Protein 1EHI (pdb70)

Structure (mmCIF, N/CA/C/O backbone):
data_1EHI
#
_entry.id   1EHI
#
_cell.length_a   118.200
_cell.length_b   90.800
_cell.length_c   82.100
_cell.angle_alpha   90.00
_cell.angle_beta   92.10
_cell.angle_gamma   90.00
#
_symmetry.space_group_name_H-M   'C 1 2 1'
#
loop_
_entity.id
_entity.type
_entity.pdbx_description
1 polymer 'D-ALANINE:D-LACTATE LIGASE'
2 non-polymer 'MAGNESIUM ION'
3 non-polymer "ADENOSINE-5'-DIPHOSPHATE"
4 non-polymer '1(S)-AMINOETHYL-(2-CARBOXYPROPYL)PHOSPHORYL-PHOSPHINIC ACID'
5 water water
#
loop_
_atom_site.group_PDB
_atom_site.id
_atom_site.type_symbol
_atom_site.label_atom_id
_atom_site.label_alt_id
_atom_site.label_comp_id
_atom_site.label_asym_id
_atom_site.label_entity_id
_atom_site.label_seq_id
_atom_site.pdbx_PDB_ins_code
_atom_site.Cartn_x
_atom_site.Cartn_y
_atom_site.Cartn_z
_atom_site.occupancy
_atom_site.B_iso_or_equiv
_atom_site.auth_seq_id
_atom_site.auth_comp_id
_atom_site.auth_asym_id
_atom_site.auth_atom_id
_atom_site.pdbx_PDB_model_num
ATOM 1 N N . LYS A 1 3 ? 25.741 -11.429 33.440 1.00 71.76 3 LYS A N 1
ATOM 2 C CA . LYS A 1 3 ? 24.482 -12.032 33.964 1.00 71.56 3 LYS A CA 1
ATOM 3 C C . LYS A 1 3 ? 24.227 -11.668 35.433 1.00 70.31 3 LYS A C 1
ATOM 4 O O . LYS A 1 3 ? 23.106 -11.289 35.789 1.00 74.81 3 LYS A O 1
ATOM 10 N N . LYS A 1 4 ? 25.267 -11.758 36.267 1.00 62.75 4 LYS A N 1
ATOM 11 C CA . LYS A 1 4 ? 25.174 -11.440 37.698 1.00 53.75 4 LYS A CA 1
ATOM 12 C C . LYS A 1 4 ? 24.739 -10.005 37.986 1.00 50.94 4 LYS A C 1
ATOM 13 O O . LYS A 1 4 ? 25.242 -9.058 37.385 1.00 51.40 4 LYS A O 1
ATOM 19 N N . ARG A 1 5 ? 23.810 -9.859 38.927 1.00 47.76 5 ARG A N 1
ATOM 20 C CA . ARG A 1 5 ? 23.269 -8.555 39.310 1.00 47.18 5 ARG A CA 1
ATOM 21 C C . ARG A 1 5 ? 24.083 -7.902 40.441 1.00 43.88 5 ARG A C 1
ATOM 22 O O . ARG A 1 5 ? 24.438 -8.563 41.421 1.00 38.89 5 ARG A O 1
ATOM 30 N N . VAL A 1 6 ? 24.368 -6.606 40.299 1.00 36.37 6 VAL A N 1
ATOM 31 C CA . VAL A 1 6 ? 25.139 -5.859 41.297 1.00 29.80 6 VAL A CA 1
ATOM 32 C C . VAL A 1 6 ? 24.298 -4.714 41.865 1.00 23.84 6 VAL A C 1
ATOM 33 O O . VAL A 1 6 ? 23.847 -3.841 41.133 1.00 20.43 6 VAL A O 1
ATOM 37 N N . ALA A 1 7 ? 24.076 -4.738 43.176 1.00 28.91 7 ALA A N 1
ATOM 38 C CA . ALA A 1 7 ? 23.299 -3.698 43.849 1.00 32.07 7 ALA A CA 1
ATOM 39 C C . ALA A 1 7 ? 24.204 -2.548 44.295 1.00 34.22 7 ALA A C 1
ATOM 40 O O . ALA A 1 7 ? 24.826 -2.594 45.364 1.00 28.74 7 ALA A O 1
ATOM 42 N N . LEU A 1 8 ? 24.276 -1.530 43.443 1.00 33.29 8 LEU A N 1
ATOM 43 C CA . LEU A 1 8 ? 25.088 -0.346 43.676 1.00 31.96 8 LEU A CA 1
ATOM 44 C C . LEU A 1 8 ? 24.312 0.613 44.569 1.00 31.93 8 LEU A C 1
ATOM 45 O O . LEU A 1 8 ? 23.396 1.285 44.108 1.00 37.95 8 LEU A O 1
ATOM 50 N N . ILE A 1 9 ? 24.684 0.693 45.840 1.00 29.18 9 ILE A N 1
ATOM 51 C CA . ILE A 1 9 ? 23.987 1.581 46.765 1.00 30.80 9 ILE A CA 1
ATOM 52 C C . ILE A 1 9 ? 24.786 2.850 47.043 1.00 28.58 9 ILE A C 1
ATOM 53 O O . ILE A 1 9 ? 26.001 2.789 47.222 1.00 32.82 9 ILE A O 1
ATOM 58 N N . PHE A 1 10 ? 24.106 3.997 47.058 1.00 26.83 10 PHE A N 1
ATOM 59 C CA . PHE A 1 10 ? 24.758 5.284 47.319 1.00 28.39 10 PHE A CA 1
ATOM 60 C C . PHE A 1 10 ? 23.869 6.281 48.074 1.00 29.33 10 PHE A C 1
ATOM 61 O O . PHE A 1 10 ? 22.680 6.032 48.282 1.00 32.65 10 PHE A O 1
ATOM 69 N N . GLY A 1 11 ? 24.460 7.407 48.478 1.00 30.14 11 GLY A N 1
ATOM 70 C CA . GLY A 1 11 ? 23.727 8.434 49.201 1.00 29.77 11 GLY A CA 1
ATOM 71 C C . GLY A 1 11 ? 23.853 8.385 50.718 1.00 30.55 11 GLY A C 1
ATOM 72 O O . GLY A 1 11 ? 24.903 8.703 51.275 1.00 29.23 11 GLY A O 1
ATOM 73 N N . GLY A 1 12 ? 22.752 8.031 51.380 1.00 35.30 12 GLY A N 1
ATOM 74 C CA . GLY A 1 12 ? 22.706 7.931 52.833 1.00 34.84 12 GLY A CA 1
ATOM 75 C C . GLY A 1 12 ? 22.608 9.251 53.582 1.00 37.92 12 GLY A C 1
ATOM 76 O O . GLY A 1 12 ? 22.967 10.298 53.033 1.00 34.44 12 GLY A O 1
ATOM 77 N N . ASN A 1 13 ? 22.072 9.213 54.809 1.00 38.83 13 ASN A N 1
ATOM 78 C CA . ASN A 1 13 ? 21.968 10.416 55.643 1.00 38.08 13 ASN A CA 1
ATOM 79 C C . ASN A 1 13 ? 23.354 10.653 56.222 1.00 39.18 13 ASN A C 1
ATOM 80 O O . ASN A 1 13 ? 23.688 10.202 57.324 1.00 39.88 13 ASN A O 1
ATOM 85 N N . SER A 1 14 ? 24.171 11.353 55.444 1.00 39.69 14 SER A N 1
ATOM 86 C CA . SER A 1 14 ? 25.549 11.602 55.827 1.00 41.34 14 SER A CA 1
ATOM 87 C C . SER A 1 14 ? 26.070 12.947 55.338 1.00 43.87 14 SER A C 1
ATOM 88 O O . SER A 1 14 ? 25.545 13.533 54.383 1.00 39.43 14 SER A O 1
ATOM 91 N N . SER A 1 15 ? 27.117 13.422 56.007 1.00 44.90 15 SER A N 1
ATOM 92 C CA . SER A 1 15 ? 27.763 14.690 55.672 1.00 44.46 15 SER A CA 1
ATOM 93 C C . SER A 1 15 ? 28.490 14.606 54.318 1.00 44.26 15 SER A C 1
ATOM 94 O O . SER A 1 15 ? 28.806 15.626 53.706 1.00 42.48 15 SER A O 1
ATOM 97 N N . GLU A 1 16 ? 28.739 13.382 53.855 1.00 45.10 16 GLU A N 1
ATOM 98 C CA . GLU A 1 16 ? 29.434 13.151 52.589 1.00 45.80 16 GLU A CA 1
ATOM 99 C C . GLU A 1 16 ? 28.468 12.653 51.520 1.00 45.04 16 GLU A C 1
ATOM 100 O O . GLU A 1 16 ? 28.882 12.055 50.524 1.00 44.16 16 GLU A O 1
ATOM 106 N N . HIS A 1 17 ? 27.186 12.950 51.725 1.00 45.01 17 HIS A N 1
ATOM 107 C CA . HIS A 1 17 ? 26.107 12.541 50.830 1.00 43.92 17 HIS A CA 1
ATOM 108 C C . HIS A 1 17 ? 26.304 12.944 49.372 1.00 42.85 17 HIS A C 1
ATOM 109 O O . HIS A 1 17 ? 26.035 12.148 48.477 1.00 34.70 17 HIS A O 1
ATOM 116 N N . ASP A 1 18 ? 26.751 14.177 49.134 1.00 48.57 18 ASP A N 1
ATOM 117 C CA . ASP A 1 18 ? 26.961 14.665 47.767 1.00 49.70 18 ASP A CA 1
ATOM 118 C C . ASP A 1 18 ? 28.193 14.109 47.063 1.00 48.03 18 ASP A C 1
ATOM 119 O O . ASP A 1 18 ? 28.204 13.998 45.834 1.00 45.78 18 ASP A O 1
ATOM 124 N N . VAL A 1 19 ? 29.226 13.782 47.844 1.00 48.20 19 VAL A N 1
ATOM 125 C CA . VAL A 1 19 ? 30.469 13.199 47.325 1.00 40.83 19 VAL A CA 1
ATOM 126 C C . VAL A 1 19 ? 30.125 11.816 46.751 1.00 39.66 19 VAL A C 1
ATOM 127 O O . VAL A 1 19 ? 30.596 11.455 45.665 1.00 34.97 19 VAL A O 1
ATOM 131 N N . SER A 1 20 ? 29.278 11.076 47.481 1.00 34.78 20 SER A N 1
ATOM 132 C CA . SER A 1 20 ? 28.804 9.732 47.1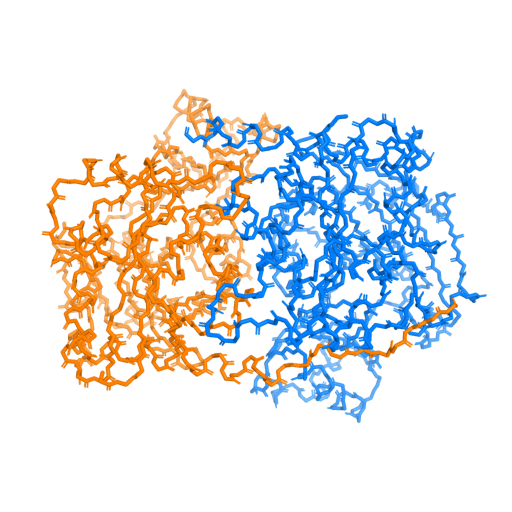05 1.00 34.30 20 SER A CA 1
ATOM 133 C C . SER A 1 20 ? 28.278 9.695 45.669 1.00 34.02 20 SER A C 1
ATOM 134 O O . SER A 1 20 ? 28.464 8.705 44.956 1.00 31.85 20 SER A O 1
ATOM 137 N N . LYS A 1 21 ? 27.577 10.761 45.279 1.00 33.60 21 LYS A N 1
ATOM 138 C CA . LYS A 1 21 ? 26.999 10.895 43.945 1.00 39.15 21 LYS A CA 1
ATOM 139 C C . LYS A 1 21 ? 28.089 10.783 42.887 1.00 44.55 21 LYS A C 1
ATOM 140 O O . LYS A 1 21 ? 27.966 10.013 41.925 1.00 47.07 21 LYS A O 1
ATOM 146 N N . ARG A 1 22 ? 29.149 11.571 43.073 1.00 44.98 22 ARG A N 1
ATOM 147 C CA . ARG A 1 22 ? 30.285 11.583 42.160 1.00 40.33 22 ARG A CA 1
ATOM 148 C C . ARG A 1 22 ? 30.946 10.204 42.083 1.00 37.31 22 ARG A C 1
ATOM 149 O O . ARG A 1 22 ? 31.041 9.624 40.996 1.00 33.85 22 ARG A O 1
ATOM 157 N N . SER A 1 23 ? 31.343 9.660 43.234 1.00 30.29 23 SER A N 1
ATOM 158 C CA . SER A 1 23 ? 31.961 8.336 43.287 1.00 27.87 23 SER A CA 1
ATOM 159 C C . SER A 1 23 ? 31.068 7.265 42.630 1.00 35.42 23 SER A C 1
ATOM 160 O O . SER A 1 23 ? 31.565 6.402 41.889 1.00 34.77 23 SER A O 1
ATOM 163 N N . ALA A 1 24 ? 29.759 7.341 42.900 1.00 30.47 24 ALA A N 1
ATOM 164 C CA . ALA A 1 24 ? 28.767 6.389 42.385 1.00 32.34 24 ALA A CA 1
ATOM 165 C C . ALA A 1 24 ? 28.680 6.276 40.867 1.00 29.40 24 ALA A C 1
ATOM 166 O O . ALA A 1 24 ? 28.660 5.168 40.326 1.00 28.12 24 ALA A O 1
ATOM 168 N N . GLN A 1 25 ? 28.586 7.412 40.185 1.00 30.34 25 GLN A N 1
ATOM 169 C CA . GLN A 1 25 ? 28.508 7.413 38.728 1.00 35.65 25 GLN A CA 1
ATOM 170 C C . GLN A 1 25 ? 29.739 6.733 38.125 1.00 33.90 25 GLN A C 1
ATOM 171 O O . GLN A 1 25 ? 29.612 5.938 37.191 1.00 33.96 25 GLN A O 1
ATOM 177 N N . ASN A 1 26 ? 30.915 7.026 38.690 1.00 35.81 26 ASN A N 1
ATOM 178 C CA . ASN A 1 26 ? 32.193 6.456 38.227 1.00 35.68 26 ASN A CA 1
ATOM 179 C C . ASN A 1 26 ? 32.270 4.947 38.396 1.00 32.73 26 ASN A C 1
ATOM 180 O O . ASN A 1 26 ? 32.720 4.238 37.497 1.00 33.09 26 ASN A O 1
ATOM 185 N N . PHE A 1 27 ? 31.871 4.468 39.570 1.00 29.87 27 PHE A N 1
ATOM 186 C CA . PHE A 1 27 ? 31.862 3.038 39.834 1.00 27.33 27 PHE A CA 1
ATOM 187 C C . PHE A 1 27 ? 30.872 2.387 38.866 1.00 28.30 27 PHE A C 1
ATOM 188 O O . PHE A 1 27 ? 31.136 1.302 38.349 1.00 29.05 27 PHE A O 1
ATOM 196 N N . TYR A 1 28 ? 29.760 3.077 38.589 1.00 32.15 28 TYR A N 1
ATOM 197 C CA . TYR A 1 28 ? 28.751 2.556 37.671 1.00 32.23 28 TYR A CA 1
ATOM 198 C C . TYR A 1 28 ? 29.359 2.319 36.302 1.00 34.78 28 TYR A C 1
ATOM 199 O O . TYR A 1 28 ? 29.224 1.229 35.743 1.00 37.24 28 TYR A O 1
ATOM 208 N N . ASN A 1 29 ? 30.001 3.353 35.758 1.00 33.12 29 ASN A N 1
ATOM 209 C CA . ASN A 1 29 ? 30.634 3.263 34.445 1.00 30.41 29 ASN A CA 1
ATOM 210 C C . ASN A 1 29 ? 31.706 2.179 34.388 1.00 27.90 29 ASN A C 1
ATOM 211 O O . ASN A 1 29 ? 31.803 1.449 33.398 1.00 30.58 29 ASN A O 1
ATOM 216 N N . ALA A 1 30 ? 32.468 2.042 35.472 1.00 30.49 30 ALA A N 1
ATOM 217 C CA . ALA A 1 30 ? 33.538 1.045 35.550 1.00 29.36 30 ALA A CA 1
ATOM 218 C C . ALA A 1 30 ? 32.987 -0.375 35.482 1.00 32.92 30 ALA A C 1
ATOM 219 O O . ALA A 1 30 ? 33.503 -1.202 34.730 1.00 37.62 30 ALA A O 1
ATOM 221 N N . ILE A 1 31 ? 31.937 -0.651 36.257 1.00 31.89 31 ILE A N 1
ATOM 222 C CA . ILE A 1 31 ? 31.310 -1.976 36.264 1.00 34.49 31 ILE A CA 1
ATOM 223 C C . ILE A 1 31 ? 30.656 -2.244 34.905 1.00 37.64 31 ILE A C 1
ATOM 224 O O . ILE A 1 31 ? 30.744 -3.356 34.371 1.00 36.41 31 ILE A O 1
ATOM 229 N N . GLU A 1 32 ? 30.028 -1.208 34.344 1.00 37.76 32 GLU A N 1
ATOM 230 C CA . GLU A 1 32 ? 29.362 -1.306 33.049 1.00 38.31 32 GLU A CA 1
ATOM 231 C C . GLU A 1 32 ? 30.368 -1.699 31.978 1.00 36.89 32 GLU A C 1
ATOM 232 O O . GLU A 1 32 ? 30.083 -2.542 31.127 1.00 34.98 32 GLU A O 1
ATOM 238 N N . ALA A 1 33 ? 31.563 -1.120 32.070 1.00 36.99 33 ALA A N 1
ATOM 239 C CA . ALA A 1 33 ? 32.645 -1.381 31.124 1.00 36.98 33 ALA A CA 1
ATOM 240 C C . ALA A 1 33 ? 33.137 -2.832 31.072 1.00 39.06 33 ALA A C 1
ATOM 241 O O . ALA A 1 33 ? 33.576 -3.292 30.020 1.00 40.52 33 ALA A O 1
ATOM 243 N N . THR A 1 34 ? 33.068 -3.550 32.194 1.00 43.07 34 THR A N 1
ATOM 244 C CA . THR A 1 34 ? 33.508 -4.954 32.241 1.00 42.11 34 THR A CA 1
ATOM 245 C C . THR A 1 34 ? 32.647 -5.834 31.329 1.00 43.45 34 THR A C 1
ATOM 246 O O . THR A 1 34 ? 33.117 -6.844 30.794 1.00 36.51 34 THR A O 1
ATOM 250 N N . GLY A 1 35 ? 31.377 -5.451 31.197 1.00 42.69 35 GLY A N 1
ATOM 251 C CA . GLY A 1 35 ? 30.438 -6.180 30.367 1.00 37.94 35 GLY A CA 1
ATOM 252 C C . GLY A 1 35 ? 30.016 -7.540 30.894 1.00 42.49 35 GLY A C 1
ATOM 253 O O . GLY A 1 35 ? 29.550 -8.378 30.117 1.00 44.81 35 GLY A O 1
ATOM 254 N N . LYS A 1 36 ? 30.164 -7.779 32.195 1.00 39.54 36 LYS A N 1
ATOM 255 C CA . LYS A 1 36 ? 29.767 -9.073 32.741 1.00 40.14 36 LYS A CA 1
ATOM 256 C C . LYS A 1 36 ? 28.772 -9.006 33.892 1.00 38.61 36 LYS A C 1
ATOM 257 O O . LYS A 1 36 ? 28.413 -10.032 34.465 1.00 38.93 36 LYS A O 1
ATOM 263 N N . TYR A 1 37 ? 28.264 -7.810 34.173 1.00 39.69 37 TYR A N 1
ATOM 264 C CA . TYR A 1 37 ? 27.310 -7.634 35.262 1.00 41.32 37 TYR A CA 1
ATOM 265 C C . TYR A 1 37 ? 26.138 -6.743 34.879 1.00 41.98 37 TYR A C 1
ATOM 266 O O . TYR A 1 37 ? 26.250 -5.901 33.990 1.00 47.78 37 TYR A O 1
ATOM 275 N N . GLU A 1 38 ? 25.009 -6.942 35.551 1.00 41.09 38 GLU A N 1
ATOM 276 C CA . GLU A 1 38 ? 23.834 -6.105 35.339 1.00 40.64 38 GLU A CA 1
ATOM 277 C C . GLU A 1 38 ? 23.810 -5.251 36.597 1.00 37.32 38 GLU A C 1
ATOM 278 O O . GLU A 1 38 ? 24.143 -5.738 37.680 1.00 34.15 38 GLU A O 1
ATOM 284 N N . ILE A 1 39 ? 23.411 -3.992 36.477 1.00 35.22 39 ILE A N 1
ATOM 285 C CA . ILE A 1 39 ? 23.417 -3.113 37.642 1.00 34.81 39 ILE A CA 1
ATOM 286 C C . ILE A 1 39 ? 22.077 -2.506 38.026 1.00 35.12 39 ILE A C 1
ATOM 287 O O . ILE A 1 39 ? 21.342 -1.997 37.180 1.00 39.61 39 ILE A O 1
ATOM 292 N N . ILE A 1 40 ? 21.766 -2.561 39.314 1.00 32.41 40 ILE A N 1
ATOM 293 C CA . ILE A 1 40 ? 20.544 -1.960 39.818 1.00 35.46 40 ILE A CA 1
ATOM 294 C C . ILE A 1 40 ? 20.998 -0.936 40.839 1.00 31.88 40 ILE A C 1
ATOM 295 O O . ILE A 1 40 ? 21.729 -1.255 41.770 1.00 37.24 40 ILE A O 1
ATOM 300 N N . VAL A 1 41 ? 20.638 0.315 40.595 1.00 30.40 41 VAL A N 1
ATOM 301 C CA . VAL A 1 41 ? 21.024 1.415 41.467 1.00 30.61 41 VAL A CA 1
ATOM 302 C C . VAL A 1 41 ? 20.023 1.645 42.598 1.00 34.19 41 VAL A C 1
ATOM 303 O O . VAL A 1 41 ? 18.816 1.503 42.405 1.00 37.31 41 VAL A O 1
ATOM 307 N N . PHE A 1 42 ? 20.542 1.965 43.784 1.00 31.32 42 PHE A N 1
ATOM 308 C CA . PHE A 1 42 ? 19.720 2.237 44.959 1.00 26.38 42 PHE A CA 1
ATOM 309 C C . PHE A 1 42 ? 20.241 3.460 45.698 1.00 24.48 42 PHE A C 1
ATOM 310 O O . PHE A 1 42 ? 21.381 3.483 46.149 1.00 25.61 42 PHE A O 1
ATOM 318 N N . ALA A 1 43 ? 19.397 4.476 45.821 1.00 24.66 43 ALA A N 1
ATOM 319 C CA . ALA A 1 43 ? 19.765 5.694 46.526 1.00 24.69 43 ALA A CA 1
ATOM 320 C C . ALA A 1 43 ? 19.151 5.689 47.921 1.00 26.07 43 ALA A C 1
ATOM 321 O O . ALA A 1 43 ? 18.100 5.097 48.133 1.00 27.43 43 ALA A O 1
ATOM 323 N N . ILE A 1 44 ? 19.840 6.293 48.884 1.00 26.64 44 ILE A N 1
ATOM 324 C CA . ILE A 1 44 ? 19.311 6.393 50.241 1.00 24.19 44 ILE A CA 1
ATOM 325 C C . ILE A 1 44 ? 19.227 7.892 50.511 1.00 25.36 44 ILE A C 1
ATOM 326 O O . ILE A 1 44 ? 20.249 8.563 50.545 1.00 27.24 44 ILE A O 1
ATOM 331 N N . ALA A 1 45 ? 18.020 8.426 50.656 1.00 23.25 45 ALA A N 1
ATOM 332 C CA . ALA A 1 45 ? 17.860 9.858 50.896 1.00 28.59 45 ALA A CA 1
ATOM 333 C C . ALA A 1 45 ? 18.400 10.311 52.252 1.00 29.88 45 ALA A C 1
ATOM 334 O O . ALA A 1 45 ? 18.824 9.495 53.070 1.00 34.08 45 ALA A O 1
ATOM 336 N N . GLN A 1 46 ? 18.376 11.619 52.486 1.00 33.53 46 GLN A N 1
ATOM 337 C CA . GLN A 1 46 ? 18.855 12.192 53.742 1.00 38.75 46 GLN A CA 1
ATOM 338 C C . GLN A 1 46 ? 18.020 11.816 54.960 1.00 39.03 46 GLN A C 1
ATOM 339 O O . GLN A 1 46 ? 18.421 12.063 56.103 1.00 37.71 46 GLN A O 1
ATOM 345 N N . ASN A 1 47 ? 16.848 11.245 54.715 1.00 36.59 47 ASN A N 1
ATOM 346 C CA . ASN A 1 47 ? 15.967 10.822 55.796 1.00 36.62 47 ASN A CA 1
ATOM 347 C C . ASN A 1 47 ? 16.232 9.361 56.162 1.00 35.27 47 ASN A C 1
ATOM 348 O O . ASN A 1 47 ? 15.592 8.812 57.058 1.00 34.46 47 ASN A O 1
ATOM 353 N N . GLY A 1 48 ? 17.171 8.742 55.447 1.00 34.69 48 GLY A N 1
ATOM 354 C CA . GLY A 1 48 ? 17.536 7.358 55.702 1.00 31.92 48 GLY A CA 1
ATOM 355 C C . GLY A 1 48 ? 16.694 6.327 54.977 1.00 32.58 48 GLY A C 1
ATOM 356 O O . GLY A 1 48 ? 16.787 5.132 55.265 1.00 31.14 48 GLY A O 1
ATOM 357 N N . PHE A 1 49 ? 15.884 6.787 54.028 1.00 32.74 49 PHE A N 1
ATOM 358 C CA . PHE A 1 49 ? 15.006 5.910 53.258 1.00 31.66 49 PHE A CA 1
ATOM 359 C C . PHE A 1 49 ? 15.618 5.497 51.934 1.00 27.55 49 PHE A C 1
ATOM 360 O O . PHE A 1 49 ? 16.112 6.342 51.194 1.00 33.34 49 PHE A O 1
ATOM 368 N N . PHE A 1 50 ? 15.597 4.200 51.645 1.00 23.48 50 PHE A N 1
ATOM 369 C CA . PHE A 1 50 ? 16.080 3.711 50.363 1.00 23.68 50 PHE A CA 1
ATOM 370 C C . PHE A 1 50 ? 14.988 4.128 49.385 1.00 30.06 50 PHE A C 1
ATOM 371 O O . PHE A 1 50 ? 13.820 4.197 49.759 1.00 31.93 50 PHE A O 1
ATOM 379 N N . LEU A 1 51 ? 15.366 4.442 48.151 1.00 31.93 51 LEU A N 1
ATOM 380 C CA . LEU A 1 51 ? 14.397 4.827 47.133 1.00 27.16 51 LEU A CA 1
ATOM 381 C C . LEU A 1 51 ? 14.381 3.741 46.067 1.00 27.15 51 LEU A C 1
ATOM 382 O O . LEU A 1 51 ? 15.372 3.025 45.881 1.00 22.01 51 LEU A O 1
ATOM 387 N N . ASP A 1 52 ? 13.253 3.620 45.373 1.00 27.87 52 ASP A N 1
ATOM 388 C CA . ASP A 1 52 ? 13.094 2.614 44.328 1.00 33.31 52 ASP A CA 1
ATOM 389 C C . ASP A 1 52 ? 14.121 2.813 43.221 1.00 32.53 52 ASP A C 1
ATOM 390 O O . ASP A 1 52 ? 14.636 3.916 43.030 1.00 23.87 52 ASP A O 1
ATOM 395 N N . THR A 1 53 ? 14.392 1.739 42.483 1.00 40.09 53 THR A N 1
ATOM 396 C CA . THR A 1 53 ? 15.374 1.758 41.405 1.00 49.12 53 THR A CA 1
ATOM 397 C C . THR A 1 53 ? 15.188 2.862 40.364 1.00 52.06 53 THR A C 1
ATOM 398 O O . THR A 1 53 ? 16.158 3.289 39.745 1.00 57.68 53 THR A O 1
ATOM 402 N N . GLU A 1 54 ? 13.957 3.336 40.185 1.00 56.49 54 GLU A N 1
ATOM 403 C CA . GLU A 1 54 ? 13.681 4.393 39.212 1.00 58.08 54 GLU A CA 1
ATOM 404 C C . GLU A 1 54 ? 14.005 5.797 39.721 1.00 55.26 54 GLU A C 1
ATOM 405 O O . GLU A 1 54 ? 14.698 6.566 39.047 1.00 52.30 54 GLU A O 1
ATOM 411 N N . SER A 1 55 ? 13.485 6.137 40.897 1.00 52.00 55 SER A N 1
ATOM 412 C CA . SER A 1 55 ? 13.736 7.445 41.491 1.00 50.06 55 SER A CA 1
ATOM 413 C C . SER A 1 55 ? 15.241 7.636 41.682 1.00 54.23 55 SER A C 1
ATOM 414 O O . SER A 1 55 ? 15.750 8.756 41.593 1.00 51.87 55 SER A O 1
ATOM 417 N N . SER A 1 56 ? 15.944 6.529 41.928 1.00 53.55 56 SER A N 1
ATOM 418 C CA . SER A 1 56 ? 17.386 6.548 42.145 1.00 48.37 56 SER A CA 1
ATOM 419 C C . SER A 1 56 ? 18.219 6.777 40.881 1.00 44.32 56 SER A C 1
ATOM 420 O O . SER A 1 56 ? 19.189 7.530 40.926 1.00 45.92 56 SER A O 1
ATOM 423 N N . LYS A 1 57 ? 17.847 6.154 39.761 1.00 43.62 57 LYS A N 1
ATOM 424 C CA . LYS A 1 57 ? 18.573 6.354 38.496 1.00 43.83 57 LYS A CA 1
ATOM 425 C C . LYS A 1 57 ? 18.569 7.839 38.131 1.00 42.93 57 LYS A C 1
ATOM 426 O O . LYS A 1 57 ? 19.512 8.344 37.519 1.00 41.42 57 LYS A O 1
ATOM 432 N N . LYS A 1 58 ? 17.479 8.516 38.486 1.00 45.47 58 LYS A N 1
ATOM 433 C CA . LYS A 1 58 ? 17.317 9.944 38.226 1.00 50.42 58 LYS A CA 1
ATOM 434 C C . LYS A 1 58 ? 18.242 10.762 39.111 1.00 49.10 58 LYS A C 1
ATOM 435 O O . LYS A 1 58 ? 18.846 11.731 38.648 1.00 51.07 58 LYS A O 1
ATOM 441 N N . ILE A 1 59 ? 18.329 10.377 40.385 1.00 50.18 59 ILE A N 1
ATOM 442 C CA . ILE A 1 59 ? 19.188 11.058 41.353 1.00 51.78 59 ILE A CA 1
ATOM 443 C C . ILE A 1 59 ? 20.649 10.931 40.909 1.00 54.49 59 ILE A C 1
ATOM 444 O O . ILE A 1 59 ? 21.422 11.887 41.031 1.00 56.75 59 ILE A O 1
ATOM 449 N N . LEU A 1 60 ? 21.014 9.761 40.376 1.00 53.73 60 LEU A N 1
ATOM 450 C CA . LEU A 1 60 ? 22.379 9.523 39.895 1.00 54.22 60 LEU A CA 1
ATOM 451 C C . LEU A 1 60 ? 22.664 10.454 38.711 1.00 54.64 60 LEU A C 1
ATOM 452 O O . LEU A 1 60 ? 23.728 11.080 38.647 1.00 51.98 60 LEU A O 1
ATOM 457 N N . ALA A 1 61 ? 21.690 10.567 37.804 1.00 52.22 61 ALA A N 1
ATOM 458 C CA . ALA A 1 61 ? 21.800 11.426 36.627 1.00 49.44 61 ALA A CA 1
ATOM 459 C C . ALA A 1 61 ? 21.883 12.915 36.997 1.00 52.86 61 ALA A C 1
ATOM 460 O O . ALA A 1 61 ? 21.766 13.779 36.136 1.00 53.26 61 ALA A O 1
ATOM 462 N N . LEU A 1 62 ? 22.092 13.191 38.284 1.00 60.51 62 LEU A N 1
ATOM 463 C CA . LEU A 1 62 ? 22.215 14.545 38.840 1.00 65.25 62 LEU A CA 1
ATOM 464 C C . LEU A 1 62 ? 20.963 15.425 38.942 1.00 66.39 62 LEU A C 1
ATOM 465 O O . LEU A 1 62 ? 21.078 16.620 39.228 1.00 65.44 62 LEU A O 1
ATOM 470 N N . GLU A 1 63 ? 19.776 14.848 38.743 1.00 66.60 63 GLU A N 1
ATOM 471 C CA . GLU A 1 63 ? 18.532 15.619 38.849 1.00 69.97 63 GLU A CA 1
ATOM 472 C C . GLU A 1 63 ? 18.287 16.055 40.292 1.00 71.74 63 GLU A C 1
ATOM 473 O O . GLU A 1 63 ? 18.824 15.451 41.226 1.00 75.08 63 GLU A O 1
ATOM 479 N N . ASP A 1 64 ? 17.469 17.091 40.474 1.00 71.03 64 ASP A N 1
ATOM 480 C CA . ASP A 1 64 ? 17.174 17.604 41.811 1.00 70.96 64 ASP A CA 1
ATOM 481 C C . ASP A 1 64 ? 16.690 16.477 42.717 1.00 68.79 64 ASP A C 1
ATOM 482 O O . ASP A 1 64 ? 15.870 15.651 42.316 1.00 69.19 64 ASP A O 1
ATOM 487 N N . GLU A 1 65 ? 17.212 16.451 43.938 1.00 67.13 65 GLU A N 1
ATOM 488 C CA . GLU A 1 65 ? 16.876 15.404 44.892 1.00 65.90 65 GLU A CA 1
ATOM 489 C C . GLU A 1 65 ? 15.514 15.539 45.563 1.00 59.53 65 GLU A C 1
ATOM 490 O O . GLU A 1 65 ? 14.630 14.721 45.322 1.00 58.25 65 GLU A O 1
ATOM 496 N N . GLN A 1 66 ? 15.344 16.581 46.375 1.00 55.46 66 GLN A N 1
ATOM 497 C CA . GLN A 1 66 ? 14.102 16.815 47.111 1.00 56.01 66 GLN A CA 1
ATOM 498 C C . GLN A 1 66 ? 12.785 16.529 46.387 1.00 58.86 66 GLN A C 1
ATOM 499 O O . GLN A 1 66 ? 11.938 15.812 46.916 1.00 61.29 66 GLN A O 1
ATOM 505 N N . PRO A 1 67 ? 12.582 17.092 45.182 1.00 58.96 67 PRO A N 1
ATOM 506 C CA . PRO A 1 67 ? 11.335 16.835 44.452 1.00 58.13 67 PRO A CA 1
ATOM 507 C C . PRO A 1 67 ? 11.081 15.343 44.231 1.00 53.84 67 PRO A C 1
ATOM 508 O O . PRO A 1 67 ? 9.964 14.861 44.438 1.00 54.67 67 PRO A O 1
ATOM 512 N N . ILE A 1 68 ? 12.130 14.622 43.833 1.00 45.94 68 ILE A N 1
ATOM 513 C CA . ILE A 1 68 ? 12.051 13.181 43.573 1.00 44.85 68 ILE A CA 1
ATOM 514 C C . ILE A 1 68 ? 11.844 12.365 44.857 1.00 43.52 68 ILE A C 1
ATOM 515 O O . ILE A 1 68 ? 11.273 11.265 44.825 1.00 40.64 68 ILE A O 1
ATOM 520 N N . VAL A 1 69 ? 12.330 12.908 45.975 1.00 40.50 69 VAL A N 1
ATOM 521 C CA . VAL A 1 69 ? 12.212 12.263 47.282 1.00 38.39 69 VAL A CA 1
ATOM 522 C C . VAL A 1 69 ? 10.795 12.452 47.810 1.00 41.27 69 VAL A C 1
ATOM 523 O O . VAL A 1 69 ? 10.118 11.468 48.113 1.00 44.41 69 VAL A O 1
ATOM 527 N N . ASP A 1 70 ? 10.344 13.708 47.877 1.00 44.22 70 ASP A N 1
ATOM 528 C CA . ASP A 1 70 ? 8.995 14.053 48.350 1.00 44.70 70 ASP A CA 1
ATOM 529 C C . ASP A 1 70 ? 7.943 13.205 47.657 1.00 45.93 70 ASP A C 1
ATOM 530 O O . ASP A 1 70 ? 7.010 12.715 48.295 1.00 47.07 70 ASP A O 1
ATOM 535 N N . ALA A 1 71 ? 8.108 13.050 46.344 1.00 44.57 71 ALA A N 1
ATOM 536 C CA . ALA A 1 71 ? 7.202 12.264 45.518 1.00 43.24 71 ALA A CA 1
ATOM 537 C C . ALA A 1 71 ? 7.147 10.849 46.062 1.00 42.57 71 ALA A C 1
ATOM 538 O O . ALA A 1 71 ? 6.069 10.305 46.303 1.00 44.17 71 ALA A O 1
ATOM 540 N N . PHE A 1 72 ? 8.328 10.282 46.287 1.00 41.82 72 PHE A N 1
ATOM 541 C CA . PHE A 1 72 ? 8.466 8.930 46.807 1.00 39.18 72 PHE A CA 1
ATOM 542 C C . PHE A 1 72 ? 7.873 8.775 48.210 1.00 37.68 72 PHE A C 1
ATOM 543 O O . PHE A 1 72 ? 7.241 7.759 48.505 1.00 31.78 72 PHE A O 1
ATOM 551 N N . MET A 1 73 ? 8.089 9.777 49.064 1.00 34.50 73 MET A N 1
ATOM 552 C CA . MET A 1 73 ? 7.604 9.753 50.442 1.00 35.10 73 MET A CA 1
ATOM 553 C C . MET A 1 73 ? 6.092 9.741 50.635 1.00 41.24 73 MET A C 1
ATOM 554 O O . MET A 1 73 ? 5.612 9.534 51.748 1.00 41.74 73 MET A O 1
ATOM 559 N N . LYS A 1 74 ? 5.346 9.992 49.563 1.00 48.47 74 LYS A N 1
ATOM 560 C CA . LYS A 1 74 ? 3.887 9.979 49.624 1.00 51.60 74 LYS A CA 1
ATOM 561 C C . LYS A 1 74 ? 3.364 8.565 49.351 1.00 52.57 74 LYS A C 1
ATOM 562 O O . LYS A 1 74 ? 2.167 8.304 49.489 1.00 55.08 74 LYS A O 1
ATOM 568 N N . THR A 1 75 ? 4.256 7.664 48.938 1.00 49.95 75 THR A N 1
ATOM 569 C CA . THR A 1 75 ? 3.877 6.276 48.667 1.00 48.33 75 THR A CA 1
ATOM 570 C C . THR A 1 75 ? 4.335 5.345 49.800 1.00 45.71 75 THR A C 1
ATOM 571 O O . THR A 1 75 ? 4.174 4.127 49.714 1.00 44.91 75 THR A O 1
ATOM 575 N N . VAL A 1 76 ? 4.876 5.923 50.872 1.00 43.77 76 VAL A N 1
ATOM 576 C CA . VAL A 1 76 ? 5.362 5.130 51.996 1.00 45.76 76 VAL A CA 1
ATOM 577 C C . VAL A 1 76 ? 4.300 4.803 53.030 1.00 48.63 76 VAL A C 1
ATOM 578 O O . VAL A 1 76 ? 3.514 5.665 53.431 1.00 47.76 76 VAL A O 1
ATOM 582 N N . ASP A 1 77 ? 4.309 3.543 53.458 1.00 50.00 77 ASP A N 1
ATOM 583 C CA . ASP A 1 77 ? 3.394 3.031 54.466 1.00 46.86 77 ASP A CA 1
ATOM 584 C C . ASP A 1 77 ? 4.027 3.318 55.828 1.00 46.17 77 ASP A C 1
ATOM 585 O O . ASP A 1 77 ? 4.862 2.551 56.307 1.00 48.14 77 ASP A O 1
ATOM 590 N N . ALA A 1 78 ? 3.621 4.419 56.450 1.00 43.37 78 ALA A N 1
ATOM 591 C CA . ALA A 1 78 ? 4.172 4.829 57.743 1.00 47.54 78 ALA A CA 1
ATOM 592 C C . ALA A 1 78 ? 3.899 3.912 58.939 1.00 48.80 78 ALA A C 1
ATOM 593 O O . ALA A 1 78 ? 4.337 4.198 60.055 1.00 51.75 78 ALA A O 1
ATOM 595 N N . SER A 1 79 ? 3.167 2.825 58.720 1.00 50.56 79 SER A N 1
ATOM 596 C CA . SER A 1 79 ? 2.867 1.885 59.801 1.00 46.02 79 SER A CA 1
ATOM 597 C C . SER A 1 79 ? 3.856 0.713 59.767 1.00 44.25 79 SER A C 1
ATOM 598 O O . SER A 1 79 ? 4.064 0.033 60.774 1.00 43.06 79 SER A O 1
ATOM 601 N N . ASP A 1 80 ? 4.460 0.500 58.599 1.00 39.68 80 ASP A N 1
ATOM 602 C CA . ASP A 1 80 ? 5.441 -0.563 58.363 1.00 43.63 80 ASP A CA 1
ATOM 603 C C . ASP A 1 80 ? 6.783 -0.229 59.039 1.00 44.79 80 ASP A C 1
ATOM 604 O O . ASP A 1 80 ? 7.384 0.813 58.753 1.00 48.20 80 ASP A O 1
ATOM 609 N N . PRO A 1 81 ? 7.255 -1.093 59.963 1.00 40.34 81 PRO A N 1
ATOM 610 C CA . PRO A 1 81 ? 8.533 -0.824 60.635 1.00 38.33 81 PRO A CA 1
ATOM 611 C C . PRO A 1 81 ? 9.753 -1.028 59.712 1.00 32.14 81 PRO A C 1
ATOM 612 O O . PRO A 1 81 ? 10.815 -0.445 59.943 1.00 35.11 81 PRO A O 1
ATOM 616 N N . LEU A 1 82 ? 9.571 -1.817 58.651 1.00 25.99 82 LEU A N 1
ATOM 617 C CA . LEU A 1 82 ? 10.621 -2.100 57.670 1.00 27.72 82 LEU A CA 1
ATOM 618 C C . LEU A 1 82 ? 10.461 -1.238 56.410 1.00 29.83 82 LEU A C 1
ATOM 619 O O . LEU A 1 82 ? 10.836 -1.650 55.307 1.00 27.17 82 LEU A O 1
ATOM 624 N N . ALA A 1 83 ? 9.911 -0.039 56.576 1.00 32.48 83 ALA A N 1
ATOM 625 C CA . ALA A 1 83 ? 9.689 0.863 55.448 1.00 35.26 83 ALA A CA 1
ATOM 626 C C . ALA A 1 83 ? 10.959 1.488 54.865 1.00 40.39 83 ALA A C 1
ATOM 627 O O . ALA A 1 83 ? 11.050 1.676 53.651 1.00 44.19 83 ALA A O 1
ATOM 629 N N . ARG A 1 84 ? 11.940 1.780 55.725 1.00 40.67 84 ARG A N 1
ATOM 630 C CA . ARG A 1 84 ? 13.208 2.408 55.314 1.00 36.48 84 ARG A CA 1
ATOM 631 C C . ARG A 1 84 ? 14.006 1.581 54.307 1.00 33.07 84 ARG A C 1
ATOM 632 O O . ARG A 1 84 ? 14.738 2.129 53.480 1.00 35.68 84 ARG A O 1
ATOM 640 N N . ILE A 1 85 ? 13.873 0.261 54.400 1.00 32.04 85 ILE A N 1
ATOM 641 C CA . ILE A 1 85 ? 14.603 -0.666 53.540 1.00 28.33 85 ILE A CA 1
ATOM 642 C C . ILE A 1 85 ? 13.719 -1.431 52.565 1.00 31.56 85 ILE A C 1
ATOM 643 O O . ILE A 1 85 ? 14.204 -2.300 51.843 1.00 29.24 85 ILE A O 1
ATOM 648 N N . HIS A 1 86 ? 12.431 -1.095 52.534 1.00 35.76 86 HIS A N 1
ATOM 649 C CA . HIS A 1 86 ? 11.477 -1.772 51.658 1.00 37.32 86 HIS A CA 1
ATOM 650 C C . HIS A 1 86 ? 11.829 -1.659 50.179 1.00 35.16 86 HIS A C 1
ATOM 651 O O . HIS A 1 86 ? 11.652 -2.616 49.423 1.00 28.92 86 HIS A O 1
ATOM 658 N N . ALA A 1 87 ? 12.333 -0.495 49.771 1.00 34.89 87 ALA A N 1
ATOM 659 C CA . ALA A 1 87 ? 12.692 -0.265 48.373 1.00 30.88 87 ALA A CA 1
ATOM 660 C C . ALA A 1 87 ? 13.709 -1.273 47.836 1.00 34.58 87 ALA A C 1
ATOM 661 O O . ALA A 1 87 ? 13.745 -1.533 46.632 1.00 31.44 87 ALA A O 1
ATOM 663 N N . LEU A 1 88 ? 14.509 -1.855 48.733 1.00 34.03 88 LEU A N 1
ATOM 664 C CA . LEU A 1 88 ? 15.525 -2.831 48.356 1.00 36.02 88 LEU A CA 1
ATOM 665 C C . LEU A 1 88 ? 14.980 -4.017 47.565 1.00 42.85 88 LEU A C 1
ATOM 666 O O . LEU A 1 88 ? 15.730 -4.692 46.856 1.00 44.93 88 LEU A O 1
ATOM 671 N N . LYS A 1 89 ? 13.678 -4.269 47.680 1.00 47.90 89 LYS A N 1
ATOM 672 C CA . LYS A 1 89 ? 13.048 -5.380 46.960 1.00 50.50 89 LYS A CA 1
ATOM 673 C C . LYS A 1 89 ? 12.306 -4.922 45.705 1.00 47.88 89 LYS A C 1
ATOM 674 O O . LYS A 1 89 ? 11.834 -5.752 44.927 1.00 46.43 89 LYS A O 1
ATOM 680 N N . SER A 1 90 ? 12.229 -3.606 45.509 1.00 49.26 90 SER A N 1
ATOM 681 C CA . SER A 1 90 ? 11.512 -2.996 44.384 1.00 45.81 90 SER A CA 1
ATOM 682 C C . SER A 1 90 ? 12.011 -3.272 42.968 1.00 38.78 90 SER A C 1
ATOM 683 O O . SER A 1 90 ? 11.613 -2.575 42.042 1.00 44.79 90 SER A O 1
ATOM 686 N N . ALA A 1 91 ? 12.841 -4.292 42.784 1.00 36.02 91 ALA A N 1
ATOM 687 C CA . ALA A 1 91 ? 13.372 -4.612 41.457 1.00 31.74 91 ALA A CA 1
ATOM 688 C C . ALA A 1 91 ? 13.741 -6.082 41.327 1.00 34.49 91 ALA A C 1
ATOM 689 O O . ALA A 1 91 ? 14.340 -6.495 40.328 1.00 38.03 91 ALA A O 1
ATOM 691 N N . GLY A 1 92 ? 13.387 -6.866 42.342 1.00 33.67 92 GLY A N 1
ATOM 692 C CA . GLY A 1 92 ? 13.699 -8.282 42.330 1.00 31.89 92 GLY A CA 1
ATOM 693 C C . GLY A 1 92 ? 14.894 -8.660 43.189 1.00 33.34 92 GLY A C 1
ATOM 694 O O . GLY A 1 92 ? 15.270 -7.949 44.125 1.00 29.29 92 GLY A O 1
ATOM 695 N N . ASP A 1 93 ? 15.491 -9.797 42.852 1.00 35.33 93 ASP A N 1
ATOM 696 C CA . ASP A 1 93 ? 16.634 -10.334 43.570 1.00 32.74 93 ASP A CA 1
ATOM 697 C C . ASP A 1 93 ? 17.929 -9.964 42.853 1.00 34.92 93 ASP A C 1
ATOM 698 O O . ASP A 1 93 ? 17.943 -9.804 41.634 1.00 35.96 93 ASP A O 1
ATOM 703 N N . PHE A 1 94 ? 19.002 -9.794 43.624 1.00 34.50 94 PHE A N 1
ATOM 704 C CA . PHE A 1 94 ? 20.321 -9.474 43.079 1.00 29.89 94 PHE A CA 1
ATOM 705 C C . PHE A 1 94 ? 21.366 -10.419 43.670 1.00 29.40 94 PHE A C 1
ATOM 706 O O . PHE A 1 94 ? 21.073 -11.156 44.616 1.00 25.37 94 PHE A O 1
ATOM 714 N N . ASP A 1 95 ? 22.575 -10.412 43.111 1.00 30.01 95 ASP A N 1
ATOM 715 C CA . ASP A 1 95 ? 23.630 -11.310 43.585 1.00 30.44 95 ASP A CA 1
ATOM 716 C C . ASP A 1 95 ? 24.654 -10.751 44.585 1.00 31.96 95 ASP A C 1
ATOM 717 O O . ASP A 1 95 ? 25.065 -11.456 45.510 1.00 35.03 95 ASP A O 1
ATOM 722 N N . ILE A 1 96 ? 25.059 -9.496 44.421 1.00 29.56 96 ILE A N 1
ATOM 723 C CA . ILE A 1 96 ? 26.041 -8.914 45.330 1.00 22.18 96 ILE A CA 1
ATOM 724 C C . ILE A 1 96 ? 25.831 -7.423 45.604 1.00 24.57 96 ILE A C 1
ATOM 725 O O . ILE A 1 96 ? 25.184 -6.715 44.836 1.00 20.77 96 ILE A O 1
ATOM 730 N N . PHE A 1 97 ? 26.336 -6.968 46.745 1.00 32.79 97 PHE A N 1
ATOM 731 C CA . PHE A 1 97 ? 26.240 -5.565 47.128 1.00 29.85 97 PHE A CA 1
ATOM 732 C C . PHE A 1 97 ? 27.533 -4.826 46.810 1.00 25.74 97 PHE A C 1
ATOM 733 O O . PHE A 1 97 ? 28.623 -5.371 46.971 1.00 30.81 97 PHE A O 1
ATOM 741 N N . PHE A 1 98 ? 27.396 -3.588 46.350 1.00 28.10 98 PHE A N 1
ATOM 742 C CA . PHE A 1 98 ? 28.534 -2.730 46.037 1.00 23.14 98 PHE A CA 1
ATOM 743 C C . PHE A 1 98 ? 28.200 -1.403 46.711 1.00 19.54 98 PHE A C 1
ATOM 744 O O . PHE A 1 98 ? 27.563 -0.530 46.123 1.00 21.77 98 PHE A O 1
ATOM 752 N N . PRO A 1 99 ? 28.589 -1.254 47.983 1.00 20.38 99 PRO A N 1
ATOM 753 C CA . PRO A 1 99 ? 28.320 -0.031 48.750 1.00 23.10 99 PRO A CA 1
ATOM 754 C C . PRO A 1 99 ? 29.205 1.155 48.398 1.00 27.27 99 PRO A C 1
ATOM 755 O O . PRO A 1 99 ? 30.435 1.080 48.464 1.00 30.60 99 PRO A O 1
ATOM 759 N N . VAL A 1 100 ? 28.560 2.246 48.007 1.00 26.75 100 VAL A N 1
ATOM 760 C CA . VAL A 1 100 ? 29.260 3.465 47.647 1.00 19.85 100 VAL A CA 1
ATOM 761 C C . VAL A 1 100 ? 28.674 4.646 48.410 1.00 24.13 100 VAL A C 1
ATOM 762 O O . VAL A 1 100 ? 28.625 5.761 47.892 1.00 30.59 100 VAL A O 1
ATOM 766 N N . VAL A 1 101 ? 28.174 4.394 49.622 1.00 25.07 101 VAL A N 1
ATOM 767 C CA . VAL A 1 101 ? 27.641 5.480 50.449 1.00 27.22 101 VAL A CA 1
ATOM 768 C C . VAL A 1 101 ? 28.722 5.817 51.477 1.00 32.67 101 VAL A C 1
ATOM 769 O O . VAL A 1 101 ? 29.090 4.972 52.298 1.00 33.70 101 VAL A O 1
ATOM 773 N N . HIS A 1 102 ? 29.275 7.029 51.369 1.00 41.43 102 HIS A N 1
ATOM 774 C CA . HIS A 1 102 ? 30.338 7.510 52.270 1.00 45.88 102 HIS A CA 1
ATOM 775 C C . HIS A 1 102 ? 29.786 8.052 53.593 1.00 48.28 102 HIS A C 1
ATOM 776 O O . HIS A 1 102 ? 28.710 8.676 53.633 1.00 46.43 102 HIS A O 1
ATOM 783 N N . GLY A 1 103 ? 30.536 7.804 54.667 1.00 46.50 103 GLY A N 1
ATOM 784 C CA . GLY A 1 103 ? 30.159 8.292 55.983 1.00 45.35 103 GLY A CA 1
ATOM 785 C C . GLY A 1 103 ? 29.338 7.448 56.945 1.00 43.45 103 GLY A C 1
ATOM 786 O O . GLY A 1 103 ? 29.653 6.289 57.214 1.00 36.76 103 GLY A O 1
ATOM 787 N N . ASN A 1 104 ? 28.269 8.068 57.445 1.00 43.27 104 ASN A N 1
ATOM 788 C CA . ASN A 1 104 ? 27.354 7.505 58.432 1.00 40.82 104 ASN A CA 1
ATOM 789 C C . ASN A 1 104 ? 26.723 6.119 58.266 1.00 44.76 104 ASN A C 1
ATOM 790 O O . ASN A 1 104 ? 26.379 5.497 59.275 1.00 52.00 104 ASN A O 1
ATOM 795 N N . LEU A 1 105 ? 26.544 5.611 57.051 1.00 35.86 105 LEU A N 1
ATOM 796 C CA . LEU A 1 105 ? 25.928 4.280 56.957 1.00 36.42 105 LEU A CA 1
ATOM 797 C C . LEU A 1 105 ? 26.807 3.171 56.398 1.00 34.76 105 LEU A C 1
ATOM 798 O O . LEU A 1 105 ? 26.753 2.030 56.865 1.00 28.41 105 LEU A O 1
ATOM 803 N N . GLY A 1 106 ? 27.626 3.517 55.410 1.00 39.71 106 GLY A N 1
ATOM 804 C CA . GLY A 1 106 ? 28.494 2.539 54.780 1.00 38.41 106 GLY A CA 1
ATOM 805 C C . GLY A 1 106 ? 29.833 2.272 55.435 1.00 37.72 106 GLY A C 1
ATOM 806 O O . GLY A 1 106 ? 30.314 1.139 55.401 1.00 36.56 106 GLY A O 1
ATOM 807 N N . GLU A 1 107 ? 30.437 3.300 56.026 1.00 38.37 107 GLU A N 1
ATOM 808 C CA . GLU A 1 107 ? 31.747 3.154 56.662 1.00 38.31 107 GLU A CA 1
ATOM 809 C C . GLU A 1 107 ? 31.753 2.906 58.165 1.00 37.85 107 GLU A C 1
ATOM 810 O O . GLU A 1 107 ? 32.823 2.732 58.758 1.00 38.69 107 GLU A O 1
ATOM 816 N N . ASP A 1 108 ? 30.575 2.879 58.781 1.00 32.20 108 ASP A N 1
ATOM 817 C CA . ASP A 1 108 ? 30.490 2.643 60.218 1.00 28.09 108 ASP A CA 1
ATOM 818 C C . ASP A 1 108 ? 30.054 1.215 60.588 1.00 19.51 108 ASP A C 1
ATOM 819 O O . ASP A 1 108 ? 30.006 0.853 61.766 1.00 17.16 108 ASP A O 1
ATOM 824 N N . GLY A 1 109 ? 29.778 0.405 59.568 1.00 15.03 109 GLY A N 1
ATOM 825 C CA . GLY A 1 109 ? 29.351 -0.966 59.785 1.00 20.64 109 GLY A CA 1
ATOM 826 C C . GLY A 1 109 ? 27.856 -1.238 59.628 1.00 24.99 109 GLY A C 1
ATOM 827 O O . GLY A 1 109 ? 27.465 -2.379 59.363 1.00 23.52 109 GLY A O 1
ATOM 828 N N . THR A 1 110 ? 27.030 -0.196 59.754 1.00 23.08 110 THR A N 1
ATOM 829 C CA . THR A 1 110 ? 25.570 -0.308 59.658 1.00 24.20 110 THR A CA 1
ATOM 830 C C . THR A 1 110 ? 25.036 -1.119 58.465 1.00 25.20 110 THR A C 1
ATOM 831 O O . THR A 1 110 ? 24.375 -2.143 58.665 1.00 25.15 110 THR A O 1
ATOM 835 N N . LEU A 1 111 ? 25.347 -0.692 57.240 1.00 24.78 111 LEU A N 1
ATOM 836 C CA . LEU A 1 111 ? 24.896 -1.398 56.035 1.00 17.16 111 LEU A CA 1
ATOM 837 C C . LEU A 1 111 ? 25.416 -2.827 55.969 1.00 18.58 111 LEU A C 1
ATOM 838 O O . LEU A 1 111 ? 24.714 -3.724 55.504 1.00 24.10 111 LEU A O 1
ATOM 843 N N . GLN A 1 112 ? 26.630 -3.041 56.472 1.00 18.35 112 GLN A N 1
ATOM 844 C CA . GLN A 1 112 ? 27.251 -4.367 56.489 1.00 18.78 112 GLN A CA 1
ATOM 845 C C . GLN A 1 112 ? 26.535 -5.308 57.461 1.00 15.32 112 GLN A C 1
ATOM 846 O O . GLN A 1 112 ? 26.676 -6.531 57.381 1.00 15.65 112 GLN A O 1
ATOM 852 N N . GLY A 1 113 ? 25.812 -4.723 58.410 1.00 15.57 113 GLY A N 1
ATOM 853 C CA . GLY A 1 113 ? 25.037 -5.510 59.349 1.00 23.34 113 GLY A CA 1
ATOM 854 C C . GLY A 1 113 ? 23.844 -6.075 58.586 1.00 25.24 113 GLY A C 1
ATOM 855 O O . GLY A 1 113 ? 23.556 -7.266 58.689 1.00 31.41 113 GLY A O 1
ATOM 856 N N . LEU A 1 114 ? 23.172 -5.230 57.799 1.00 22.98 114 LEU A N 1
ATOM 857 C CA . LEU A 1 11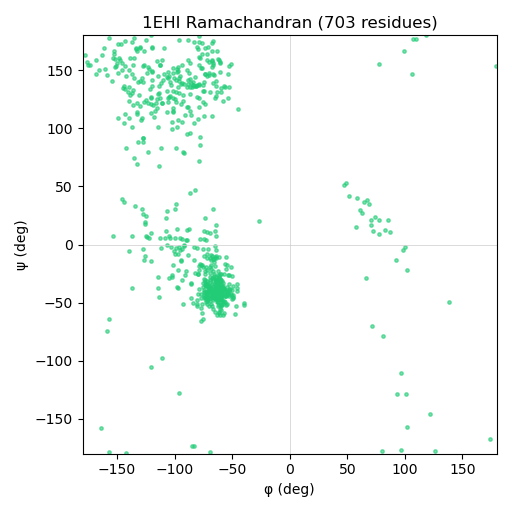4 ? 22.032 -5.658 56.987 1.00 18.69 114 LEU A CA 1
ATOM 858 C C . LEU A 1 114 ? 22.448 -6.685 55.932 1.00 22.22 114 LEU A C 1
ATOM 859 O O . LEU A 1 114 ? 21.720 -7.643 55.687 1.00 26.14 114 LEU A O 1
ATOM 864 N N . PHE A 1 115 ? 23.611 -6.486 55.309 1.00 26.53 115 PHE A N 1
ATOM 865 C CA . PHE A 1 115 ? 24.101 -7.412 54.271 1.00 29.53 115 PHE A CA 1
ATOM 866 C C . PHE A 1 115 ? 24.252 -8.823 54.840 1.00 30.54 115 PHE A C 1
ATOM 867 O O . PHE A 1 115 ? 23.995 -9.817 54.157 1.00 31.93 115 PHE A O 1
ATOM 875 N N . LYS A 1 116 ? 24.676 -8.904 56.095 1.00 29.86 116 LYS A N 1
ATOM 876 C CA . LYS A 1 116 ? 24.855 -10.189 56.736 1.00 32.47 116 LYS A CA 1
ATOM 877 C C . LYS A 1 116 ? 23.515 -10.877 57.006 1.00 30.37 116 LYS A C 1
ATOM 878 O O . LYS A 1 116 ? 23.403 -12.092 56.854 1.00 30.09 116 LYS A O 1
ATOM 884 N N . LEU A 1 117 ? 22.497 -10.093 57.360 1.00 31.84 117 LEU A N 1
ATOM 885 C CA . LEU A 1 117 ? 21.155 -10.616 57.638 1.00 29.36 117 LEU A CA 1
ATOM 886 C C . LEU A 1 117 ? 20.441 -11.185 56.411 1.00 25.79 117 LEU A C 1
ATOM 887 O O . LEU A 1 117 ? 19.749 -12.195 56.506 1.00 30.91 117 LEU A O 1
ATOM 892 N N . LEU A 1 118 ? 20.590 -10.518 55.272 1.00 21.99 118 LEU A N 1
ATOM 893 C CA . LEU A 1 118 ? 19.983 -10.963 54.017 1.00 24.05 118 LEU A CA 1
ATOM 894 C C . LEU A 1 118 ? 20.836 -12.075 53.399 1.00 23.74 118 LEU A C 1
ATOM 895 O O . LEU A 1 118 ? 20.479 -12.652 52.376 1.00 27.90 118 LEU A O 1
ATOM 900 N N . ASP A 1 119 ? 21.949 -12.377 54.058 1.00 26.49 119 ASP A N 1
ATOM 901 C CA . ASP A 1 119 ? 22.918 -13.385 53.634 1.00 26.60 119 ASP A CA 1
ATOM 902 C C . ASP A 1 119 ? 23.386 -13.319 52.182 1.00 28.58 119 ASP A C 1
ATOM 903 O O . ASP A 1 119 ? 23.387 -14.318 51.462 1.00 29.43 119 ASP A O 1
ATOM 908 N N . LYS A 1 120 ? 23.846 -12.141 51.779 1.00 30.86 120 LYS A N 1
ATOM 909 C CA . LYS A 1 120 ? 24.345 -11.938 50.428 1.00 32.88 120 LYS A CA 1
ATOM 910 C C . LYS A 1 120 ? 25.783 -11.441 50.488 1.00 30.55 120 LYS A C 1
ATOM 911 O O . LYS A 1 120 ? 26.199 -10.827 51.473 1.00 22.32 120 LYS A O 1
ATOM 917 N N . PRO A 1 121 ? 26.584 -11.761 49.457 1.00 32.04 121 PRO A N 1
ATOM 918 C CA . PRO A 1 121 ? 27.978 -11.314 49.422 1.00 28.26 121 PRO A CA 1
ATOM 919 C C . PRO A 1 121 ? 28.025 -9.802 49.268 1.00 27.12 121 PRO A C 1
ATOM 920 O O . PRO A 1 121 ? 27.015 -9.164 48.955 1.00 25.41 121 PRO A O 1
ATOM 924 N N . TYR A 1 122 ? 29.196 -9.229 49.504 1.00 25.40 122 TYR A N 1
ATOM 925 C CA . TYR A 1 122 ? 29.361 -7.792 49.384 1.00 25.92 122 TYR A CA 1
ATOM 926 C C . TYR A 1 122 ? 30.820 -7.390 49.220 1.00 24.84 122 TYR A C 1
ATOM 927 O O . TYR A 1 122 ? 31.728 -8.070 49.713 1.00 18.62 122 TYR A O 1
ATOM 936 N N . VAL A 1 123 ? 31.015 -6.273 48.526 1.00 23.15 123 VAL A N 1
ATOM 937 C CA . VAL A 1 123 ? 32.327 -5.697 48.271 1.00 19.34 123 VAL A CA 1
ATOM 938 C C . VAL A 1 123 ? 32.732 -4.803 49.439 1.00 23.72 123 VAL A C 1
ATOM 939 O O . VAL A 1 123 ? 31.898 -4.066 49.978 1.00 29.54 123 VAL A O 1
ATOM 943 N N . GLY A 1 124 ? 34.001 -4.879 49.839 1.00 24.08 124 GLY A N 1
ATOM 944 C CA . GLY A 1 124 ? 34.489 -4.044 50.928 1.00 13.94 124 GLY A CA 1
ATOM 945 C C . GLY A 1 124 ? 34.740 -4.775 52.228 1.00 17.67 124 GLY A C 1
ATOM 946 O O . GLY A 1 124 ? 34.445 -5.963 52.362 1.00 22.03 124 GLY A O 1
ATOM 947 N N . ALA A 1 125 ? 35.241 -4.041 53.213 1.00 20.18 125 ALA A N 1
ATOM 948 C CA . ALA A 1 125 ? 35.553 -4.616 54.514 1.00 22.14 125 ALA A CA 1
ATOM 949 C C . ALA A 1 125 ? 34.331 -5.089 55.297 1.00 25.07 125 ALA A C 1
ATOM 950 O O . ALA A 1 125 ? 33.207 -4.652 55.037 1.00 21.99 125 ALA A O 1
ATOM 952 N N . PRO A 1 126 ? 34.535 -6.036 56.237 1.00 23.24 126 PRO A N 1
ATOM 953 C CA . PRO A 1 126 ? 33.458 -6.576 57.076 1.00 19.44 126 PRO A CA 1
ATOM 954 C C . PRO A 1 126 ? 33.036 -5.548 58.124 1.00 20.54 126 PRO A C 1
ATOM 955 O O . PRO A 1 126 ? 33.722 -4.547 58.340 1.00 21.08 126 PRO A O 1
ATOM 959 N N . LEU A 1 127 ? 31.927 -5.822 58.798 1.00 20.21 127 LEU A N 1
ATOM 960 C CA . LEU A 1 127 ? 31.388 -4.927 59.817 1.00 17.28 127 LEU A CA 1
ATOM 961 C C . LEU A 1 127 ? 32.420 -4.390 60.823 1.00 15.89 127 LEU A C 1
ATOM 962 O O . LEU A 1 127 ? 32.504 -3.179 61.036 1.00 14.40 127 LEU A O 1
ATOM 967 N N . ARG A 1 128 ? 33.190 -5.282 61.450 1.00 14.85 128 A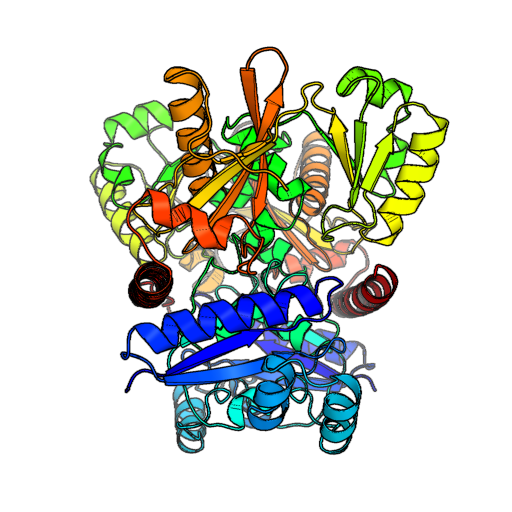RG A N 1
ATOM 968 C CA . ARG A 1 128 ? 34.159 -4.850 62.448 1.00 17.65 128 ARG A CA 1
ATOM 969 C C . ARG A 1 128 ? 35.239 -3.941 61.888 1.00 20.96 128 ARG A C 1
ATOM 970 O O . ARG A 1 128 ? 35.663 -3.009 62.568 1.00 19.13 128 ARG A O 1
ATOM 978 N N . GLY A 1 129 ? 35.649 -4.190 60.643 1.00 18.33 129 GLY A N 1
ATOM 979 C CA . GLY A 1 129 ? 36.646 -3.353 60.001 1.00 13.95 129 GLY A CA 1
ATOM 980 C C . GLY A 1 129 ? 36.184 -1.904 59.957 1.00 15.85 129 GLY A C 1
ATOM 981 O O . GLY A 1 129 ? 36.829 -1.023 60.530 1.00 19.75 129 GLY A O 1
ATOM 982 N N . HIS A 1 130 ? 35.063 -1.648 59.286 1.00 16.50 130 HIS A N 1
ATOM 983 C CA . HIS A 1 130 ? 34.504 -0.291 59.194 1.00 13.05 130 HIS A CA 1
ATOM 984 C C . HIS A 1 130 ? 34.278 0.338 60.574 1.00 13.73 130 HIS A C 1
ATOM 985 O O . HIS A 1 130 ? 34.589 1.505 60.810 1.00 18.73 130 HIS A O 1
ATOM 992 N N . ALA A 1 131 ? 33.729 -0.454 61.485 1.00 16.22 131 ALA A N 1
ATOM 993 C CA . ALA A 1 131 ? 33.430 0.005 62.833 1.00 16.71 131 ALA A CA 1
ATOM 994 C C . ALA A 1 131 ? 34.659 0.590 63.524 1.00 16.59 131 ALA A C 1
ATOM 995 O O . ALA A 1 131 ? 34.635 1.704 64.052 1.00 12.48 131 ALA A O 1
ATOM 997 N N . VAL A 1 132 ? 35.731 -0.191 63.488 1.00 17.18 132 VAL A N 1
ATOM 998 C CA . VAL A 1 132 ? 37.010 0.136 64.092 1.00 12.78 132 VAL A CA 1
ATOM 999 C C . VAL A 1 132 ? 37.755 1.228 63.323 1.00 11.36 132 VAL A C 1
ATOM 1000 O O . VAL A 1 132 ? 38.410 2.079 63.927 1.00 16.05 132 VAL A O 1
ATOM 1004 N N . SER A 1 133 ? 37.596 1.238 62.002 1.00 11.29 133 SER A N 1
ATOM 1005 C CA . SER A 1 133 ? 38.259 2.215 61.138 1.00 15.47 133 SER A CA 1
ATOM 1006 C C . SER A 1 133 ? 37.634 3.603 61.085 1.00 17.24 133 SER A C 1
ATOM 1007 O O . SER A 1 133 ? 38.303 4.572 60.712 1.00 18.05 133 SER A O 1
ATOM 1010 N N . PHE A 1 134 ? 36.352 3.693 61.428 1.00 18.48 134 PHE A N 1
ATOM 1011 C CA . PHE A 1 134 ? 35.618 4.960 61.405 1.00 12.38 134 PHE A CA 1
ATOM 1012 C C . PHE A 1 134 ? 35.792 5.753 62.709 1.00 13.21 134 PHE A C 1
ATOM 1013 O O . PHE A 1 134 ? 35.769 6.985 62.712 1.00 10.32 134 PHE A O 1
ATOM 1021 N N . ASP A 1 135 ? 35.930 5.044 63.821 1.00 8.84 135 ASP A N 1
ATOM 1022 C CA . ASP A 1 135 ? 36.129 5.700 65.097 1.00 13.06 135 ASP A CA 1
ATOM 1023 C C . ASP A 1 135 ? 37.609 6.078 65.122 1.00 16.13 135 ASP A C 1
ATOM 1024 O O . ASP A 1 135 ? 38.478 5.211 65.215 1.00 20.74 135 ASP A O 1
ATOM 1029 N N . LYS A 1 136 ? 37.876 7.373 64.988 1.00 17.04 136 LYS A N 1
ATOM 1030 C CA . LYS A 1 136 ? 39.229 7.931 64.976 1.00 19.02 136 LYS A CA 1
ATOM 1031 C C . LYS A 1 136 ? 40.052 7.491 66.180 1.00 22.79 136 LYS A C 1
ATOM 1032 O O . LYS A 1 136 ? 41.248 7.225 66.055 1.00 25.61 136 LYS A O 1
ATOM 1038 N N . ALA A 1 137 ? 39.401 7.411 67.340 1.00 21.75 137 ALA A N 1
ATOM 1039 C CA . ALA A 1 137 ? 40.050 7.032 68.594 1.00 20.37 137 ALA A CA 1
ATOM 1040 C C . ALA A 1 137 ? 40.371 5.556 68.703 1.00 20.62 137 ALA A C 1
ATOM 1041 O O . ALA A 1 137 ? 41.395 5.185 69.266 1.00 26.96 137 ALA A O 1
ATOM 1043 N N . LEU A 1 138 ? 39.467 4.716 68.217 1.00 21.06 138 LEU A N 1
ATOM 1044 C CA . LEU A 1 138 ? 39.674 3.274 68.245 1.00 18.14 138 LEU A CA 1
ATOM 1045 C C . LEU A 1 138 ? 40.808 2.915 67.282 1.00 15.52 138 LEU A C 1
ATOM 1046 O O . LEU A 1 138 ? 41.630 2.049 67.570 1.00 9.61 138 LEU A O 1
ATOM 1051 N N . THR A 1 139 ? 40.846 3.611 66.147 1.00 14.83 139 THR A N 1
ATOM 1052 C CA . THR A 1 139 ? 41.861 3.408 65.121 1.00 15.99 139 THR A CA 1
ATOM 1053 C C . THR A 1 139 ? 43.256 3.665 65.672 1.00 17.02 139 THR A C 1
ATOM 1054 O O . THR A 1 139 ? 44.129 2.790 65.631 1.00 20.67 139 THR A O 1
ATOM 1058 N N . LYS A 1 140 ? 43.447 4.864 66.208 1.00 12.58 140 LYS A N 1
ATOM 1059 C CA . LYS A 1 140 ? 44.731 5.265 66.763 1.00 12.42 140 LYS A CA 1
ATOM 1060 C C . LYS A 1 140 ? 45.151 4.410 67.942 1.00 15.59 140 LYS A C 1
ATOM 1061 O O . LYS A 1 140 ? 46.333 4.325 68.252 1.00 25.89 140 LYS A O 1
ATOM 1067 N N . GLU A 1 141 ? 44.189 3.774 68.604 1.00 23.02 141 GLU A N 1
ATOM 1068 C CA . GLU A 1 141 ? 44.502 2.899 69.732 1.00 19.89 141 GLU A CA 1
ATOM 1069 C C . GLU A 1 141 ? 45.103 1.588 69.223 1.00 18.03 141 GLU A C 1
ATOM 1070 O O . GLU A 1 141 ? 46.062 1.075 69.797 1.00 20.05 141 GLU A O 1
ATOM 1076 N N . LEU A 1 142 ? 44.517 1.037 68.159 1.00 17.62 142 LEU A N 1
ATOM 1077 C CA . LEU A 1 142 ? 45.002 -0.208 67.567 1.00 15.51 142 LEU A CA 1
ATOM 1078 C C . LEU A 1 142 ? 46.357 -0.014 66.880 1.00 18.91 142 LEU A C 1
ATOM 1079 O O . LEU A 1 142 ? 47.152 -0.952 66.793 1.00 15.76 142 LEU A O 1
ATOM 1084 N N . LEU A 1 143 ? 46.601 1.192 66.364 1.00 17.10 143 LEU A N 1
ATOM 1085 C CA . LEU A 1 143 ? 47.865 1.492 65.704 1.00 11.32 143 LEU A CA 1
ATOM 1086 C C . LEU A 1 143 ? 48.959 1.619 66.743 1.00 10.13 143 LEU A C 1
ATOM 1087 O O . LEU A 1 143 ? 50.014 0.997 66.615 1.00 19.07 143 LEU A O 1
ATOM 1092 N N . THR A 1 144 ? 48.690 2.363 67.808 1.00 7.82 144 THR A N 1
ATOM 1093 C CA . THR A 1 144 ? 49.695 2.544 68.851 1.00 13.22 144 THR A CA 1
ATOM 1094 C C . THR A 1 144 ? 50.165 1.240 69.507 1.00 17.05 144 THR A C 1
ATOM 1095 O O . THR A 1 144 ? 51.366 1.021 69.645 1.00 18.52 144 THR A O 1
ATOM 1099 N N . VAL A 1 145 ? 49.235 0.345 69.834 1.00 16.04 145 VAL A N 1
ATOM 1100 C CA . VAL A 1 145 ? 49.596 -0.919 70.471 1.00 6.80 145 VAL A CA 1
ATOM 1101 C C . VAL A 1 145 ? 50.359 -1.852 69.518 1.00 10.71 145 VAL A C 1
ATOM 1102 O O . VAL A 1 145 ? 50.924 -2.862 69.935 1.00 14.37 145 VAL A O 1
ATOM 1106 N N . ASN A 1 146 ? 50.375 -1.508 68.236 1.00 16.68 146 ASN A N 1
ATOM 1107 C CA . ASN A 1 146 ? 51.071 -2.308 67.229 1.00 16.81 146 ASN A CA 1
ATOM 1108 C C . ASN A 1 146 ? 52.336 -1.642 66.702 1.00 15.79 146 ASN A C 1
ATOM 1109 O O . ASN A 1 146 ? 52.955 -2.136 65.770 1.00 16.90 146 ASN A O 1
ATOM 1114 N N . GLY A 1 147 ? 52.693 -0.506 67.286 1.00 12.22 147 GLY A N 1
ATOM 1115 C CA . GLY A 1 147 ? 53.882 0.201 66.873 1.00 12.88 147 GLY A CA 1
ATOM 1116 C C . GLY A 1 147 ? 53.786 0.933 65.554 1.00 18.27 147 GLY A C 1
ATOM 1117 O O . GLY A 1 147 ? 54.806 1.132 64.904 1.00 28.32 147 GLY A O 1
ATOM 1118 N N . ILE A 1 148 ? 52.578 1.287 65.122 1.00 20.54 148 ILE A N 1
ATOM 1119 C CA . ILE A 1 148 ? 52.412 2.023 63.869 1.00 14.76 148 ILE A CA 1
ATOM 1120 C C . ILE A 1 148 ? 52.398 3.496 64.261 1.00 21.27 148 ILE A C 1
ATOM 1121 O O . ILE A 1 148 ? 51.623 3.897 65.133 1.00 19.34 148 ILE A O 1
ATOM 1126 N N . ARG A 1 149 ? 53.310 4.276 63.676 1.00 16.46 149 ARG A N 1
ATOM 1127 C CA . ARG A 1 149 ? 53.436 5.691 64.006 1.00 13.91 149 ARG A CA 1
ATOM 1128 C C . ARG A 1 149 ? 52.232 6.550 63.650 1.00 12.31 149 ARG A C 1
ATOM 1129 O O . ARG A 1 149 ? 51.742 6.535 62.516 1.00 16.27 149 ARG A O 1
ATOM 1137 N N . ASN A 1 150 ? 51.765 7.299 64.645 1.00 10.99 150 ASN A N 1
ATOM 1138 C CA . ASN A 1 150 ? 50.637 8.215 64.494 1.00 13.95 150 ASN A CA 1
ATOM 1139 C C . ASN A 1 150 ? 50.813 9.368 65.494 1.00 13.77 150 ASN A C 1
ATOM 1140 O O . ASN A 1 150 ? 51.462 9.207 66.524 1.00 16.37 150 ASN A O 1
ATOM 1145 N N . THR A 1 151 ? 50.252 10.531 65.174 1.00 15.88 151 THR A N 1
ATOM 1146 C CA . THR A 1 151 ? 50.364 11.718 66.020 1.00 15.93 151 THR A CA 1
ATOM 1147 C C . THR A 1 151 ? 50.001 11.536 67.487 1.00 24.00 151 THR A C 1
ATOM 1148 O O . THR A 1 151 ? 49.224 10.646 67.861 1.00 28.59 151 THR A O 1
ATOM 1152 N N . LYS A 1 152 ? 50.580 12.407 68.307 1.00 18.47 152 LYS A N 1
ATOM 1153 C CA . LYS A 1 152 ? 50.332 12.434 69.739 1.00 15.27 152 LYS A CA 1
ATOM 1154 C C . LYS A 1 152 ? 48.936 13.055 69.869 1.00 13.81 152 LYS A C 1
ATOM 1155 O O . LYS A 1 152 ? 48.599 14.000 69.128 1.00 6.85 152 LYS A O 1
ATOM 1161 N N . TYR A 1 153 ? 48.120 12.527 70.779 1.00 10.08 153 TYR A N 1
ATOM 1162 C CA . TYR A 1 153 ? 46.763 13.050 70.947 1.00 10.69 153 TYR A CA 1
ATOM 1163 C C . TYR A 1 153 ? 46.118 12.687 72.279 1.00 16.21 153 TYR A C 1
ATOM 1164 O O . TYR A 1 153 ? 46.628 11.865 73.045 1.00 10.52 153 TYR A O 1
ATOM 1173 N N . ILE A 1 154 ? 44.992 13.333 72.557 1.00 18.39 154 ILE A N 1
ATOM 1174 C CA . ILE A 1 154 ? 44.220 13.048 73.760 1.00 20.43 154 ILE A CA 1
ATOM 1175 C C . ILE A 1 154 ? 42.769 12.975 73.299 1.00 23.72 154 ILE A C 1
ATOM 1176 O O . ILE A 1 154 ? 42.357 13.697 72.374 1.00 22.76 154 ILE A O 1
ATOM 1181 N N . VAL A 1 155 ? 42.007 12.071 73.904 1.00 21.73 155 VAL A N 1
ATOM 1182 C CA . VAL A 1 155 ? 40.606 11.926 73.548 1.00 25.38 155 VAL A CA 1
ATOM 1183 C C . VAL A 1 155 ? 39.707 12.341 74.708 1.00 24.32 155 VAL A C 1
ATOM 1184 O O . VAL A 1 155 ? 39.911 11.930 75.854 1.00 16.35 155 VAL A O 1
ATOM 1188 N N . VAL A 1 156 ? 38.734 13.197 74.407 1.00 24.67 156 VAL A N 1
ATOM 1189 C CA . VAL A 1 156 ? 37.830 13.703 75.433 1.00 24.63 156 VAL A CA 1
ATOM 1190 C C . VAL A 1 156 ? 36.346 13.680 75.069 1.00 30.10 156 VAL A C 1
ATOM 1191 O O . VAL A 1 156 ? 35.962 13.442 73.918 1.00 29.31 156 VAL A O 1
ATOM 1195 N N . ASP A 1 157 ? 35.520 13.912 76.083 1.00 32.48 157 ASP A N 1
ATOM 1196 C CA . ASP A 1 157 ? 34.072 13.984 75.923 1.00 32.55 157 ASP A CA 1
ATOM 1197 C C . ASP A 1 157 ? 33.637 15.349 76.495 1.00 34.04 157 ASP A C 1
ATOM 1198 O O . ASP A 1 157 ? 34.478 16.079 77.031 1.00 36.07 157 ASP A O 1
ATOM 1203 N N . PRO A 1 158 ? 32.338 15.715 76.395 1.00 34.56 158 PRO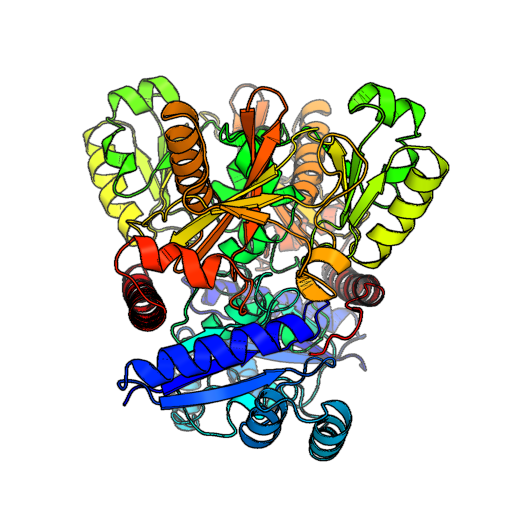 A N 1
ATOM 1204 C CA . PRO A 1 158 ? 31.911 17.023 76.926 1.00 32.04 158 PRO A CA 1
ATOM 1205 C C . PRO A 1 158 ? 32.273 17.362 78.376 1.00 33.66 158 PRO A C 1
ATOM 1206 O O . PRO A 1 158 ? 32.552 18.526 78.681 1.00 29.74 158 PRO A O 1
ATOM 1210 N N . GLU A 1 159 ? 32.298 16.356 79.253 1.00 30.76 159 GLU A N 1
ATOM 1211 C CA . GLU A 1 159 ? 32.650 16.568 80.659 1.00 33.63 159 GLU A CA 1
ATOM 1212 C C . GLU A 1 159 ? 34.178 16.637 80.809 1.00 33.27 159 GLU A C 1
ATOM 1213 O O . GLU A 1 159 ? 34.722 17.560 81.419 1.00 28.65 159 GLU A O 1
ATOM 1219 N N . SER A 1 160 ? 34.851 15.666 80.199 1.00 35.27 160 SER A N 1
ATOM 1220 C CA . SER A 1 160 ? 36.312 15.528 80.191 1.00 32.53 160 SER A CA 1
ATOM 1221 C C . SER A 1 160 ? 37.024 16.737 79.546 1.00 30.89 160 SER A C 1
ATOM 1222 O O . SER A 1 160 ? 38.153 17.090 79.910 1.00 25.33 160 SER A O 1
ATOM 1225 N N . ALA A 1 161 ? 36.339 17.376 78.603 1.00 22.22 161 ALA A N 1
ATOM 1226 C CA . ALA A 1 161 ? 36.868 18.528 77.891 1.00 24.46 161 ALA A CA 1
ATOM 1227 C C . ALA A 1 161 ? 37.202 19.737 78.769 1.00 23.05 161 ALA A C 1
ATOM 1228 O O . ALA A 1 161 ? 38.094 20.519 78.435 1.00 27.10 161 ALA A O 1
ATOM 1230 N N . ASN A 1 162 ? 36.483 19.897 79.877 1.00 25.21 162 ASN A N 1
ATOM 1231 C CA . ASN A 1 162 ? 36.701 21.029 80.781 1.00 23.59 162 ASN A CA 1
ATOM 1232 C C . ASN A 1 162 ? 37.932 20.935 81.662 1.00 25.50 162 ASN A C 1
ATOM 1233 O O . ASN A 1 162 ? 38.227 21.860 82.411 1.00 28.16 162 ASN A O 1
ATOM 1238 N N . ASN A 1 163 ? 38.646 19.820 81.586 1.00 27.62 163 ASN A N 1
ATOM 1239 C CA . ASN A 1 163 ? 39.854 19.659 82.383 1.00 27.61 163 ASN A CA 1
ATOM 1240 C C . ASN A 1 163 ? 41.072 20.160 81.616 1.00 26.55 163 ASN A C 1
ATOM 1241 O O . ASN A 1 163 ? 42.082 20.548 82.210 1.00 28.75 163 ASN A O 1
ATOM 1246 N N . TRP A 1 164 ? 40.945 20.200 80.293 1.00 23.44 164 TRP A N 1
ATOM 1247 C CA . TRP A 1 164 ? 42.033 20.628 79.436 1.00 15.56 164 TRP A CA 1
ATOM 1248 C C . TRP A 1 164 ? 41.949 22.060 78.981 1.00 16.38 164 TRP A C 1
ATOM 1249 O O . TRP A 1 164 ? 41.466 22.332 77.880 1.00 24.11 164 TRP A O 1
ATOM 1260 N N . SER A 1 165 ? 42.413 22.974 79.836 1.00 19.19 165 SER A N 1
ATOM 1261 C CA . SER A 1 165 ? 42.459 24.408 79.515 1.00 18.27 165 SER A CA 1
ATOM 1262 C C . SER A 1 165 ? 43.544 24.599 78.451 1.00 15.57 165 SER A C 1
ATOM 1263 O O . SER A 1 165 ? 44.435 23.763 78.329 1.00 15.82 165 SER A O 1
ATOM 1266 N N . TRP A 1 166 ? 43.464 25.678 77.678 1.00 22.19 166 TRP A N 1
ATOM 1267 C CA . TRP A 1 166 ? 44.424 25.936 76.598 1.00 24.21 166 TRP A CA 1
ATOM 1268 C C . TRP A 1 166 ? 45.882 25.798 77.025 1.00 24.77 166 TRP A C 1
ATOM 1269 O O . TRP A 1 166 ? 46.672 25.153 76.330 1.00 27.50 166 TRP A O 1
ATOM 1280 N N . ASP A 1 167 ? 46.230 26.372 78.172 1.00 20.82 167 ASP A N 1
ATOM 1281 C CA . ASP A 1 167 ? 47.599 26.281 78.669 1.00 28.65 167 ASP A CA 1
ATOM 1282 C C . ASP A 1 167 ? 48.052 24.820 78.827 1.00 25.96 167 ASP A C 1
ATOM 1283 O O . ASP A 1 167 ? 49.196 24.487 78.505 1.00 28.92 167 ASP A O 1
ATOM 1288 N N . LYS A 1 168 ? 47.139 23.958 79.281 1.00 20.73 168 LYS A N 1
ATOM 1289 C CA . LYS A 1 168 ? 47.413 22.533 79.482 1.00 20.57 168 LYS A CA 1
ATOM 1290 C C . LYS A 1 168 ? 47.598 21.801 78.172 1.00 19.41 168 LYS A C 1
ATOM 1291 O O . LYS A 1 168 ? 48.331 20.824 78.107 1.00 25.98 168 LYS A O 1
ATOM 1297 N N . ILE A 1 169 ? 46.887 22.253 77.145 1.00 23.45 169 ILE A N 1
ATOM 1298 C CA . ILE A 1 169 ? 46.958 21.663 75.811 1.00 22.67 169 ILE A CA 1
ATOM 1299 C C . ILE A 1 169 ? 48.287 22.035 75.162 1.00 26.12 169 ILE A C 1
ATOM 1300 O O . ILE A 1 169 ? 48.978 21.173 74.626 1.00 28.36 169 ILE A O 1
ATOM 1305 N N . VAL A 1 170 ? 48.623 23.323 75.194 1.00 24.48 170 VAL A N 1
ATOM 1306 C CA . VAL A 1 170 ? 49.869 23.822 74.612 1.00 25.63 170 VAL A CA 1
ATOM 1307 C C . VAL A 1 170 ? 51.099 23.131 75.211 1.00 24.76 170 VAL A C 1
ATOM 1308 O O . VAL A 1 170 ? 52.046 22.812 74.496 1.00 30.95 170 VAL A O 1
ATOM 1312 N N . ALA A 1 171 ? 51.057 22.870 76.514 1.00 21.89 171 ALA A N 1
ATOM 1313 C CA . ALA A 1 171 ? 52.145 22.198 77.221 1.00 20.04 171 ALA A CA 1
ATOM 1314 C C . ALA A 1 171 ? 52.220 20.712 76.884 1.00 22.46 171 ALA A C 1
ATOM 1315 O O . ALA A 1 171 ? 53.243 20.072 77.094 1.00 25.64 171 ALA A O 1
ATOM 1317 N N . GLU A 1 172 ? 51.125 20.172 76.365 1.00 25.63 172 GLU A N 1
ATOM 1318 C CA . GLU A 1 172 ? 51.026 18.762 76.027 1.00 22.58 172 GLU A CA 1
ATOM 1319 C C . GLU A 1 172 ? 51.157 18.400 74.556 1.00 19.35 172 GLU A C 1
ATOM 1320 O O . GLU A 1 172 ? 51.553 17.288 74.236 1.00 21.50 172 GLU A O 1
ATOM 1326 N N . LEU A 1 173 ? 50.816 19.322 73.663 1.00 18.45 173 LEU A N 1
ATOM 1327 C CA . LEU A 1 173 ? 50.872 19.043 72.232 1.00 15.96 173 LEU A CA 1
ATOM 1328 C C . LEU A 1 173 ? 51.415 20.193 71.358 1.00 20.66 173 LEU A C 1
ATOM 1329 O O . LEU A 1 173 ? 51.572 20.014 70.145 1.00 21.00 173 LEU A O 1
ATOM 1334 N N . GLY A 1 174 ? 51.679 21.363 71.949 1.00 17.94 174 GLY A N 1
ATOM 1335 C CA . GLY A 1 174 ? 52.187 22.492 71.172 1.00 22.32 174 GLY A CA 1
ATOM 1336 C C . GLY A 1 174 ? 51.108 23.495 70.792 1.00 30.33 174 GLY A C 1
ATOM 1337 O O . GLY A 1 174 ? 49.925 23.173 70.884 1.00 32.30 174 GLY A O 1
ATOM 1338 N N . ASN A 1 175 ? 51.497 24.690 70.335 1.00 29.64 175 ASN A N 1
ATOM 1339 C CA . ASN A 1 175 ? 50.515 25.723 69.984 1.00 30.85 175 ASN A CA 1
ATOM 1340 C C . ASN A 1 175 ? 49.709 25.592 68.694 1.00 28.61 175 ASN A C 1
ATOM 1341 O O . ASN A 1 175 ? 48.971 26.508 68.324 1.00 32.53 175 ASN A O 1
ATOM 1346 N N . ILE A 1 176 ? 49.868 24.477 67.996 1.00 24.20 176 ILE A N 1
ATOM 1347 C CA . ILE A 1 176 ? 49.098 24.234 66.786 1.00 24.83 176 ILE A CA 1
ATOM 1348 C C . ILE A 1 176 ? 48.573 22.813 66.918 1.00 26.74 176 ILE A C 1
ATOM 1349 O O . ILE A 1 176 ? 49.330 21.842 66.897 1.00 26.76 176 ILE A O 1
ATOM 1354 N N . VAL A 1 177 ? 47.258 22.700 67.027 1.00 29.33 177 VAL A N 1
ATOM 1355 C CA . VAL A 1 177 ? 46.633 21.407 67.215 1.00 25.21 177 VAL A CA 1
ATOM 1356 C C . VAL A 1 177 ? 45.409 21.219 66.317 1.00 19.58 177 VAL A C 1
ATOM 1357 O O . VAL A 1 177 ? 44.891 22.171 65.740 1.00 18.18 177 VAL A O 1
ATOM 1361 N N . PHE A 1 178 ? 45.016 19.969 66.121 1.00 24.42 178 PHE A N 1
ATOM 1362 C CA . PHE A 1 178 ? 43.823 19.663 65.331 1.00 23.56 178 PHE A CA 1
ATOM 1363 C C . PHE A 1 178 ? 42.765 19.044 66.240 1.00 20.46 178 PHE A C 1
ATOM 1364 O O . PHE A 1 178 ? 43.062 18.151 67.043 1.00 18.32 178 PHE A O 1
ATOM 1372 N N . VAL A 1 179 ? 41.557 19.592 66.177 1.00 16.93 179 VAL A N 1
ATOM 1373 C CA . VAL A 1 179 ? 40.451 19.098 66.990 1.00 22.98 179 VAL A CA 1
ATOM 1374 C C . VAL A 1 179 ? 39.420 18.483 66.057 1.00 19.28 179 VAL A C 1
ATOM 1375 O O . VAL A 1 179 ? 38.993 19.102 65.085 1.00 14.95 179 VAL A O 1
ATOM 1379 N N . LYS A 1 180 ? 39.059 17.236 66.329 1.00 20.38 180 LYS A N 1
ATOM 1380 C CA . LYS A 1 180 ? 38.120 16.542 65.470 1.00 23.28 180 LYS A CA 1
ATOM 1381 C C . LYS A 1 180 ? 37.175 15.559 66.160 1.00 23.01 180 LYS A C 1
ATOM 1382 O O . LYS A 1 180 ? 37.499 14.973 67.204 1.00 15.16 180 LYS A O 1
ATOM 1388 N N . ALA A 1 181 ? 35.993 15.414 65.557 1.00 23.59 181 ALA A N 1
ATOM 1389 C CA . ALA A 1 181 ? 34.948 14.503 66.025 1.00 21.87 181 ALA A CA 1
ATOM 1390 C C . ALA A 1 181 ? 35.407 13.095 65.650 1.00 20.84 181 ALA A C 1
ATOM 1391 O O . ALA A 1 181 ? 35.787 12.852 64.499 1.00 21.17 181 ALA A O 1
ATOM 1393 N N . ALA A 1 182 ? 35.339 12.167 66.601 1.00 14.49 182 ALA A N 1
ATOM 1394 C CA . ALA A 1 182 ? 35.810 10.802 66.364 1.00 18.22 182 ALA A CA 1
ATOM 1395 C C . ALA A 1 182 ? 35.207 10.041 65.193 1.00 15.81 182 ALA A C 1
ATOM 1396 O O . ALA A 1 182 ? 35.926 9.362 64.466 1.00 25.91 182 ALA A O 1
ATOM 1398 N N . ASN A 1 183 ? 33.899 10.154 64.998 1.00 23.29 183 ASN A N 1
ATOM 1399 C CA . ASN A 1 183 ? 33.235 9.439 63.911 1.00 27.20 183 ASN A CA 1
ATOM 1400 C C . ASN A 1 183 ? 32.695 10.354 62.805 1.00 28.73 183 ASN A C 1
ATOM 1401 O O . ASN A 1 183 ? 31.505 10.667 62.781 1.00 35.04 183 ASN A O 1
ATOM 1406 N N . GLN A 1 184 ? 33.573 10.734 61.871 1.00 31.02 184 GLN A N 1
ATOM 1407 C CA . GLN A 1 184 ? 33.234 11.619 60.743 1.00 34.11 184 GLN A CA 1
ATOM 1408 C C . GLN A 1 184 ? 34.177 11.484 59.522 1.00 39.65 184 GLN A C 1
ATOM 1409 O O . GLN A 1 184 ? 35.107 10.669 59.526 1.00 41.32 184 GLN A O 1
ATOM 1415 N N . GLY A 1 185 ? 33.932 12.289 58.484 1.00 37.65 185 GLY A N 1
ATOM 1416 C CA . GLY A 1 185 ? 34.763 12.249 57.287 1.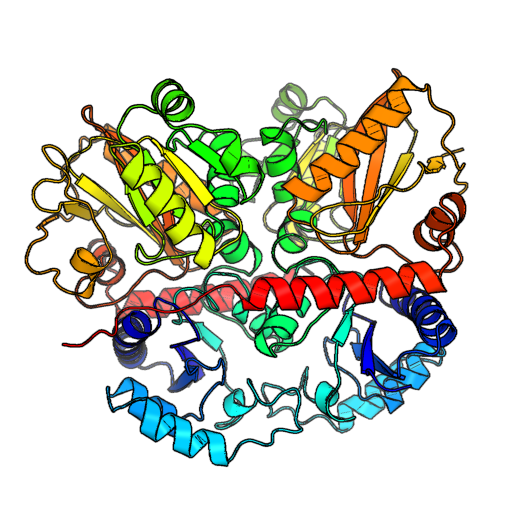00 31.72 185 GLY A CA 1
ATOM 1417 C C . GLY A 1 185 ? 34.726 13.528 56.459 1.00 33.24 185 GLY A C 1
ATOM 1418 O O . GLY A 1 185 ? 34.012 14.467 56.812 1.00 37.39 185 GLY A O 1
ATOM 1419 N N . SER A 1 186 ? 35.504 13.565 55.370 1.00 34.03 186 SER A N 1
ATOM 1420 C CA . SER A 1 186 ? 35.593 14.719 54.455 1.00 33.98 186 SER A CA 1
ATOM 1421 C C . SER A 1 186 ? 36.010 16.058 55.072 1.00 36.93 186 SER A C 1
ATOM 1422 O O . SER A 1 186 ? 35.851 17.115 54.447 1.00 37.10 186 SER A O 1
ATOM 1425 N N . SER A 1 187 ? 36.555 15.996 56.286 1.00 35.30 187 SER A N 1
ATOM 1426 C CA . SER A 1 187 ? 37.020 17.158 57.042 1.00 35.33 187 SER A CA 1
ATOM 1427 C C . SER A 1 187 ? 35.927 17.982 57.710 1.00 35.99 187 SER A C 1
ATOM 1428 O O . SER A 1 187 ? 36.132 19.148 58.048 1.00 37.84 187 SER A O 1
ATOM 1431 N N . VAL A 1 188 ? 34.767 17.372 57.912 1.00 34.12 188 VAL A N 1
ATOM 1432 C CA . VAL A 1 188 ? 33.679 18.068 58.577 1.00 31.78 188 VAL A CA 1
ATOM 1433 C C . VAL A 1 188 ? 33.829 17.750 60.061 1.00 29.30 188 VAL A C 1
ATOM 1434 O O . VAL A 1 188 ? 34.161 16.622 60.426 1.00 29.82 188 VAL A O 1
ATOM 1438 N N . GLY A 1 189 ? 33.638 18.756 60.909 1.00 27.19 189 GLY A N 1
ATOM 1439 C CA . GLY A 1 189 ? 33.783 18.563 62.340 1.00 18.84 189 GLY A CA 1
ATOM 1440 C C . GLY A 1 189 ? 35.237 18.657 62.775 1.00 23.15 189 GLY A C 1
ATOM 1441 O O . GLY A 1 189 ? 35.567 18.306 63.911 1.00 17.99 189 GLY A O 1
ATOM 1442 N N . ILE A 1 190 ? 36.092 19.154 61.873 1.00 23.04 190 ILE A N 1
ATOM 1443 C CA . ILE A 1 190 ? 37.536 19.309 62.109 1.00 25.74 190 ILE A CA 1
ATOM 1444 C C . ILE A 1 190 ? 38.006 20.771 61.994 1.00 27.31 190 ILE A C 1
ATOM 1445 O O . ILE A 1 190 ? 37.561 21.511 61.109 1.00 30.07 190 ILE A O 1
ATOM 1450 N N . SER A 1 191 ? 38.932 21.165 62.868 1.00 22.19 191 SER A N 1
ATOM 1451 C CA . SER A 1 191 ? 39.466 22.522 62.876 1.00 21.36 191 SER A CA 1
ATOM 1452 C C . SER A 1 191 ? 40.951 22.611 63.195 1.00 20.53 191 SER A C 1
ATOM 1453 O O . SER A 1 191 ? 41.465 21.864 64.025 1.00 20.43 191 SER A O 1
ATOM 1456 N N . ARG A 1 192 ? 41.615 23.566 62.549 1.00 24.76 192 ARG A N 1
ATOM 1457 C CA . ARG A 1 192 ? 43.042 23.851 62.740 1.00 25.03 192 ARG A CA 1
ATOM 1458 C C . ARG A 1 192 ? 43.057 24.923 63.855 1.00 25.51 192 ARG A C 1
ATOM 1459 O O . ARG A 1 192 ? 42.620 26.061 63.641 1.00 22.49 192 ARG A O 1
ATOM 1467 N N . VAL A 1 193 ? 43.551 24.563 65.037 1.00 22.53 193 VAL A N 1
ATOM 1468 C CA . VAL A 1 193 ? 43.564 25.480 66.185 1.00 23.83 193 VAL A CA 1
ATOM 1469 C C . VAL A 1 193 ? 44.918 26.098 66.598 1.00 28.66 193 VAL A C 1
ATOM 1470 O O . VAL A 1 193 ? 45.875 25.378 66.887 1.00 27.23 193 VAL A O 1
ATOM 1474 N N . THR A 1 194 ? 44.970 27.434 66.680 1.00 35.65 194 THR A N 1
ATOM 1475 C CA . THR A 1 194 ? 46.201 28.154 67.061 1.00 31.21 194 THR A CA 1
ATOM 1476 C C . THR A 1 194 ? 46.123 29.037 68.321 1.00 32.50 194 THR A C 1
ATOM 1477 O O . THR A 1 194 ? 47.158 29.452 68.840 1.00 33.65 194 THR A O 1
ATOM 1481 N N . ASN A 1 195 ? 44.914 29.325 68.808 1.00 30.21 195 ASN A N 1
ATOM 1482 C CA . ASN A 1 195 ? 44.747 30.125 70.029 1.00 26.62 195 ASN A CA 1
ATOM 1483 C C . ASN A 1 195 ? 43.571 29.661 70.913 1.00 25.12 195 ASN A C 1
ATOM 1484 O O . ASN A 1 195 ? 42.815 28.770 70.530 1.00 23.50 195 ASN A O 1
ATOM 1489 N N . ALA A 1 196 ? 43.428 30.274 72.090 1.00 28.81 196 ALA A N 1
ATOM 1490 C CA . ALA A 1 196 ? 42.376 29.937 73.067 1.00 25.91 196 ALA A CA 1
ATOM 1491 C C . ALA A 1 196 ? 40.938 30.085 72.586 1.00 26.87 196 ALA A C 1
ATOM 1492 O O . ALA A 1 196 ? 40.076 29.290 72.963 1.00 25.91 196 ALA A O 1
ATOM 1494 N N . GLU A 1 197 ? 40.666 31.127 71.805 1.00 24.71 197 GLU A N 1
ATOM 1495 C CA . GLU A 1 197 ? 39.322 31.341 71.292 1.00 29.79 197 GLU A CA 1
ATOM 1496 C C . GLU A 1 197 ? 38.958 30.349 70.192 1.00 28.23 197 GLU A C 1
ATOM 1497 O O . GLU A 1 197 ? 37.806 29.927 70.094 1.00 29.79 197 GLU A O 1
ATOM 1503 N N . GLU A 1 198 ? 39.940 29.978 69.373 1.00 25.89 198 GLU A N 1
ATOM 1504 C CA . GLU A 1 198 ? 39.724 29.000 68.299 1.00 28.40 198 GLU A CA 1
ATOM 1505 C C . GLU A 1 198 ? 39.592 27.598 68.900 1.00 21.14 198 GLU A C 1
ATOM 1506 O O . GLU A 1 198 ? 38.874 26.750 68.377 1.00 15.18 198 GLU A O 1
ATOM 1512 N N . TYR A 1 199 ? 40.302 27.363 69.997 1.00 12.86 199 TYR A N 1
ATOM 1513 C CA . TYR A 1 199 ? 40.257 26.083 70.675 1.00 15.38 199 TYR A CA 1
ATOM 1514 C C . TYR A 1 199 ? 38.834 25.812 71.150 1.00 16.86 199 TYR A C 1
ATOM 1515 O O . TYR A 1 199 ? 38.212 24.846 70.711 1.00 20.42 199 TYR A O 1
ATOM 1524 N N . THR A 1 200 ? 38.309 26.707 71.988 1.00 20.26 200 THR A N 1
ATOM 1525 C CA . THR A 1 200 ? 36.966 26.574 72.546 1.00 21.56 200 THR A CA 1
ATOM 1526 C C . THR A 1 200 ? 35.840 26.620 71.518 1.00 24.01 200 THR A C 1
ATOM 1527 O O . THR A 1 200 ? 34.802 25.970 71.694 1.00 28.42 200 THR A O 1
ATOM 1531 N N . GLU A 1 201 ? 36.058 27.352 70.432 1.00 23.26 201 GLU A N 1
ATOM 1532 C CA . GLU A 1 201 ? 35.069 27.443 69.366 1.00 25.86 201 GLU A CA 1
ATOM 1533 C C . GLU A 1 201 ? 35.018 26.098 68.633 1.00 25.35 201 GLU A C 1
ATOM 1534 O O . GLU A 1 201 ? 33.954 25.622 68.229 1.00 27.65 201 GLU A O 1
ATOM 1540 N N . ALA A 1 202 ? 36.183 25.479 68.492 1.00 25.25 202 ALA A N 1
ATOM 1541 C CA . ALA A 1 202 ? 36.310 24.200 67.808 1.00 22.39 202 ALA A CA 1
ATOM 1542 C C . ALA A 1 202 ? 35.777 23.018 68.622 1.00 21.67 202 ALA A C 1
ATOM 1543 O O . ALA A 1 202 ? 35.316 22.026 68.050 1.00 23.47 202 ALA A O 1
ATOM 1545 N N . LEU A 1 203 ? 35.861 23.104 69.950 1.00 19.99 203 LEU A N 1
ATOM 1546 C CA . LEU A 1 203 ? 35.351 22.034 70.806 1.00 19.67 203 LEU A CA 1
ATOM 1547 C C . LEU A 1 203 ? 33.842 21.942 70.625 1.00 19.25 203 LEU A C 1
ATOM 1548 O O . LEU A 1 203 ? 33.299 20.852 70.476 1.00 25.40 203 LEU A O 1
ATOM 1553 N N . SER A 1 204 ? 33.186 23.100 70.572 1.00 21.11 204 SER A N 1
ATOM 1554 C CA . SER A 1 204 ? 31.740 23.184 70.371 1.00 23.07 204 SER A CA 1
ATOM 1555 C C . SER A 1 204 ? 31.362 22.667 68.993 1.00 23.96 204 SER A C 1
ATOM 1556 O O . SER A 1 204 ? 30.404 21.911 68.846 1.00 34.60 204 SER A O 1
ATOM 1559 N N . ASP A 1 205 ? 32.107 23.103 67.983 1.00 20.72 205 ASP A N 1
ATOM 1560 C CA . ASP A 1 205 ? 31.864 22.690 66.605 1.00 16.62 205 ASP A CA 1
ATOM 1561 C C . ASP A 1 205 ? 31.983 21.183 66.413 1.00 19.59 205 ASP A C 1
ATOM 1562 O O . ASP A 1 205 ? 31.215 20.586 65.655 1.00 20.61 205 ASP A O 1
ATOM 1567 N N . SER A 1 206 ? 32.964 20.575 67.077 1.00 19.08 206 SER A N 1
ATOM 1568 C CA . SER A 1 206 ? 33.171 19.137 66.961 1.00 20.23 206 SER A CA 1
ATOM 1569 C C . SER A 1 206 ? 32.103 18.351 67.697 1.00 20.13 206 SER A C 1
ATOM 1570 O O . SER A 1 206 ? 31.562 17.390 67.156 1.00 18.02 206 SER A O 1
ATOM 1573 N N . PHE A 1 207 ? 31.786 18.785 68.915 1.00 15.60 207 PHE A N 1
ATOM 1574 C CA . PHE A 1 207 ? 30.797 18.116 69.748 1.00 19.95 207 PHE A CA 1
ATOM 1575 C C . PHE A 1 207 ? 29.365 18.112 69.234 1.00 28.48 207 PHE A C 1
ATOM 1576 O O . PHE A 1 207 ? 28.454 17.696 69.952 1.00 36.90 207 PHE A O 1
ATOM 1584 N N . GLN A 1 208 ? 29.151 18.586 68.011 1.00 27.44 208 GLN A N 1
ATOM 1585 C CA . GLN A 1 208 ? 27.813 18.571 67.448 1.00 32.91 208 GLN A CA 1
ATOM 1586 C C . GLN A 1 208 ? 27.701 17.461 66.401 1.00 32.69 208 GLN A C 1
ATOM 1587 O O . GLN A 1 208 ? 26.669 17.306 65.742 1.00 41.29 208 GLN A O 1
ATOM 1593 N N . TYR A 1 209 ? 28.752 16.652 66.307 1.00 26.94 209 TYR A N 1
ATOM 1594 C CA . TYR A 1 209 ? 28.805 15.532 65.377 1.00 24.47 209 TYR A CA 1
ATOM 1595 C C . TYR A 1 209 ? 29.128 14.213 66.090 1.00 23.87 209 TYR A C 1
ATOM 1596 O O . TYR A 1 209 ? 29.047 13.142 65.479 1.00 23.38 209 TYR A O 1
ATOM 1605 N N . ASP A 1 210 ? 29.503 14.296 67.369 1.00 19.73 210 ASP A N 1
ATOM 1606 C CA . ASP A 1 210 ? 29.870 13.115 68.152 1.00 18.94 210 ASP A CA 1
ATOM 1607 C C . ASP A 1 210 ? 30.125 13.525 69.596 1.00 17.22 210 ASP A C 1
ATOM 1608 O O . ASP A 1 210 ? 30.465 14.670 69.862 1.00 18.67 210 ASP A O 1
ATOM 1613 N N . TYR A 1 211 ? 29.956 12.585 70.524 1.00 15.63 211 TYR A N 1
ATOM 1614 C CA . TYR A 1 211 ? 30.197 12.838 71.942 1.00 16.87 211 TYR A CA 1
ATOM 1615 C C . TYR A 1 211 ? 31.646 12.529 72.304 1.00 18.33 211 TYR A C 1
ATOM 1616 O O . TYR A 1 211 ? 32.041 12.621 73.467 1.00 16.54 211 TYR A O 1
ATOM 1625 N N . LYS A 1 212 ? 32.431 12.169 71.292 1.00 21.21 212 LYS A N 1
ATOM 1626 C CA . LYS A 1 212 ? 33.845 11.849 71.463 1.00 18.53 212 LYS A CA 1
ATOM 1627 C C . LYS A 1 212 ? 34.678 12.626 70.454 1.00 18.11 212 LYS A C 1
ATOM 1628 O O . LYS A 1 212 ? 34.473 12.488 69.246 1.00 21.90 212 LYS A O 1
ATOM 1634 N N . VAL A 1 213 ? 35.586 13.468 70.942 1.00 25.49 213 VAL A N 1
ATOM 1635 C CA . VAL A 1 213 ? 36.463 14.237 70.054 1.00 25.77 213 VAL A CA 1
ATOM 1636 C C . VAL A 1 213 ? 37.951 13.990 70.355 1.00 26.11 213 VAL A C 1
ATOM 1637 O O . VAL A 1 213 ? 38.336 13.651 71.480 1.00 21.99 213 VAL A O 1
ATOM 1641 N N . LEU A 1 214 ? 38.780 14.146 69.330 1.00 26.18 214 LEU A N 1
ATOM 1642 C CA . LEU A 1 214 ? 40.216 13.968 69.480 1.00 21.72 214 LEU A CA 1
ATOM 1643 C C . LEU A 1 214 ? 40.918 15.303 69.376 1.00 22.63 214 LEU A C 1
ATOM 1644 O O . LEU A 1 214 ? 40.464 16.206 68.658 1.00 21.36 214 LEU A O 1
ATOM 1649 N N . ILE A 1 215 ? 42.009 15.430 70.124 1.00 18.74 215 ILE A N 1
ATOM 1650 C CA . ILE A 1 215 ? 42.831 16.631 70.090 1.00 19.32 215 ILE A CA 1
ATOM 1651 C C . ILE A 1 215 ? 44.249 16.106 69.870 1.00 21.58 215 ILE A C 1
ATOM 1652 O O . ILE A 1 215 ? 44.831 15.460 70.750 1.00 20.39 215 ILE A O 1
ATOM 1657 N N . GLU A 1 216 ? 44.758 16.317 68.656 1.00 20.71 216 GLU A N 1
ATOM 1658 C CA . GLU A 1 216 ? 46.081 15.837 68.263 1.00 23.49 216 GLU A CA 1
ATOM 1659 C C . GLU A 1 216 ? 47.032 16.919 67.759 1.00 21.31 216 GLU A C 1
ATOM 1660 O O . GLU A 1 216 ? 46.610 17.887 67.127 1.00 18.97 216 GLU A O 1
ATOM 1666 N N . GLU A 1 217 ? 48.323 16.738 68.019 1.00 20.74 217 GLU A N 1
ATOM 1667 C CA . GLU A 1 217 ? 49.318 17.713 67.582 1.00 25.58 217 GLU A CA 1
ATOM 1668 C C . GLU A 1 217 ? 49.435 17.788 66.063 1.00 26.99 217 GLU A C 1
ATOM 1669 O O . GLU A 1 217 ? 49.265 16.789 65.359 1.00 31.10 217 GLU A O 1
ATOM 1675 N N . ALA A 1 218 ? 49.708 18.985 65.561 1.00 21.18 218 ALA A N 1
ATOM 1676 C CA . ALA A 1 218 ? 49.833 19.174 64.134 1.00 22.24 218 ALA A CA 1
ATOM 1677 C C . ALA A 1 218 ? 51.226 18.829 63.630 1.00 27.61 218 ALA A C 1
ATOM 1678 O O . ALA A 1 218 ? 52.229 19.125 64.277 1.00 30.05 218 ALA A O 1
ATOM 1680 N N . VAL A 1 219 ? 51.278 18.134 62.505 1.00 31.62 219 VAL A N 1
ATOM 1681 C CA . VAL A 1 219 ? 52.546 17.799 61.886 1.00 32.97 219 VAL A CA 1
ATOM 1682 C C . VAL A 1 219 ? 52.768 18.918 60.871 1.00 36.58 219 VAL A C 1
ATOM 1683 O O . VAL A 1 219 ? 51.941 19.146 59.989 1.00 37.36 219 VAL A O 1
ATOM 1687 N N . ASN A 1 220 ? 53.879 19.627 61.027 1.00 40.55 220 ASN A N 1
ATOM 1688 C CA . ASN A 1 220 ? 54.223 20.767 60.180 1.00 45.56 220 ASN A CA 1
ATOM 1689 C C . ASN A 1 220 ? 54.649 20.454 58.740 1.00 43.92 220 ASN A C 1
ATOM 1690 O O . ASN A 1 220 ? 55.129 21.339 58.036 1.00 45.76 220 ASN A O 1
ATOM 1695 N N . GLY A 1 221 ? 54.462 19.215 58.298 1.00 44.06 221 GLY A N 1
ATOM 1696 C CA . GLY A 1 221 ? 54.846 18.840 56.946 1.00 41.85 221 GLY A CA 1
ATOM 1697 C C . GLY A 1 221 ? 54.052 19.487 55.824 1.00 46.52 221 GLY A C 1
ATOM 1698 O O . GLY A 1 221 ? 52.818 19.571 55.878 1.00 44.61 221 GLY A O 1
ATOM 1699 N N . ALA A 1 222 ? 54.772 19.878 54.774 1.00 48.03 222 ALA A N 1
ATOM 1700 C CA . ALA A 1 222 ? 54.202 20.554 53.606 1.00 52.45 222 ALA A CA 1
ATOM 1701 C C . ALA A 1 222 ? 53.282 19.731 52.709 1.00 54.44 222 ALA A C 1
ATOM 1702 O O . ALA A 1 222 ? 52.587 20.293 51.853 1.00 48.66 222 ALA A O 1
ATOM 1704 N N . ARG A 1 223 ? 53.271 18.412 52.886 1.00 56.94 223 ARG A N 1
ATOM 1705 C CA . ARG A 1 223 ? 52.411 17.579 52.053 1.00 50.53 223 ARG A CA 1
ATOM 1706 C C . ARG A 1 223 ? 51.929 16.284 52.681 1.00 40.52 223 ARG A C 1
ATOM 1707 O O . ARG A 1 223 ? 52.512 15.780 53.646 1.00 35.69 223 ARG A O 1
ATOM 1715 N N . GLU A 1 224 ? 50.843 15.770 52.108 1.00 32.01 224 GLU A N 1
ATOM 1716 C CA . GLU A 1 224 ? 50.204 14.541 52.560 1.00 27.80 224 GLU A CA 1
ATOM 1717 C C . GLU A 1 224 ? 50.332 13.429 51.532 1.00 19.63 224 GLU A C 1
ATOM 1718 O O . GLU A 1 224 ? 50.444 13.690 50.337 1.00 18.75 224 GLU A O 1
ATOM 1724 N N . LEU A 1 225 ? 50.284 12.190 52.013 1.00 15.69 225 LEU A N 1
ATOM 1725 C CA . LEU A 1 225 ? 50.414 11.008 51.169 1.00 17.97 225 LEU A CA 1
ATOM 1726 C C . LEU A 1 225 ? 49.192 10.100 51.228 1.00 18.50 225 LEU A C 1
ATOM 1727 O O . LEU A 1 225 ? 48.533 10.004 52.256 1.00 20.96 225 LEU A O 1
ATOM 1732 N N . GLU A 1 226 ? 48.922 9.411 50.125 1.00 19.61 226 GLU A N 1
ATOM 1733 C CA . GLU A 1 226 ? 47.804 8.480 50.037 1.00 17.96 226 GLU A CA 1
ATOM 1734 C C . GLU A 1 226 ? 48.221 7.226 49.265 1.00 18.15 226 GLU A C 1
ATOM 1735 O O . GLU A 1 226 ? 48.878 7.309 48.222 1.00 18.42 226 GLU A O 1
ATOM 1741 N N . VAL A 1 227 ? 47.836 6.069 49.799 1.00 11.97 227 VAL A N 1
ATOM 1742 C CA . VAL A 1 227 ? 48.169 4.773 49.227 1.00 13.09 227 VAL A CA 1
ATOM 1743 C C . VAL A 1 227 ? 46.955 3.867 49.233 1.00 17.46 227 VAL A C 1
ATOM 1744 O O . VAL A 1 227 ? 46.311 3.702 50.266 1.00 19.12 227 VAL A O 1
ATOM 1748 N N . GLY A 1 228 ? 46.696 3.217 48.105 1.00 19.32 228 GLY A N 1
ATOM 1749 C CA . GLY A 1 228 ? 45.563 2.313 48.029 1.00 20.67 228 GLY A CA 1
ATOM 1750 C C . GLY A 1 228 ? 45.963 0.877 48.305 1.00 24.24 228 GLY A C 1
ATOM 1751 O O . GLY A 1 228 ? 47.084 0.475 48.002 1.00 26.60 228 GLY A O 1
ATOM 1752 N N . VAL A 1 229 ? 45.082 0.125 48.955 1.00 18.15 229 VAL A N 1
ATOM 1753 C CA . VAL A 1 229 ? 45.336 -1.285 49.226 1.00 17.37 229 VAL A CA 1
ATOM 1754 C C . VAL A 1 229 ? 44.048 -2.091 49.050 1.00 15.76 229 VAL A C 1
ATOM 1755 O O . VAL A 1 229 ? 42.975 -1.676 49.465 1.00 21.45 229 VAL A O 1
ATOM 1759 N N . ILE A 1 230 ? 44.146 -3.179 48.301 1.00 14.07 230 ILE A N 1
ATOM 1760 C CA . ILE A 1 230 ? 42.992 -4.015 48.023 1.00 17.18 230 ILE A CA 1
ATOM 1761 C C . ILE A 1 230 ? 43.330 -5.479 48.239 1.00 23.16 230 ILE A C 1
ATOM 1762 O O . ILE A 1 230 ? 44.506 -5.839 48.353 1.00 27.52 230 ILE A O 1
ATOM 1767 N N . GLY A 1 231 ? 42.298 -6.320 48.287 1.00 16.60 231 GLY A N 1
ATOM 1768 C CA . GLY A 1 231 ? 42.514 -7.743 48.479 1.00 9.22 231 GLY A CA 1
ATOM 1769 C C . GLY A 1 231 ? 42.074 -8.253 49.833 1.00 12.11 231 GLY A C 1
ATOM 1770 O O . GLY A 1 231 ? 41.670 -7.477 50.694 1.00 13.53 231 GLY A O 1
ATOM 1771 N N . ASN A 1 232 ? 42.195 -9.561 50.036 1.00 14.01 232 ASN A N 1
ATOM 1772 C CA . ASN A 1 232 ? 41.780 -10.179 51.283 1.00 19.15 232 ASN A CA 1
ATOM 1773 C C . ASN A 1 232 ? 42.957 -10.701 52.122 1.00 24.47 232 ASN A C 1
ATOM 1774 O O . ASN A 1 232 ? 43.592 -9.929 52.837 1.00 24.64 232 ASN A O 1
ATOM 1779 N N . ASP A 1 233 ? 43.248 -12.001 52.035 1.00 30.23 233 ASP A N 1
ATOM 1780 C CA . ASP A 1 233 ? 44.344 -12.615 52.796 1.00 30.12 233 ASP A CA 1
ATOM 1781 C C . ASP A 1 233 ? 45.759 -12.343 52.264 1.00 30.29 233 ASP A C 1
ATOM 1782 O O . ASP A 1 233 ? 46.748 -12.533 52.974 1.00 29.81 233 ASP A O 1
ATOM 1787 N N . GLN A 1 234 ? 45.845 -11.910 51.011 1.00 30.88 234 GLN A N 1
ATOM 1788 C CA . GLN A 1 234 ? 47.118 -11.563 50.386 1.00 35.95 234 GLN A CA 1
ATOM 1789 C C . GLN A 1 234 ? 46.872 -10.241 49.650 1.00 31.32 234 GLN A C 1
ATOM 1790 O O . GLN A 1 234 ? 46.760 -10.216 48.420 1.00 31.36 234 GLN A O 1
ATOM 1796 N N . PRO A 1 235 ? 46.768 -9.125 50.403 1.00 27.41 235 PRO A N 1
ATOM 1797 C CA . PRO A 1 235 ? 46.523 -7.791 49.831 1.00 25.47 235 PRO A CA 1
ATOM 1798 C C . PRO A 1 235 ? 47.665 -7.141 49.036 1.00 23.98 235 PRO A C 1
ATOM 1799 O O . PRO A 1 235 ? 48.842 -7.360 49.325 1.00 22.16 235 PRO A O 1
ATOM 1803 N N . LEU A 1 236 ? 47.290 -6.359 48.023 1.00 18.97 236 LEU A N 1
ATOM 1804 C CA . LEU A 1 236 ? 48.230 -5.634 47.171 1.00 17.39 236 LEU A CA 1
ATOM 1805 C C . LEU A 1 236 ? 48.295 -4.167 47.594 1.00 19.10 236 LEU A C 1
ATOM 1806 O O . LEU A 1 236 ? 47.313 -3.628 48.114 1.00 17.44 236 LEU A O 1
ATOM 1811 N N . VAL A 1 237 ? 49.443 -3.525 47.367 1.00 12.85 237 VAL A N 1
ATOM 1812 C CA . VAL A 1 237 ? 49.610 -2.108 47.690 1.00 7.21 237 VAL A CA 1
ATOM 1813 C C . VAL A 1 237 ? 49.940 -1.353 46.412 1.00 13.28 237 VAL A C 1
ATOM 1814 O O . VAL A 1 237 ? 50.719 -1.823 45.587 1.00 21.53 237 VAL A O 1
ATOM 1818 N N . SER A 1 238 ? 49.302 -0.202 46.224 1.00 16.43 238 SER A N 1
ATOM 1819 C CA . SER A 1 238 ? 49.519 0.611 45.037 1.00 7.31 238 SER A CA 1
ATOM 1820 C C . SER A 1 238 ? 50.726 1.519 45.203 1.00 14.98 238 SER A C 1
ATOM 1821 O O . SER A 1 238 ? 51.477 1.407 46.169 1.00 15.86 238 SER A O 1
ATOM 1824 N N . GLU A 1 239 ? 50.922 2.400 44.230 1.00 22.45 239 GLU A N 1
ATOM 1825 C CA . GLU A 1 239 ? 52.002 3.368 44.293 1.00 22.50 239 GLU A CA 1
ATOM 1826 C C . GLU A 1 239 ? 51.509 4.465 45.228 1.00 22.95 239 GLU A C 1
ATOM 1827 O O . GLU A 1 239 ? 50.297 4.619 45.426 1.00 21.40 239 GLU A O 1
ATOM 1833 N N . ILE A 1 240 ? 52.443 5.172 45.855 1.00 16.73 240 ILE A N 1
ATOM 1834 C CA . ILE A 1 240 ? 52.092 6.260 46.753 1.00 14.82 240 ILE A CA 1
ATOM 1835 C C . ILE A 1 240 ? 51.794 7.489 45.914 1.00 19.85 240 ILE A C 1
ATOM 1836 O O . ILE A 1 240 ? 52.471 7.742 44.917 1.00 16.85 240 ILE A O 1
ATOM 1841 N N . GLY A 1 241 ? 50.735 8.202 46.291 1.00 20.66 241 GLY A N 1
ATOM 1842 C CA . GLY A 1 241 ? 50.353 9.419 45.601 1.00 16.27 241 GLY A CA 1
ATOM 1843 C C . GLY A 1 241 ? 50.527 10.553 46.594 1.00 22.14 241 GLY A C 1
ATOM 1844 O O . GLY A 1 241 ? 50.551 10.319 47.807 1.00 19.91 241 GLY A O 1
ATOM 1845 N N . ALA A 1 242 ? 50.682 11.776 46.103 1.00 22.45 242 ALA A N 1
ATOM 1846 C CA . ALA A 1 242 ? 50.850 12.912 47.001 1.00 21.13 242 ALA A CA 1
ATOM 1847 C C . ALA A 1 242 ? 50.062 14.119 46.534 1.00 20.65 242 ALA A C 1
ATOM 1848 O O . ALA A 1 242 ? 49.650 14.197 45.375 1.00 14.11 242 ALA A O 1
ATOM 1850 N N . HIS A 1 243 ? 49.825 15.033 47.470 1.00 32.26 243 HIS A N 1
ATOM 1851 C CA . HIS A 1 243 ? 49.081 16.270 47.222 1.00 40.47 243 HIS A CA 1
ATOM 1852 C C . HIS A 1 243 ? 49.412 17.330 48.280 1.00 42.86 243 HIS A C 1
ATOM 1853 O O . HIS A 1 243 ? 49.650 17.012 49.452 1.00 38.37 243 HIS A O 1
ATOM 1860 N N . THR A 1 244 ? 49.414 18.592 47.855 1.00 48.66 244 THR A N 1
ATOM 1861 C CA . THR A 1 244 ? 49.734 19.709 48.740 1.00 49.29 244 THR A CA 1
ATOM 1862 C C . THR A 1 244 ? 48.889 20.953 48.435 1.00 51.30 244 THR A C 1
ATOM 1863 O O . THR A 1 244 ? 48.700 21.322 47.267 1.00 51.49 244 THR A O 1
ATOM 1867 N N . VAL A 1 245 ? 48.352 21.569 49.489 1.00 53.98 245 VAL A N 1
ATOM 1868 C CA . VAL A 1 245 ? 47.543 22.785 49.352 1.00 57.87 245 VAL A CA 1
ATOM 1869 C C . VAL A 1 245 ? 48.399 24.029 49.630 1.00 56.95 245 VAL A C 1
ATOM 1870 O O . VAL A 1 245 ? 49.381 23.961 50.378 1.00 55.13 245 VAL A O 1
ATOM 1874 N N . PRO A 1 246 ? 48.050 25.173 49.007 1.00 54.72 246 PRO A N 1
ATOM 1875 C CA . PRO A 1 246 ? 48.776 26.438 49.178 1.00 54.09 246 PRO A CA 1
ATOM 1876 C C . PRO A 1 246 ? 48.922 26.850 50.643 1.00 57.72 246 PRO A C 1
ATOM 1877 O O . PRO A 1 246 ? 47.930 26.942 51.373 1.00 59.16 246 PRO A O 1
ATOM 1881 N N . ASN A 1 247 ? 50.167 27.100 51.052 1.00 58.96 247 ASN A N 1
ATOM 1882 C CA . ASN A 1 247 ? 50.510 27.499 52.423 1.00 62.30 247 ASN A CA 1
ATOM 1883 C C . ASN A 1 247 ? 50.262 26.389 53.451 1.00 62.00 247 ASN A C 1
ATOM 1884 O O . ASN A 1 247 ? 49.812 26.666 54.565 1.00 58.75 247 ASN A O 1
ATOM 1889 N N . GLN A 1 248 ? 50.558 25.142 53.078 1.00 61.54 248 GLN A N 1
ATOM 1890 C CA . GLN A 1 248 ? 50.363 24.007 53.980 1.00 61.99 248 GLN A CA 1
ATOM 1891 C C . GLN A 1 248 ? 51.444 23.924 55.068 1.00 66.14 248 GLN A C 1
ATOM 1892 O O . GLN A 1 248 ? 51.135 23.973 56.263 1.00 68.97 248 GLN A O 1
ATOM 1898 N N . GLY A 1 249 ? 52.705 23.809 54.659 1.00 68.80 249 GLY A N 1
ATOM 1899 C CA . GLY A 1 249 ? 53.787 23.743 55.628 1.00 73.67 249 GLY A CA 1
ATOM 1900 C C . GLY A 1 249 ? 54.164 25.127 56.126 1.00 77.44 249 GLY A C 1
ATOM 1901 O O . GLY A 1 249 ? 54.199 25.380 57.335 1.00 75.84 249 GLY A O 1
ATOM 1902 N N . SER A 1 250 ? 54.443 26.022 55.177 1.00 82.30 250 SER A N 1
ATOM 1903 C CA . SER A 1 250 ? 54.820 27.407 55.460 1.00 84.49 250 SER A CA 1
ATOM 1904 C C . SER A 1 250 ? 53.574 28.283 55.605 1.00 83.72 250 SER A C 1
ATOM 1905 O O . SER A 1 250 ? 53.513 29.393 55.067 1.00 85.96 250 SER A O 1
ATOM 1908 N N . GLY A 1 251 ? 52.580 27.771 56.327 1.00 79.37 251 GLY A N 1
ATOM 1909 C CA . GLY A 1 251 ? 51.352 28.515 56.522 1.00 74.16 251 GLY A CA 1
ATOM 1910 C C . GLY A 1 251 ? 50.270 27.737 57.245 1.00 72.49 251 GLY A C 1
ATOM 1911 O O . GLY A 1 251 ? 50.509 26.646 57.777 1.00 65.72 251 GLY A O 1
ATOM 1912 N N . ASP A 1 252 ? 49.060 28.292 57.204 1.00 72.08 252 ASP A N 1
ATOM 1913 C CA . ASP A 1 252 ? 47.881 27.724 57.859 1.00 70.09 252 ASP A CA 1
ATOM 1914 C C . ASP A 1 252 ? 47.007 26.810 56.994 1.00 67.61 252 ASP A C 1
ATOM 1915 O O . ASP A 1 252 ? 46.033 26.237 57.491 1.00 64.17 252 ASP A O 1
ATOM 1920 N N . GLY A 1 253 ? 47.353 26.690 55.711 1.00 67.40 253 GLY A N 1
ATOM 1921 C CA . GLY A 1 253 ? 46.592 25.864 54.780 1.00 62.49 253 GLY A CA 1
ATOM 1922 C C . GLY A 1 253 ? 46.569 24.372 55.066 1.00 60.44 253 GLY A C 1
ATOM 1923 O O . GLY A 1 253 ? 47.573 23.790 55.478 1.00 58.71 253 GLY A O 1
ATOM 1924 N N . TRP A 1 254 ? 45.405 23.760 54.863 1.00 57.51 254 TRP A N 1
ATOM 1925 C CA . TRP A 1 254 ? 45.216 22.325 55.087 1.00 56.64 254 TRP A CA 1
ATOM 1926 C C . TRP A 1 254 ? 44.097 21.781 54.186 1.00 55.11 254 TRP A C 1
ATOM 1927 O O . TRP A 1 254 ? 43.342 22.558 53.594 1.00 55.56 254 TRP A O 1
ATOM 1938 N N . TYR A 1 255 ? 44.007 20.455 54.075 1.00 50.77 255 TYR A N 1
ATOM 1939 C CA . TYR A 1 255 ? 43.007 19.801 53.225 1.00 48.42 255 TYR A CA 1
ATOM 1940 C C . TYR A 1 255 ? 41.609 19.735 53.855 1.00 47.10 255 TYR A C 1
ATOM 1941 O O . TYR A 1 255 ? 41.147 18.658 54.246 1.00 43.53 255 TYR A O 1
ATOM 1950 N N . ASP A 1 256 ? 40.941 20.886 53.940 1.00 45.35 256 ASP A N 1
ATOM 1951 C CA . ASP A 1 256 ? 39.600 20.959 54.516 1.00 45.95 256 ASP A CA 1
ATOM 1952 C C . ASP A 1 256 ? 38.522 20.598 53.492 1.00 49.34 256 ASP A C 1
ATOM 1953 O O . ASP A 1 256 ? 38.846 20.176 52.377 1.00 49.24 256 ASP A O 1
ATOM 1958 N N . TYR A 1 257 ? 37.251 20.757 53.872 1.00 51.36 257 TYR A N 1
ATOM 1959 C CA . TYR A 1 257 ? 36.121 20.434 52.992 1.00 52.09 257 TYR A CA 1
ATOM 1960 C C . TYR A 1 257 ? 36.093 21.296 51.731 1.00 50.83 257 TYR A C 1
ATOM 1961 O O . TYR A 1 257 ? 35.720 20.831 50.652 1.00 43.48 257 TYR A O 1
ATOM 1970 N N . ASN A 1 258 ? 36.503 22.549 51.882 1.00 54.38 258 ASN A N 1
ATOM 1971 C CA . ASN A 1 258 ? 36.527 23.498 50.781 1.00 58.04 258 ASN A CA 1
ATOM 1972 C C . ASN A 1 258 ? 37.588 23.193 49.709 1.00 55.19 258 ASN A C 1
ATOM 1973 O O . ASN A 1 258 ? 37.351 23.409 48.518 1.00 52.83 258 ASN A O 1
ATOM 1978 N N . ASN A 1 259 ? 38.747 22.690 50.131 1.00 52.18 259 ASN A N 1
ATOM 1979 C CA . ASN A 1 259 ? 39.832 22.367 49.200 1.00 53.77 259 ASN A CA 1
ATOM 1980 C C . ASN A 1 259 ? 39.669 21.031 48.461 1.00 53.27 259 ASN A C 1
ATOM 1981 O O . ASN A 1 259 ? 40.218 20.848 47.371 1.00 48.31 259 ASN A O 1
ATOM 1986 N N . LYS A 1 260 ? 38.929 20.102 49.064 1.00 53.80 260 LYS A N 1
ATOM 1987 C CA . LYS A 1 260 ? 38.696 18.780 48.476 1.00 53.32 260 LYS A CA 1
ATOM 1988 C C . LYS A 1 260 ? 37.545 18.751 47.473 1.00 54.04 260 LYS A C 1
ATOM 1989 O O . LYS A 1 260 ? 37.687 18.254 46.348 1.00 53.25 260 LYS A O 1
ATOM 1995 N N . PHE A 1 261 ? 36.400 19.283 47.895 1.00 53.94 261 PHE A N 1
ATOM 1996 C CA . PHE A 1 261 ? 35.199 19.242 47.074 1.00 53.22 261 PHE A CA 1
ATOM 1997 C C . PHE A 1 261 ? 34.613 20.544 46.538 1.00 51.24 261 PHE A C 1
ATOM 1998 O O . PHE A 1 261 ? 33.958 20.531 45.500 1.00 48.16 261 PHE A O 1
ATOM 2006 N N . VAL A 1 262 ? 34.821 21.655 47.239 1.00 54.93 262 VAL A N 1
ATOM 2007 C CA . VAL A 1 262 ? 34.300 22.945 46.777 1.00 57.56 262 VAL A CA 1
ATOM 2008 C C . VAL A 1 262 ? 35.171 23.479 45.636 1.00 58.50 262 VAL A C 1
ATOM 2009 O O . VAL A 1 262 ? 34.656 23.832 44.578 1.00 57.55 262 VAL A O 1
ATOM 2013 N N . ASP A 1 263 ? 36.486 23.523 45.852 1.00 60.97 263 ASP A N 1
ATOM 2014 C CA . ASP A 1 263 ? 37.427 23.982 44.829 1.00 57.16 263 ASP A CA 1
ATOM 2015 C C . ASP A 1 263 ? 38.760 23.265 44.997 1.00 56.00 263 ASP A C 1
ATOM 2016 O O . ASP A 1 263 ? 39.505 23.527 45.937 1.00 55.91 263 ASP A O 1
ATOM 2021 N N . ASN A 1 264 ? 39.045 22.368 44.058 1.00 59.53 264 ASN A N 1
ATOM 2022 C CA . ASN A 1 264 ? 40.260 21.559 44.057 1.00 60.25 264 ASN A CA 1
ATOM 2023 C C . ASN A 1 264 ? 41.266 22.010 42.987 1.00 64.65 264 ASN A C 1
ATOM 2024 O O . ASN A 1 264 ? 42.354 21.444 42.874 1.00 65.85 264 ASN A O 1
ATOM 2029 N N . SER A 1 265 ? 40.906 23.036 42.218 1.00 67.16 265 SER A N 1
ATOM 2030 C CA . SER A 1 265 ? 41.762 23.543 41.144 1.00 69.07 265 SER A CA 1
ATOM 2031 C C . SER A 1 265 ? 43.038 24.258 41.602 1.00 71.35 265 SER A C 1
ATOM 2032 O O . SER A 1 265 ? 43.745 24.855 40.786 1.00 70.40 265 SER A O 1
ATOM 2035 N N . ALA A 1 266 ? 43.352 24.166 42.892 1.00 74.86 266 ALA A N 1
ATOM 2036 C CA . ALA A 1 266 ? 44.540 24.822 43.432 1.00 77.07 266 ALA A CA 1
ATOM 2037 C C . ALA A 1 266 ? 45.522 23.897 44.165 1.00 78.41 266 ALA A C 1
ATOM 2038 O O . ALA A 1 266 ? 46.511 24.363 44.739 1.00 80.02 266 ALA A O 1
ATOM 2040 N N . VAL A 1 267 ? 45.266 22.592 44.127 1.00 74.97 267 VAL A N 1
ATOM 2041 C CA . VAL A 1 267 ? 46.136 21.623 44.792 1.00 72.70 267 VAL A CA 1
ATOM 2042 C C . VAL A 1 267 ? 47.009 20.832 43.790 1.00 68.72 267 VAL A C 1
ATOM 2043 O O . VAL A 1 267 ? 46.579 20.536 42.670 1.00 67.07 267 VAL A O 1
ATOM 2047 N N . HIS A 1 268 ? 48.248 20.538 44.183 1.00 62.31 268 HIS A N 1
ATOM 2048 C CA . HIS A 1 268 ? 49.180 19.807 43.328 1.00 60.03 268 HIS A CA 1
ATOM 2049 C C . HIS A 1 268 ? 49.309 18.328 43.700 1.00 56.46 268 HIS A C 1
ATOM 2050 O O . HIS A 1 268 ? 49.516 17.996 44.867 1.00 49.42 268 HIS A O 1
ATOM 2057 N N . PHE A 1 269 ? 49.221 17.452 42.697 1.00 56.35 269 PHE A N 1
ATOM 2058 C CA . PHE A 1 269 ? 49.331 15.999 42.905 1.00 58.81 269 PHE A CA 1
ATOM 2059 C C . PHE A 1 269 ? 50.575 15.373 42.247 1.00 59.66 269 PHE A C 1
ATOM 2060 O O . PHE A 1 269 ? 50.975 15.773 41.154 1.00 64.31 269 PHE A O 1
ATOM 2068 N N . GLN A 1 270 ? 51.147 14.359 42.901 1.00 55.05 270 GLN A N 1
ATOM 2069 C CA . GLN A 1 270 ? 52.332 13.651 42.403 1.00 40.31 270 GLN A CA 1
ATOM 2070 C C . GLN A 1 270 ? 52.131 12.133 42.447 1.00 35.57 270 GLN A C 1
ATOM 2071 O O . GLN A 1 270 ? 51.771 11.581 43.492 1.00 28.40 270 GLN A O 1
ATOM 2077 N N . ILE A 1 271 ? 52.391 11.458 41.328 1.00 28.85 271 ILE A N 1
ATOM 2078 C CA . ILE A 1 271 ? 52.290 10.000 41.265 1.00 23.88 271 ILE A CA 1
ATOM 2079 C C . ILE A 1 271 ? 53.400 9.424 40.370 1.00 27.55 271 ILE A C 1
ATOM 2080 O O . ILE A 1 271 ? 53.449 9.704 39.169 1.00 37.03 271 ILE A O 1
ATOM 2085 N N . PRO A 1 272 ? 54.354 8.684 40.960 1.00 21.40 272 PRO A N 1
ATOM 2086 C CA . PRO A 1 272 ? 54.471 8.352 42.383 1.00 22.59 272 PRO A CA 1
ATOM 2087 C C . PRO A 1 272 ? 55.003 9.567 43.144 1.00 22.47 272 PRO A C 1
ATOM 2088 O O . PRO A 1 272 ? 55.504 10.511 42.530 1.00 29.30 272 PRO A O 1
ATOM 2092 N N . ALA A 1 273 ? 54.873 9.568 44.466 1.00 18.15 273 ALA A N 1
ATOM 2093 C CA . ALA A 1 273 ? 55.371 10.690 45.254 1.00 20.83 273 ALA A CA 1
ATOM 2094 C C . ALA A 1 273 ? 56.899 10.703 45.261 1.00 25.94 273 ALA A C 1
ATOM 2095 O O . ALA A 1 273 ? 57.546 9.645 45.244 1.00 23.86 273 ALA A O 1
ATOM 2097 N N . GLN A 1 274 ? 57.464 11.908 45.291 1.00 27.17 274 GLN A N 1
ATOM 2098 C CA . GLN A 1 274 ? 58.913 12.102 45.318 1.00 27.29 274 GLN A CA 1
ATOM 2099 C C . GLN A 1 274 ? 59.429 11.840 46.725 1.00 23.26 274 GLN A C 1
ATOM 2100 O O . GLN A 1 274 ? 59.448 12.730 47.564 1.00 30.39 274 GLN A O 1
ATOM 2106 N N . LEU A 1 275 ? 59.839 10.610 46.987 1.00 25.45 275 LEU A N 1
ATOM 2107 C CA . LEU A 1 275 ? 60.346 10.256 48.303 1.00 24.58 275 LEU A CA 1
ATOM 2108 C C . LEU A 1 275 ? 61.628 9.459 48.149 1.00 24.46 275 LEU A C 1
ATOM 2109 O O . LEU A 1 275 ? 61.992 9.047 47.047 1.00 31.00 275 LEU A O 1
ATOM 2114 N N . SER A 1 276 ? 62.316 9.255 49.264 1.00 23.37 276 SER A N 1
ATOM 2115 C CA . SER A 1 276 ? 63.544 8.487 49.264 1.00 22.72 276 SER A CA 1
ATOM 2116 C C . SER A 1 276 ? 63.131 7.024 49.224 1.00 23.74 276 SER A C 1
ATOM 2117 O O . SER A 1 276 ? 61.975 6.693 49.475 1.00 26.94 276 SER A O 1
ATOM 2120 N N . PRO A 1 277 ? 64.048 6.135 48.832 1.00 22.98 277 PRO A N 1
ATOM 2121 C CA . PRO A 1 277 ? 63.707 4.713 48.781 1.00 20.18 277 PRO A CA 1
ATOM 2122 C C . PRO A 1 277 ? 63.284 4.191 50.141 1.00 22.65 277 PRO A C 1
ATOM 2123 O O . PRO A 1 277 ? 62.448 3.292 50.237 1.00 24.07 277 PRO A O 1
ATOM 2127 N N . GLU A 1 278 ? 63.841 4.784 51.192 1.00 22.41 278 GLU A N 1
ATOM 2128 C CA . GLU A 1 278 ? 63.547 4.367 52.562 1.00 27.49 278 GLU A CA 1
ATOM 2129 C C . GLU A 1 278 ? 62.100 4.631 52.983 1.00 26.08 278 GLU A C 1
ATOM 2130 O O . GLU A 1 278 ? 61.399 3.714 53.411 1.00 26.07 278 GLU A O 1
ATOM 2136 N N . VAL A 1 279 ? 61.671 5.888 52.862 1.00 22.50 279 VAL A N 1
ATOM 2137 C CA . VAL A 1 279 ? 60.322 6.300 53.229 1.00 18.36 279 VAL A CA 1
ATOM 2138 C C . VAL A 1 279 ? 59.288 5.532 52.410 1.00 22.18 279 VAL A C 1
ATOM 2139 O O . VAL A 1 279 ? 58.338 4.993 52.972 1.00 16.69 279 VAL A O 1
ATOM 2143 N N . THR A 1 280 ? 59.509 5.433 51.097 1.00 17.20 280 THR A N 1
ATOM 2144 C CA . THR A 1 280 ? 58.589 4.717 50.220 1.00 18.39 280 THR A CA 1
ATOM 2145 C C . THR A 1 280 ? 58.349 3.305 50.750 1.00 20.25 280 THR A C 1
ATOM 2146 O O . THR A 1 280 ? 57.209 2.836 50.797 1.00 25.19 280 THR A O 1
ATOM 2150 N N . LYS A 1 281 ? 59.417 2.651 51.194 1.00 20.03 281 LYS A N 1
ATOM 2151 C CA . LYS A 1 281 ? 59.307 1.300 51.733 1.00 20.09 281 LYS A CA 1
ATOM 2152 C C . LYS A 1 281 ? 58.583 1.331 53.084 1.00 19.78 281 LYS A C 1
ATOM 2153 O O . LYS A 1 281 ? 57.768 0.454 53.378 1.00 18.74 281 LYS A O 1
ATOM 2159 N N . GLU A 1 282 ? 58.857 2.359 53.886 1.00 18.47 282 GLU A N 1
ATOM 2160 C CA . GLU A 1 282 ? 58.240 2.464 55.201 1.00 17.39 282 GLU A CA 1
ATOM 2161 C C . GLU A 1 282 ? 56.739 2.685 55.130 1.00 17.89 282 GLU A C 1
ATOM 2162 O O . GLU A 1 282 ? 55.996 2.038 55.867 1.00 21.21 282 GLU A O 1
ATOM 2168 N N . VAL A 1 283 ? 56.281 3.577 54.252 1.00 16.49 283 VAL A N 1
ATOM 2169 C CA . VAL A 1 283 ? 54.848 3.818 54.172 1.00 14.59 283 VAL A CA 1
ATOM 2170 C C . VAL A 1 283 ? 54.096 2.632 53.595 1.00 16.29 283 VAL A C 1
ATOM 2171 O O . VAL A 1 283 ? 53.011 2.296 54.087 1.00 19.91 283 VAL A O 1
ATOM 2175 N N . LYS A 1 284 ? 54.684 1.957 52.607 1.00 12.00 284 LYS A N 1
ATOM 2176 C CA . LYS A 1 284 ? 54.007 0.803 52.014 1.00 11.09 284 LYS A CA 1
ATOM 2177 C C . LYS A 1 284 ? 53.834 -0.323 53.027 1.00 9.79 284 LYS A C 1
ATOM 2178 O O . LYS A 1 284 ? 52.839 -1.045 52.989 1.00 13.80 284 LYS A O 1
ATOM 2184 N N . GLN A 1 285 ? 54.774 -0.456 53.954 1.00 8.97 285 GLN A N 1
ATOM 2185 C CA . GLN A 1 285 ? 54.668 -1.503 54.971 1.00 14.49 285 GLN A CA 1
ATOM 2186 C C . GLN A 1 285 ? 53.680 -1.114 56.090 1.00 15.12 285 GLN A C 1
ATOM 2187 O O . GLN A 1 285 ? 52.960 -1.965 56.617 1.00 14.56 285 GLN A O 1
ATOM 2193 N N . MET A 1 286 ? 53.678 0.164 56.468 1.00 16.51 286 MET A N 1
ATOM 2194 C CA . MET A 1 286 ? 52.760 0.678 57.484 1.00 10.81 286 MET A CA 1
ATOM 2195 C C . MET A 1 286 ? 51.329 0.492 56.987 1.00 15.24 286 MET A C 1
ATOM 2196 O O . MET A 1 286 ? 50.464 0.031 57.726 1.00 14.29 286 MET A O 1
ATOM 2201 N N . ALA A 1 287 ? 51.100 0.810 55.713 1.00 15.06 287 ALA A N 1
ATOM 2202 C CA . ALA A 1 287 ? 49.773 0.680 55.113 1.00 17.14 287 ALA A CA 1
ATOM 2203 C C . ALA A 1 287 ? 49.310 -0.768 55.162 1.00 18.70 287 ALA A C 1
ATOM 2204 O O . ALA A 1 287 ? 48.183 -1.063 55.563 1.00 22.20 287 ALA A O 1
ATOM 2206 N N . LEU A 1 288 ? 50.211 -1.666 54.784 1.00 24.00 288 LEU A N 1
ATOM 2207 C CA . LEU A 1 288 ? 49.944 -3.095 54.777 1.00 25.30 288 LEU A CA 1
ATOM 2208 C C . LEU A 1 288 ? 49.640 -3.596 56.188 1.00 24.60 288 LEU A C 1
ATOM 2209 O O . LEU A 1 288 ? 48.645 -4.288 56.408 1.00 25.02 288 LEU A O 1
ATOM 2214 N N . ASP A 1 289 ? 50.499 -3.243 57.140 1.00 21.46 289 ASP A N 1
ATOM 2215 C CA . ASP A 1 289 ? 50.309 -3.645 58.532 1.00 23.83 289 ASP A CA 1
ATOM 2216 C C . ASP A 1 289 ? 48.972 -3.142 59.077 1.00 19.42 289 ASP A C 1
ATOM 2217 O O . ASP A 1 289 ? 48.220 -3.912 59.665 1.00 21.42 289 ASP A O 1
ATOM 2222 N N . ALA A 1 290 ? 48.671 -1.861 58.857 1.00 22.10 290 ALA A N 1
ATOM 2223 C CA . ALA A 1 290 ? 47.429 -1.258 59.354 1.00 23.14 290 ALA A CA 1
ATOM 2224 C C . ALA A 1 290 ? 46.165 -1.937 58.817 1.00 24.68 290 ALA A C 1
ATOM 2225 O O . ALA A 1 290 ? 45.166 -2.060 59.527 1.00 25.66 290 ALA A O 1
ATOM 2227 N N . TYR A 1 291 ? 46.236 -2.407 57.578 1.00 18.83 291 TYR A N 1
ATOM 2228 C CA . TYR A 1 291 ? 45.119 -3.090 56.941 1.00 23.62 291 TYR A CA 1
ATOM 2229 C C . TYR A 1 291 ? 44.731 -4.331 57.755 1.00 24.16 291 TYR A C 1
ATOM 2230 O O . TYR A 1 291 ? 43.576 -4.474 58.149 1.00 29.64 291 TYR A O 1
ATOM 2239 N N . LYS A 1 292 ? 45.711 -5.181 58.056 1.00 18.59 292 LYS A N 1
ATOM 2240 C CA . LYS A 1 292 ? 45.486 -6.410 58.821 1.00 21.76 292 LYS A CA 1
ATOM 2241 C C . LYS A 1 292 ? 44.967 -6.149 60.231 1.00 21.57 292 LYS A C 1
ATOM 2242 O O . LYS A 1 292 ? 44.021 -6.788 60.677 1.00 25.46 292 LYS A O 1
ATOM 2248 N N . VAL A 1 293 ? 45.640 -5.246 60.938 1.00 24.25 293 VAL A N 1
ATOM 2249 C CA . VAL A 1 293 ? 45.288 -4.858 62.308 1.00 20.48 293 VAL A CA 1
ATOM 2250 C C . VAL A 1 293 ? 43.842 -4.374 62.362 1.00 20.55 293 VAL A C 1
ATOM 2251 O O . VAL A 1 293 ? 43.058 -4.801 63.205 1.00 22.70 293 VAL A O 1
ATOM 2255 N N . LEU A 1 294 ? 43.511 -3.479 61.443 1.00 16.91 294 LEU A N 1
ATOM 2256 C CA . LEU A 1 294 ? 42.189 -2.900 61.352 1.00 14.92 294 LEU A CA 1
ATOM 2257 C C . LEU A 1 294 ? 41.104 -3.866 60.845 1.00 18.25 294 LEU A C 1
ATOM 2258 O O . LEU A 1 294 ? 39.928 -3.497 60.776 1.00 16.35 294 LEU A O 1
ATOM 2263 N N . ASN A 1 295 ? 41.498 -5.085 60.474 1.00 17.70 295 ASN A N 1
ATOM 2264 C CA . ASN A 1 295 ? 40.551 -6.109 60.002 1.00 22.22 295 ASN A CA 1
ATOM 2265 C C . ASN A 1 295 ? 39.825 -5.770 58.693 1.00 23.01 295 ASN A C 1
ATOM 2266 O O . ASN A 1 295 ? 38.654 -6.127 58.518 1.00 24.34 295 ASN A O 1
ATOM 2271 N N . LEU A 1 296 ? 40.517 -5.114 57.765 1.00 19.93 296 LEU A N 1
ATOM 2272 C CA . LEU A 1 296 ? 39.899 -4.726 56.495 1.00 13.44 296 LEU A CA 1
ATOM 2273 C C . LEU A 1 296 ? 40.002 -5.780 55.398 1.00 16.01 296 LEU A C 1
ATOM 2274 O O . LEU A 1 296 ? 40.856 -6.663 55.454 1.00 18.91 296 LEU A O 1
ATOM 2279 N N . ARG A 1 297 ? 39.112 -5.689 54.408 1.00 17.01 297 ARG A N 1
ATOM 2280 C CA . ARG A 1 297 ? 39.086 -6.619 53.275 1.00 19.22 297 ARG A CA 1
ATOM 2281 C C . ARG A 1 297 ? 38.593 -5.891 52.016 1.00 19.31 297 ARG A C 1
ATOM 2282 O O . ARG A 1 297 ? 37.989 -4.822 52.105 1.00 22.41 297 ARG A O 1
ATOM 2290 N N . GLY A 1 298 ? 38.881 -6.459 50.849 1.00 16.93 298 GLY A N 1
ATOM 2291 C CA . GLY A 1 298 ? 38.446 -5.871 49.593 1.00 17.31 298 GLY A CA 1
ATOM 2292 C C . GLY A 1 298 ? 39.119 -4.595 49.112 1.00 24.67 298 GLY A C 1
ATOM 2293 O O . GLY A 1 298 ? 39.852 -4.627 48.124 1.00 22.42 298 GLY A O 1
ATOM 2294 N N . GLU A 1 299 ? 38.863 -3.471 49.786 1.00 23.01 299 GLU A N 1
ATOM 2295 C CA . GLU A 1 299 ? 39.435 -2.183 49.382 1.00 23.19 299 GLU A CA 1
ATOM 2296 C C . GLU A 1 299 ? 39.669 -1.229 50.553 1.00 24.89 299 GLU A C 1
ATOM 2297 O O . GLU A 1 299 ? 38.993 -1.311 51.584 1.00 24.95 299 GLU A O 1
ATOM 2303 N N . ALA A 1 300 ? 40.597 -0.296 50.355 1.00 20.75 300 ALA A N 1
ATOM 2304 C CA . ALA A 1 300 ? 40.923 0.721 51.349 1.00 20.39 300 ALA A CA 1
ATOM 2305 C C . ALA A 1 300 ? 41.973 1.684 50.820 1.00 22.37 300 ALA A C 1
ATOM 2306 O O . ALA A 1 300 ? 42.641 1.411 49.818 1.00 24.27 300 ALA A O 1
ATOM 2308 N N . ARG A 1 301 ? 42.086 2.825 51.491 1.00 20.06 301 ARG A N 1
ATOM 2309 C CA . ARG A 1 301 ? 43.078 3.832 51.157 1.00 17.69 301 ARG A CA 1
ATOM 2310 C C . ARG A 1 301 ? 43.636 4.382 52.473 1.00 17.60 301 ARG A C 1
ATOM 2311 O O . ARG A 1 301 ? 42.881 4.824 53.336 1.00 22.19 301 ARG A O 1
ATOM 2319 N N . MET A 1 302 ? 44.953 4.293 52.634 1.00 16.44 302 MET A N 1
ATOM 2320 C CA . MET A 1 302 ? 45.650 4.776 53.825 1.00 15.31 302 MET A CA 1
ATOM 2321 C C . MET A 1 302 ? 46.296 6.150 53.584 1.00 15.14 302 MET A C 1
ATOM 2322 O O . MET A 1 302 ? 47.050 6.336 52.629 1.00 12.60 302 MET A O 1
ATOM 2327 N N . ASP A 1 303 ? 45.972 7.113 54.441 1.00 18.60 303 ASP A N 1
ATOM 2328 C CA . ASP A 1 303 ? 46.504 8.471 54.334 1.00 16.18 303 ASP A CA 1
ATOM 2329 C C . ASP A 1 303 ? 47.605 8.730 55.370 1.00 20.82 303 ASP A C 1
ATOM 2330 O O . ASP A 1 303 ? 47.494 8.316 56.535 1.00 16.26 303 ASP A O 1
ATOM 2335 N N . PHE A 1 304 ? 48.652 9.438 54.948 1.00 16.70 304 PHE A N 1
ATOM 2336 C CA . PHE A 1 304 ? 49.780 9.731 55.828 1.00 19.56 304 PHE A CA 1
ATOM 2337 C C . PHE A 1 304 ? 50.113 11.203 55.918 1.00 19.16 304 PHE A C 1
ATOM 2338 O O . PHE A 1 304 ? 49.878 11.974 54.993 1.00 17.76 304 PHE A O 1
ATOM 2346 N N . LEU A 1 305 ? 50.717 11.560 57.040 1.00 23.51 305 LEU A N 1
ATOM 2347 C CA . LEU A 1 305 ? 51.173 12.914 57.295 1.00 25.44 305 LEU A CA 1
ATOM 2348 C C . LEU A 1 305 ? 52.694 12.802 57.307 1.00 23.54 305 LEU A C 1
ATOM 2349 O O . LEU A 1 305 ? 53.247 11.825 57.824 1.00 22.98 305 LEU A O 1
ATOM 2354 N N . LEU A 1 306 ? 53.360 13.783 56.708 1.00 25.52 306 LEU A N 1
ATOM 2355 C CA . LEU A 1 306 ? 54.827 13.809 56.614 1.00 24.86 306 LEU A CA 1
ATOM 2356 C C . LEU A 1 306 ? 55.405 15.002 57.381 1.00 23.61 306 LEU A C 1
ATOM 2357 O O . LEU A 1 306 ? 55.053 16.131 57.076 1.00 30.98 306 LEU A O 1
ATOM 2362 N N . ASP A 1 307 ? 56.277 14.782 58.365 1.00 22.12 307 ASP A N 1
ATOM 2363 C CA . ASP A 1 307 ? 56.838 15.925 59.094 1.00 24.37 307 ASP A CA 1
ATOM 2364 C C . ASP A 1 307 ? 57.967 16.618 58.317 1.00 26.82 307 ASP A C 1
ATOM 2365 O O . ASP A 1 307 ? 58.323 16.187 57.223 1.00 32.23 307 ASP A O 1
ATOM 2370 N N . GLU A 1 308 ? 58.537 17.670 58.895 1.00 32.41 308 GLU A N 1
ATOM 2371 C CA . GLU A 1 308 ? 59.620 18.435 58.260 1.00 38.38 308 GLU A CA 1
ATOM 2372 C C . GLU A 1 308 ? 60.819 17.575 57.799 1.00 40.80 308 GLU A C 1
ATOM 2373 O O . GLU A 1 308 ? 61.359 17.793 56.713 1.00 33.49 308 GLU A O 1
ATOM 2379 N N . ASN A 1 309 ? 61.225 16.609 58.627 1.00 35.97 309 ASN A N 1
ATOM 2380 C CA . ASN A 1 309 ? 62.352 15.727 58.312 1.00 35.23 309 ASN A CA 1
ATOM 2381 C C . ASN A 1 309 ? 61.914 14.497 57.503 1.00 37.08 309 ASN A C 1
ATOM 2382 O O . ASN A 1 309 ? 62.653 13.514 57.405 1.00 35.17 309 ASN A O 1
ATOM 2387 N N . ASN A 1 310 ? 60.696 14.530 56.971 1.00 32.77 310 ASN A N 1
ATOM 2388 C CA . ASN A 1 310 ? 60.156 13.425 56.179 1.00 30.32 310 ASN A CA 1
ATOM 2389 C C . ASN A 1 310 ? 59.843 12.109 56.911 1.00 25.97 310 ASN A C 1
ATOM 2390 O O . ASN A 1 310 ? 60.036 11.020 56.363 1.00 24.87 310 ASN A O 1
ATOM 2395 N N . VAL A 1 311 ? 59.399 12.207 58.158 1.00 15.54 311 VAL A N 1
ATOM 2396 C CA . VAL A 1 311 ? 59.017 11.018 58.911 1.00 17.57 311 VAL A CA 1
ATOM 2397 C C . VAL A 1 311 ? 57.520 10.836 58.680 1.00 20.45 311 VAL A C 1
ATOM 2398 O O . VAL A 1 311 ? 56.735 11.772 58.851 1.00 23.01 311 VAL A O 1
ATOM 2402 N N . PRO A 1 312 ? 57.108 9.630 58.277 1.00 18.30 312 PRO A N 1
ATOM 2403 C CA . PRO A 1 312 ? 55.694 9.368 58.020 1.00 19.88 312 PRO A CA 1
ATOM 2404 C C . PRO A 1 312 ? 54.837 8.989 59.230 1.00 19.36 312 PRO A C 1
ATOM 2405 O O . PRO A 1 312 ? 55.228 8.164 60.067 1.00 11.51 312 PRO A O 1
ATOM 2409 N N . TYR A 1 313 ? 53.656 9.599 59.301 1.00 17.44 313 TYR A N 1
ATOM 2410 C CA . TYR A 1 313 ? 52.696 9.319 60.370 1.00 20.73 313 TYR A CA 1
ATOM 2411 C C . TYR A 1 313 ? 51.412 8.801 59.721 1.00 21.86 313 TYR A C 1
ATOM 2412 O O . TYR A 1 313 ? 50.900 9.437 58.801 1.00 28.35 313 TYR A O 1
ATOM 2421 N N . LEU A 1 314 ? 50.925 7.632 60.151 1.00 17.76 314 LEU A N 1
ATOM 2422 C CA . LEU A 1 314 ? 49.679 7.080 59.601 1.00 16.39 314 LEU A CA 1
ATOM 2423 C C . LEU A 1 314 ? 48.581 8.032 60.081 1.00 18.97 314 LEU A C 1
ATOM 2424 O O . LEU A 1 314 ? 48.298 8.120 61.279 1.00 24.43 314 LEU A O 1
ATOM 2429 N N . GLY A 1 315 ? 48.011 8.788 59.149 1.00 20.29 315 GLY A N 1
ATOM 2430 C CA . GLY A 1 315 ? 46.981 9.737 59.507 1.00 13.85 315 GLY A CA 1
ATOM 2431 C C . GLY A 1 315 ? 45.669 9.047 59.786 1.00 20.27 315 GLY A C 1
ATOM 2432 O O . GLY A 1 315 ? 45.218 8.988 60.926 1.00 14.37 315 GLY A O 1
ATOM 2433 N N . GLU A 1 316 ? 45.111 8.422 58.760 1.00 24.73 316 GLU A N 1
ATOM 2434 C CA . GLU A 1 316 ? 43.825 7.775 58.911 1.00 24.27 316 GLU A CA 1
ATOM 2435 C C . GLU A 1 316 ? 43.496 6.824 57.763 1.00 26.84 316 GLU A C 1
ATOM 2436 O O . GLU A 1 316 ? 44.004 6.984 56.653 1.00 30.20 316 GLU A O 1
ATOM 2442 N N . PRO A 1 317 ? 42.712 5.765 58.051 1.00 23.08 317 PRO A N 1
ATOM 2443 C CA . PRO A 1 317 ? 42.296 4.786 57.041 1.00 18.58 317 PRO A CA 1
ATOM 2444 C C . PRO A 1 317 ? 40.925 5.192 56.480 1.00 21.09 317 PRO A C 1
ATOM 2445 O O . PRO A 1 317 ? 40.162 5.895 57.148 1.00 19.81 317 PRO A O 1
ATOM 2449 N N . ASN A 1 318 ? 40.630 4.774 55.251 1.00 23.97 318 ASN A N 1
ATOM 2450 C CA . ASN A 1 318 ? 39.344 5.055 54.606 1.00 21.82 318 ASN A CA 1
ATOM 2451 C C . ASN A 1 318 ? 38.856 3.785 53.907 1.00 23.22 318 ASN A C 1
ATOM 2452 O O . ASN A 1 318 ? 39.302 3.451 52.814 1.00 21.01 318 ASN A O 1
ATOM 2457 N N . THR A 1 319 ? 37.922 3.101 54.567 1.00 28.35 319 THR A N 1
ATOM 2458 C CA . THR A 1 319 ? 37.339 1.835 54.117 1.00 25.97 319 THR A CA 1
ATOM 2459 C C . THR A 1 319 ? 36.520 1.817 52.826 1.00 25.56 319 THR A C 1
ATOM 2460 O O . THR A 1 319 ? 36.425 0.778 52.164 1.00 31.74 319 THR A O 1
ATOM 2464 N N . LEU A 1 320 ? 35.906 2.945 52.489 1.00 22.44 320 LEU A N 1
ATOM 2465 C CA . LEU A 1 320 ? 35.150 3.080 51.244 1.00 21.66 320 LEU A CA 1
ATOM 2466 C C . LEU A 1 320 ? 35.639 4.402 50.659 1.00 27.97 320 LEU A C 1
ATOM 2467 O O . LEU A 1 320 ? 34.906 5.398 50.618 1.00 23.06 320 LEU A O 1
ATOM 2472 N N . PRO A 1 321 ? 36.910 4.426 50.207 1.00 29.39 321 PRO A N 1
ATOM 2473 C CA . PRO A 1 321 ? 37.547 5.608 49.622 1.00 23.60 321 PRO A CA 1
ATOM 2474 C C . PRO A 1 321 ? 36.766 6.235 48.480 1.00 22.22 321 PRO A C 1
ATOM 2475 O O . PRO A 1 321 ? 35.984 5.562 47.807 1.00 23.21 321 PRO A O 1
ATOM 2479 N N . GLY A 1 322 ? 36.970 7.537 48.298 1.00 19.96 322 GLY A N 1
ATOM 2480 C CA . GLY A 1 322 ? 36.302 8.276 47.243 1.00 14.69 322 GLY A CA 1
ATOM 2481 C C . GLY A 1 322 ? 36.696 7.756 45.881 1.00 19.40 322 GLY A C 1
ATOM 2482 O O . GLY A 1 322 ? 37.728 7.095 45.735 1.00 23.81 322 GLY A O 1
ATOM 2483 N N . PHE A 1 323 ? 35.874 8.039 44.879 1.00 17.66 323 PHE A N 1
ATOM 2484 C CA . PHE A 1 323 ? 36.157 7.575 43.528 1.00 23.16 323 PHE A CA 1
ATOM 2485 C C . PHE A 1 323 ? 35.718 8.616 42.502 1.00 25.23 323 PHE A C 1
ATOM 2486 O O . PHE A 1 323 ? 35.213 8.276 41.432 1.00 24.06 323 PHE A O 1
ATOM 2494 N N . THR A 1 324 ? 35.898 9.887 42.850 1.00 29.62 324 THR A N 1
ATOM 2495 C CA . THR A 1 324 ? 35.553 10.983 41.953 1.00 41.03 324 THR A CA 1
ATOM 2496 C C . THR A 1 324 ? 36.731 11.342 41.029 1.00 44.94 324 THR A C 1
ATOM 2497 O O . THR A 1 324 ? 37.825 10.785 41.153 1.00 49.99 324 THR A O 1
ATOM 2501 N N . ASN A 1 325 ? 36.506 12.271 40.104 1.00 42.94 325 ASN A N 1
ATOM 2502 C CA . ASN A 1 325 ? 37.537 12.676 39.155 1.00 39.10 325 ASN A CA 1
ATOM 2503 C C . ASN A 1 325 ? 38.783 13.358 39.720 1.00 35.30 325 ASN A C 1
ATOM 2504 O O . ASN A 1 325 ? 39.725 13.628 38.987 1.00 37.48 325 ASN A O 1
ATOM 2509 N N . MET A 1 326 ? 38.798 13.627 41.018 1.00 36.01 326 MET A N 1
ATOM 2510 C CA . MET A 1 326 ? 39.971 14.225 41.653 1.00 37.94 326 MET A CA 1
ATOM 2511 C C . MET A 1 326 ? 40.442 13.298 42.777 1.00 37.84 326 MET A C 1
ATOM 2512 O O . MET A 1 326 ? 41.364 13.616 43.534 1.00 37.43 326 MET A O 1
ATOM 2517 N N . SER A 1 327 ? 39.799 12.136 42.862 1.00 38.48 327 SER A N 1
ATOM 2518 C CA . SER A 1 327 ? 40.127 11.142 43.873 1.00 39.15 327 SER A CA 1
ATOM 2519 C C . SER A 1 327 ? 41.329 10.328 43.440 1.00 34.02 327 SER A C 1
ATOM 2520 O O . SER A 1 327 ? 41.422 9.896 42.290 1.00 35.04 327 SER A O 1
ATOM 2523 N N . LEU A 1 328 ? 42.231 10.105 44.385 1.00 27.29 328 LEU A N 1
ATOM 2524 C CA . LEU A 1 328 ? 43.438 9.349 44.125 1.00 24.77 328 LEU A CA 1
ATOM 2525 C C . LEU A 1 328 ? 43.175 7.848 43.936 1.00 23.81 328 LEU A C 1
ATOM 2526 O O . LEU A 1 328 ? 43.858 7.198 43.142 1.00 22.39 328 LEU A O 1
ATOM 2531 N N . PHE A 1 329 ? 42.157 7.313 44.615 1.00 23.09 329 PHE A N 1
ATOM 2532 C CA . PHE A 1 329 ? 41.815 5.890 44.505 1.00 15.15 329 PHE A CA 1
ATOM 2533 C C . PHE A 1 329 ? 41.269 5.568 43.120 1.00 18.22 329 PHE A C 1
ATOM 2534 O O . PHE A 1 329 ? 41.083 4.406 42.778 1.00 23.43 329 PHE A O 1
ATOM 2542 N N . LYS A 1 330 ? 41.012 6.598 42.318 1.00 23.71 330 LYS A N 1
ATOM 2543 C CA . LYS A 1 330 ? 40.521 6.390 40.956 1.00 25.47 330 LYS A CA 1
ATOM 2544 C C . LYS A 1 330 ? 41.680 6.390 39.944 1.00 26.87 330 LYS A C 1
ATOM 2545 O O . LYS A 1 330 ? 41.526 5.956 38.803 1.00 30.77 330 LYS A O 1
ATOM 2551 N N . ARG A 1 331 ? 42.853 6.829 40.384 1.00 29.24 331 ARG A N 1
ATOM 2552 C CA . ARG A 1 331 ? 44.009 6.915 39.505 1.00 27.77 331 ARG A CA 1
ATOM 2553 C C . ARG A 1 331 ? 45.151 5.961 39.854 1.00 23.40 331 ARG A C 1
ATOM 2554 O O . ARG A 1 331 ? 45.695 5.295 38.978 1.00 24.58 331 ARG A O 1
ATOM 2562 N N . LEU A 1 332 ? 45.489 5.891 41.137 1.00 17.58 332 LEU A N 1
ATOM 2563 C CA . LEU A 1 332 ? 46.591 5.066 41.625 1.00 17.31 332 LEU A CA 1
ATOM 2564 C C . LEU A 1 332 ? 46.796 3.680 41.013 1.00 20.82 332 LEU A C 1
ATOM 2565 O O . LEU A 1 332 ? 47.903 3.339 40.592 1.00 26.72 332 LEU A O 1
ATOM 2570 N N . TRP A 1 333 ? 45.737 2.884 40.954 1.00 23.50 333 TRP A N 1
ATOM 2571 C CA . TRP A 1 333 ? 45.857 1.522 40.443 1.00 23.26 333 TRP A CA 1
ATOM 2572 C C . TRP A 1 333 ? 46.173 1.391 38.958 1.00 23.74 333 TRP A C 1
ATOM 2573 O O . TRP A 1 333 ? 46.484 0.296 38.482 1.00 18.26 333 TRP A O 1
ATOM 2584 N N . ASP A 1 334 ? 46.114 2.509 38.234 1.00 27.71 334 ASP A N 1
ATOM 2585 C CA . ASP A 1 334 ? 46.447 2.520 36.811 1.00 28.12 334 ASP A CA 1
ATOM 2586 C C . ASP A 1 334 ? 47.944 2.237 36.688 1.00 25.09 334 ASP A C 1
ATOM 2587 O O . ASP A 1 334 ? 48.397 1.683 35.687 1.00 29.12 334 ASP A O 1
ATOM 2592 N N . TYR A 1 335 ? 48.700 2.623 37.714 1.00 23.54 335 TYR A N 1
ATOM 2593 C CA . TYR A 1 335 ? 50.151 2.424 37.743 1.00 29.56 335 TYR A CA 1
ATOM 2594 C C . TYR A 1 335 ? 50.571 0.989 38.088 1.00 30.11 335 TYR A C 1
ATOM 2595 O O . TYR A 1 335 ? 51.756 0.706 38.263 1.00 34.20 335 TYR A O 1
ATOM 2604 N N . SER A 1 336 ? 49.592 0.098 38.210 1.00 29.16 336 SER A N 1
ATOM 2605 C CA . SER A 1 336 ? 49.858 -1.304 38.498 1.00 26.63 336 SER A CA 1
ATOM 2606 C C . SER A 1 336 ? 49.140 -2.161 37.463 1.00 25.62 336 SER A C 1
ATOM 2607 O O . SER A 1 336 ? 48.809 -3.322 37.728 1.00 27.62 336 SER A O 1
ATOM 2610 N N . ASP A 1 337 ? 48.909 -1.576 36.286 1.00 20.70 337 ASP A N 1
ATOM 2611 C CA . ASP A 1 337 ? 48.231 -2.256 35.186 1.00 23.83 337 ASP A CA 1
ATOM 2612 C C . ASP A 1 337 ? 46.809 -2.677 35.540 1.00 24.87 337 ASP A C 1
ATOM 2613 O O . ASP A 1 337 ? 46.298 -3.676 35.024 1.00 26.05 337 ASP A O 1
ATOM 2618 N N . ILE A 1 338 ? 46.177 -1.911 36.423 1.00 18.81 338 ILE A N 1
ATOM 2619 C CA . ILE A 1 338 ? 44.819 -2.192 36.853 1.00 20.12 338 ILE A CA 1
ATOM 2620 C C . ILE A 1 338 ? 43.980 -0.939 36.674 1.00 25.18 338 ILE A C 1
ATOM 2621 O O . ILE A 1 338 ? 43.943 -0.088 37.561 1.00 28.90 338 ILE A O 1
ATOM 2626 N N . ASN A 1 339 ? 43.336 -0.803 35.517 1.00 27.77 339 ASN A N 1
ATOM 2627 C CA . ASN A 1 339 ? 42.481 0.361 35.274 1.00 33.88 339 ASN A CA 1
ATOM 2628 C C . ASN A 1 339 ? 41.160 0.224 36.026 1.00 32.30 339 ASN A C 1
ATOM 2629 O O . ASN A 1 339 ? 40.877 -0.830 36.609 1.00 30.20 339 ASN A O 1
ATOM 2634 N N . ASN A 1 340 ? 40.353 1.281 35.993 1.00 31.68 340 ASN A N 1
ATOM 2635 C CA . ASN A 1 340 ? 39.062 1.292 36.684 1.00 33.10 340 ASN A CA 1
ATOM 2636 C C . ASN A 1 340 ? 38.240 0.017 36.466 1.00 33.27 340 ASN A C 1
ATOM 2637 O O . ASN A 1 340 ? 37.629 -0.497 37.406 1.00 34.63 340 ASN A O 1
ATOM 2642 N N . ALA A 1 341 ? 38.296 -0.530 35.253 1.00 32.25 341 ALA A N 1
ATOM 2643 C CA . ALA A 1 341 ? 37.559 -1.751 34.922 1.00 31.26 341 ALA A CA 1
ATOM 2644 C C . ALA A 1 341 ? 38.048 -2.977 35.702 1.00 29.66 341 ALA A C 1
ATOM 2645 O O . ALA A 1 341 ? 37.269 -3.620 36.410 1.00 31.35 341 ALA A O 1
ATOM 2647 N N . LYS A 1 342 ? 39.332 -3.300 35.562 1.00 26.12 342 LYS A N 1
ATOM 2648 C CA . LYS A 1 342 ? 39.933 -4.440 36.247 1.00 20.10 342 LYS A CA 1
ATOM 2649 C C . LYS A 1 342 ? 39.833 -4.248 37.765 1.00 27.82 342 LYS A C 1
ATOM 2650 O O . LYS A 1 342 ? 39.754 -5.224 38.520 1.00 28.41 342 LYS A O 1
ATOM 2656 N N . LEU A 1 343 ? 39.792 -2.988 38.201 1.00 27.84 343 LEU A N 1
ATOM 2657 C CA . LEU A 1 343 ? 39.697 -2.664 39.624 1.00 26.87 343 LEU A CA 1
ATOM 2658 C C . LEU A 1 343 ? 38.433 -3.235 40.248 1.00 26.77 343 LEU A C 1
ATOM 2659 O O . LEU A 1 343 ? 38.505 -4.056 41.165 1.00 30.28 343 LEU A O 1
ATOM 2664 N N . VAL A 1 344 ? 37.282 -2.801 39.739 1.00 23.85 344 VAL A N 1
ATOM 2665 C CA . VAL A 1 344 ? 35.993 -3.260 40.243 1.00 23.48 344 VAL A CA 1
ATOM 2666 C C . VAL A 1 344 ? 35.706 -4.739 39.976 1.00 23.62 344 VAL A C 1
ATOM 2667 O O . VAL A 1 344 ? 34.904 -5.344 40.683 1.00 29.94 344 VAL A O 1
ATOM 2671 N N . ASP A 1 345 ? 36.350 -5.328 38.970 1.00 23.54 345 ASP A N 1
ATOM 2672 C CA . ASP A 1 345 ? 36.139 -6.748 38.690 1.00 23.50 345 ASP A CA 1
ATOM 2673 C C . ASP A 1 345 ? 36.830 -7.529 39.798 1.00 24.48 345 ASP A C 1
ATOM 2674 O O . ASP A 1 345 ? 36.282 -8.510 40.304 1.00 30.17 345 ASP A O 1
ATOM 2679 N N . MET A 1 346 ? 38.032 -7.083 40.170 1.00 26.59 346 MET A N 1
ATOM 2680 C CA . MET A 1 346 ? 38.802 -7.708 41.247 1.00 22.33 346 MET A CA 1
ATOM 2681 C C . MET A 1 346 ? 38.075 -7.497 42.573 1.00 16.84 346 MET A C 1
ATOM 2682 O O . MET A 1 346 ? 37.981 -8.415 43.383 1.00 22.06 346 MET A O 1
ATOM 2687 N N . LEU A 1 347 ? 37.558 -6.290 42.788 1.00 11.67 347 LEU A N 1
ATOM 2688 C CA . LEU A 1 347 ? 36.853 -5.984 44.028 1.00 14.53 347 LEU A CA 1
ATOM 2689 C C . LEU A 1 347 ? 35.641 -6.877 44.221 1.00 18.42 347 LEU A C 1
ATOM 2690 O O . LEU A 1 347 ? 35.344 -7.292 45.342 1.00 22.51 347 LEU A O 1
ATOM 2695 N N . ILE A 1 348 ? 34.943 -7.162 43.122 1.00 26.64 348 ILE A N 1
ATOM 2696 C CA . ILE A 1 348 ? 33.752 -8.016 43.141 1.00 25.19 348 ILE A CA 1
ATOM 2697 C C . ILE A 1 348 ? 34.129 -9.484 43.365 1.00 25.90 348 ILE A C 1
ATOM 2698 O O . ILE A 1 348 ? 33.447 -10.190 44.114 1.00 27.61 348 ILE A O 1
ATOM 2703 N N . ASP A 1 349 ? 35.221 -9.934 42.740 1.00 22.18 349 ASP A N 1
ATOM 2704 C CA . ASP A 1 349 ? 35.692 -11.307 42.920 1.00 17.07 349 ASP A CA 1
ATOM 2705 C C . ASP A 1 349 ? 36.078 -11.495 44.380 1.00 21.72 349 ASP A C 1
ATOM 2706 O O . ASP A 1 349 ? 35.757 -12.523 44.983 1.00 23.01 349 ASP A O 1
ATOM 2711 N N . TYR A 1 350 ? 36.752 -10.489 44.947 1.00 22.15 350 TYR A N 1
ATOM 2712 C CA . TYR A 1 350 ? 37.169 -10.531 46.347 1.00 22.13 350 TYR A CA 1
ATOM 2713 C C . TYR A 1 350 ? 35.956 -10.684 47.258 1.00 23.86 350 TYR A C 1
ATOM 2714 O O . TYR A 1 350 ? 35.992 -11.460 48.212 1.00 27.23 350 TYR A O 1
ATOM 2723 N N . GLY A 1 351 ? 34.892 -9.939 46.950 1.00 23.35 351 GLY A N 1
ATOM 2724 C CA . GLY A 1 351 ? 33.669 -9.995 47.730 1.00 18.20 351 GLY A CA 1
ATOM 2725 C C . GLY A 1 351 ? 33.032 -11.376 47.720 1.00 25.35 351 GLY A C 1
ATOM 2726 O O . GLY A 1 351 ? 32.564 -11.854 48.760 1.00 25.77 351 GLY A O 1
ATOM 2727 N N . PHE A 1 352 ? 33.007 -12.013 46.548 1.00 24.15 352 PHE A N 1
ATOM 2728 C CA . PHE A 1 352 ? 32.439 -13.357 46.388 1.00 23.79 352 PHE A CA 1
ATOM 2729 C C . PHE A 1 352 ? 33.325 -14.400 47.046 1.00 26.21 352 PHE A C 1
ATOM 2730 O O . PHE A 1 352 ? 32.835 -15.335 47.681 1.00 30.48 352 PHE A O 1
ATOM 2738 N N . GLU A 1 353 ? 34.633 -14.237 46.877 1.00 32.72 353 GLU A N 1
ATOM 2739 C CA . GLU A 1 353 ? 35.617 -15.154 47.443 1.00 36.65 353 GLU A CA 1
ATOM 2740 C C . GLU A 1 353 ? 35.562 -15.154 48.975 1.00 33.52 353 GLU A C 1
ATOM 2741 O O . GLU A 1 353 ? 35.714 -16.198 49.610 1.00 35.02 353 GLU A O 1
ATOM 2747 N N . ASP A 1 354 ? 35.322 -13.988 49.566 1.00 28.22 354 ASP A N 1
ATOM 2748 C CA . ASP A 1 354 ? 35.243 -13.899 51.014 1.00 28.06 354 ASP A CA 1
ATOM 2749 C C . ASP A 1 354 ? 33.930 -14.458 51.545 1.00 29.37 354 ASP A C 1
ATOM 2750 O O . ASP A 1 354 ? 33.891 -15.017 52.643 1.00 37.13 354 ASP A O 1
ATOM 2755 N N . PHE A 1 355 ? 32.857 -14.299 50.775 1.00 28.02 355 PHE A N 1
ATOM 2756 C CA . PHE A 1 355 ? 31.550 -14.816 51.174 1.00 26.78 355 PHE A CA 1
ATOM 2757 C C . PHE A 1 355 ? 31.608 -16.341 51.199 1.00 25.61 355 PHE A C 1
ATOM 2758 O O . PHE A 1 355 ? 31.143 -16.974 52.157 1.00 23.30 355 PHE A O 1
ATOM 2766 N N . ALA A 1 356 ? 32.180 -16.914 50.139 1.00 18.79 356 ALA A N 1
ATOM 2767 C CA . ALA A 1 356 ? 32.344 -18.360 50.015 1.00 22.45 356 ALA A CA 1
ATOM 2768 C C . ALA A 1 356 ? 33.189 -18.881 51.168 1.00 30.59 356 ALA A C 1
ATOM 2769 O O . ALA A 1 356 ? 32.793 -19.814 51.871 1.00 38.84 356 ALA A O 1
ATOM 2771 N N . GLN A 1 357 ? 34.354 -18.265 51.354 1.00 34.18 357 GLN A N 1
ATOM 2772 C CA . GLN A 1 357 ? 35.279 -18.646 52.412 1.00 37.82 357 GLN A CA 1
ATOM 2773 C C . GLN A 1 357 ? 34.610 -18.610 53.778 1.00 36.01 357 GLN A C 1
ATOM 2774 O O . GLN A 1 357 ? 34.836 -19.492 54.595 1.00 38.59 357 GLN A O 1
ATOM 2780 N N . ASN A 1 358 ? 33.769 -17.603 54.002 1.00 41.36 358 ASN A N 1
ATOM 2781 C CA . ASN A 1 358 ? 33.043 -17.431 55.263 1.00 47.16 358 ASN A CA 1
ATOM 2782 C C . ASN A 1 358 ? 32.088 -18.591 55.574 1.00 46.69 358 ASN A C 1
ATOM 2783 O O . ASN A 1 358 ? 31.908 -18.952 56.736 1.00 47.86 358 ASN A O 1
ATOM 2788 N N . LYS A 1 359 ? 31.465 -19.150 54.539 1.00 47.09 359 LYS A N 1
ATOM 2789 C CA . LYS A 1 359 ? 30.543 -20.266 54.710 1.00 48.34 359 LYS A CA 1
ATOM 2790 C C . LYS A 1 359 ? 31.274 -21.483 55.293 1.00 49.10 359 LYS A C 1
ATOM 2791 O O . LYS A 1 359 ? 30.785 -22.113 56.225 1.00 51.88 359 LYS A O 1
ATOM 2797 N N . LYS A 1 360 ? 32.457 -21.762 54.747 1.00 50.22 360 LYS A N 1
ATOM 2798 C CA . LYS A 1 360 ? 33.257 -22.900 55.170 1.00 51.48 360 LYS A CA 1
ATOM 2799 C C . LYS A 1 360 ? 33.728 -22.770 56.626 1.00 56.18 360 LYS A C 1
ATOM 2800 O O . LYS A 1 360 ? 33.744 -23.752 57.380 1.00 61.53 360 LYS A O 1
ATOM 2806 N N . LEU A 1 361 ? 34.164 -21.551 56.974 1.00 58.32 361 LEU A N 1
ATOM 2807 C CA . LEU A 1 361 ? 34.636 -21.304 58.351 1.00 59.09 361 LEU A CA 1
ATOM 2808 C C . LEU A 1 361 ? 33.543 -21.401 59.453 1.00 63.73 361 LEU A C 1
ATOM 2809 O O . LEU A 1 361 ? 33.572 -20.670 60.437 1.00 58.09 361 LEU A O 1
ATOM 2814 N N . SER A 1 362 ? 32.538 -22.223 59.256 1.00 72.23 362 SER A N 1
ATOM 2815 C CA . SER A 1 362 ? 31.506 -22.314 60.253 1.00 77.73 362 SER A CA 1
ATOM 2816 C C . SER A 1 362 ? 31.300 -23.807 60.459 1.00 79.82 362 SER A C 1
ATOM 2817 O O . SER A 1 362 ? 31.227 -24.554 59.467 1.00 79.88 362 SER A O 1
ATOM 2820 N N . THR B 1 2 ? 1.490 -2.197 78.218 1.00 89.96 402 THR B N 1
ATOM 2821 C CA . THR B 1 2 ? 0.238 -1.424 78.448 1.00 85.61 402 THR B CA 1
ATOM 2822 C C . THR B 1 2 ? 0.083 -0.291 77.413 1.00 82.24 402 THR B C 1
ATOM 2823 O O . THR B 1 2 ? -1.035 0.162 77.137 1.00 83.13 402 THR B O 1
ATOM 2827 N N . LYS B 1 3 ? 1.199 0.107 76.800 1.00 73.92 403 LYS B N 1
ATOM 2828 C CA . LYS B 1 3 ? 1.204 1.147 75.769 1.00 63.98 403 LYS B CA 1
ATOM 2829 C C . LYS B 1 3 ? 2.438 1.012 74.876 1.00 57.55 403 LYS B C 1
ATOM 2830 O O . LYS B 1 3 ? 2.318 0.740 73.676 1.00 55.60 403 LYS B O 1
ATOM 2836 N N . LYS B 1 4 ? 3.618 1.200 75.463 1.00 49.82 404 LYS B N 1
ATOM 2837 C CA . LYS B 1 4 ? 4.877 1.085 74.726 1.00 44.93 404 LYS B CA 1
ATOM 2838 C C . LYS B 1 4 ? 5.125 -0.383 74.339 1.00 41.78 404 LYS B C 1
ATOM 2839 O O . LYS B 1 4 ? 5.016 -1.279 75.179 1.00 42.18 404 LYS B O 1
ATOM 2845 N N . ARG B 1 5 ? 5.452 -0.632 73.073 1.00 29.77 405 ARG B N 1
ATOM 2846 C CA . ARG B 1 5 ? 5.680 -1.993 72.611 1.00 27.78 405 ARG B CA 1
ATOM 2847 C C . ARG B 1 5 ? 7.146 -2.387 72.470 1.00 31.98 405 ARG B C 1
ATOM 2848 O O . ARG B 1 5 ? 7.918 -1.720 71.777 1.00 28.38 405 ARG B O 1
ATOM 2856 N N . VAL B 1 6 ? 7.501 -3.496 73.120 1.00 29.37 406 VAL B N 1
ATOM 2857 C CA . VAL B 1 6 ? 8.850 -4.047 73.099 1.00 20.51 406 VAL B CA 1
ATOM 2858 C C . VAL B 1 6 ? 8.928 -5.258 72.182 1.00 22.92 406 VAL B C 1
ATOM 28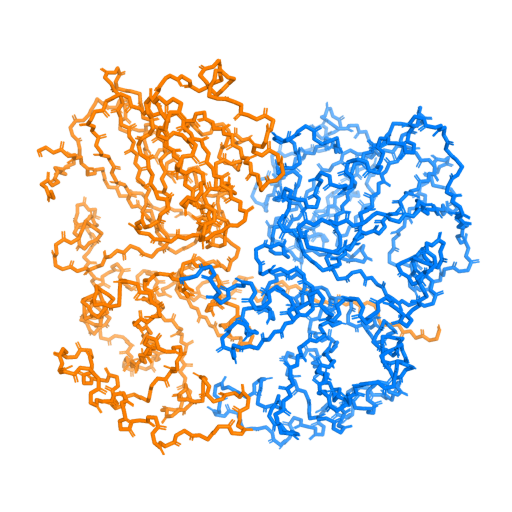59 O O . VAL B 1 6 ? 8.135 -6.184 72.305 1.00 25.17 406 VAL B O 1
ATOM 2863 N N . ALA B 1 7 ? 9.882 -5.246 71.259 1.00 23.97 407 ALA B N 1
ATOM 2864 C CA . ALA B 1 7 ? 10.082 -6.373 70.359 1.00 21.94 407 ALA B CA 1
ATOM 2865 C C . ALA B 1 7 ? 11.219 -7.218 70.953 1.00 27.29 407 ALA B C 1
ATOM 2866 O O . ALA B 1 7 ? 12.395 -6.864 70.852 1.00 24.40 407 ALA B O 1
ATOM 2868 N N . LEU B 1 8 ? 10.841 -8.310 71.610 1.00 27.35 408 LEU B N 1
ATOM 2869 C CA . LEU B 1 8 ? 11.772 -9.235 72.247 1.00 22.18 408 LEU B CA 1
ATOM 2870 C C . LEU B 1 8 ? 12.243 -10.245 71.199 1.00 26.04 408 LEU B C 1
ATOM 2871 O O . LEU B 1 8 ? 11.448 -11.050 70.712 1.00 29.50 408 LEU B O 1
ATOM 2876 N N . ILE B 1 9 ? 13.523 -10.176 70.822 1.00 28.05 409 ILE B N 1
ATOM 2877 C CA . ILE B 1 9 ? 14.100 -11.091 69.818 1.00 24.30 409 ILE B CA 1
ATOM 2878 C C . ILE B 1 9 ? 15.013 -12.135 70.456 1.00 20.40 409 ILE B C 1
ATOM 2879 O O . ILE B 1 9 ? 15.902 -11.794 71.228 1.00 19.88 409 ILE B O 1
ATOM 2884 N N . PHE B 1 10 ? 14.825 -13.397 70.090 1.00 19.69 410 PHE B N 1
ATOM 2885 C CA . PHE B 1 10 ? 15.641 -14.482 70.633 1.00 22.51 410 PHE B CA 1
ATOM 2886 C C . PHE B 1 10 ? 15.929 -15.497 69.535 1.00 17.85 410 PHE B C 1
ATOM 2887 O O . PHE B 1 10 ? 15.481 -15.325 68.403 1.00 16.62 410 PHE B O 1
ATOM 2895 N N . GLY B 1 11 ? 16.649 -16.562 69.881 1.00 16.46 411 GLY B N 1
ATOM 2896 C CA . GLY B 1 11 ? 17.001 -17.575 68.902 1.00 20.45 411 GLY B CA 1
ATOM 2897 C C . GLY B 1 11 ? 18.435 -17.410 68.418 1.00 24.44 411 GLY B C 1
ATOM 2898 O O . GLY B 1 11 ? 19.357 -17.319 69.234 1.00 27.79 411 GLY B O 1
ATOM 2899 N N . GLY B 1 12 ? 18.626 -17.380 67.100 1.00 23.36 412 GLY B N 1
ATOM 2900 C CA . GLY B 1 12 ? 19.960 -17.223 66.535 1.00 34.36 412 GLY B CA 1
ATOM 2901 C C . GLY B 1 12 ? 20.573 -18.469 65.908 1.00 39.12 412 GLY B C 1
ATOM 2902 O O . GLY B 1 12 ? 20.353 -19.581 66.383 1.00 39.35 412 GLY B O 1
ATOM 2903 N N . ASN B 1 13 ? 21.372 -18.277 64.856 1.00 44.98 413 ASN B N 1
ATOM 2904 C CA . ASN B 1 13 ? 22.032 -19.381 64.150 1.00 49.74 413 ASN B CA 1
ATOM 2905 C C . ASN B 1 13 ? 23.323 -19.835 64.832 1.00 49.57 413 ASN B C 1
ATOM 2906 O O . ASN B 1 13 ? 24.339 -20.051 64.175 1.00 51.89 413 ASN B O 1
ATOM 2911 N N . SER B 1 14 ? 23.265 -20.019 66.144 1.00 51.40 414 SER B N 1
ATOM 2912 C CA . SER B 1 14 ? 24.432 -20.424 66.902 1.00 54.17 414 SER B CA 1
ATOM 2913 C C . SER B 1 14 ? 24.225 -21.745 67.635 1.00 54.02 414 SER B C 1
ATOM 2914 O O . SER B 1 14 ? 23.166 -22.365 67.543 1.00 50.16 414 SER B O 1
ATOM 2917 N N . SER B 1 15 ? 25.266 -22.166 68.348 1.00 57.39 415 SER B N 1
ATOM 2918 C CA . SER B 1 15 ? 25.260 -23.394 69.132 1.00 61.40 415 SER B CA 1
ATOM 2919 C C . SER B 1 15 ? 24.475 -23.183 70.438 1.00 62.37 415 SER B C 1
ATOM 2920 O O . SER B 1 15 ? 24.071 -24.144 71.102 1.00 59.89 415 SER B O 1
ATOM 2923 N N . GLU B 1 16 ? 24.273 -21.914 70.794 1.00 65.64 416 GLU B N 1
ATOM 2924 C CA . GLU B 1 16 ? 23.538 -21.528 72.000 1.00 69.24 416 GLU B CA 1
ATOM 2925 C C . GLU B 1 16 ? 22.089 -21.154 71.691 1.00 68.28 416 GLU B C 1
ATOM 2926 O O . GLU B 1 16 ? 21.514 -20.262 72.329 1.00 65.57 416 GLU B O 1
ATOM 2932 N N . HIS B 1 17 ? 21.504 -21.844 70.717 1.00 66.43 417 HIS B N 1
ATOM 2933 C CA . HIS B 1 17 ? 20.129 -21.590 70.308 1.00 56.48 417 HIS B CA 1
ATOM 2934 C C . HIS B 1 17 ? 19.136 -21.868 71.444 1.00 52.60 417 HIS B C 1
ATOM 2935 O O . HIS B 1 17 ? 18.261 -21.042 71.731 1.00 42.81 417 HIS B O 1
ATOM 2942 N N . ASP B 1 18 ? 19.301 -23.015 72.103 1.00 46.39 418 ASP B N 1
ATOM 2943 C CA . ASP B 1 18 ? 18.433 -23.408 73.208 1.00 45.16 418 ASP B CA 1
ATOM 2944 C C . ASP B 1 18 ? 18.534 -22.522 74.449 1.00 41.23 418 ASP B C 1
ATOM 2945 O O . ASP B 1 18 ? 17.517 -22.177 75.056 1.00 41.13 418 ASP B O 1
ATOM 2950 N N . VAL B 1 19 ? 19.753 -22.156 74.827 1.00 33.35 419 VAL B N 1
ATOM 2951 C CA . VAL B 1 19 ? 19.960 -21.289 75.979 1.00 27.49 419 VAL B CA 1
ATOM 2952 C C . VAL B 1 19 ? 19.209 -19.964 75.779 1.00 29.47 419 VAL B C 1
ATOM 2953 O O . VAL B 1 19 ? 18.659 -19.404 76.727 1.00 32.62 419 VAL B O 1
ATOM 2957 N N . SER B 1 20 ? 19.167 -19.496 74.534 1.00 24.79 420 SER B N 1
ATOM 2958 C CA . SER B 1 20 ? 18.488 -18.254 74.168 1.00 25.15 420 SER B CA 1
ATOM 2959 C C . SER B 1 20 ? 17.001 -18.268 74.575 1.00 27.95 420 SER B C 1
ATOM 2960 O O . SER B 1 20 ? 16.517 -17.326 75.208 1.00 22.51 420 SER B O 1
ATOM 2963 N N . LYS B 1 21 ? 16.299 -19.351 74.231 1.00 26.09 421 LYS B N 1
ATOM 2964 C CA . LYS B 1 21 ? 14.883 -19.514 74.552 1.00 22.04 421 LYS B CA 1
ATOM 2965 C C . LYS B 1 21 ? 14.618 -19.352 76.042 1.00 23.98 421 LYS B C 1
ATOM 2966 O O . LYS B 1 21 ? 13.660 -18.691 76.439 1.00 26.71 421 LYS B O 1
ATOM 2972 N N . ARG B 1 22 ? 15.494 -19.934 76.855 1.00 23.32 422 ARG B N 1
ATOM 2973 C CA . ARG B 1 22 ? 15.395 -19.864 78.309 1.00 26.80 422 ARG B CA 1
ATOM 2974 C C . ARG B 1 22 ? 15.595 -18.442 78.858 1.00 27.70 422 ARG B C 1
ATOM 2975 O O . ARG B 1 22 ? 14.919 -18.031 79.809 1.00 28.39 422 ARG B O 1
ATOM 2983 N N . SER B 1 23 ? 16.539 -17.705 78.276 1.00 24.19 423 SER B N 1
ATOM 2984 C CA . SER B 1 23 ? 16.813 -16.332 78.697 1.00 22.06 423 SER B CA 1
ATOM 2985 C C . SER B 1 23 ? 15.623 -15.457 78.335 1.00 17.43 423 SER B C 1
ATOM 2986 O O . SER B 1 23 ? 15.182 -14.635 79.131 1.00 18.98 423 SER B O 1
ATOM 2989 N N . ALA B 1 24 ? 15.130 -15.635 77.113 1.00 14.55 424 ALA B N 1
ATOM 2990 C CA . ALA B 1 24 ? 13.985 -14.887 76.602 1.00 17.71 424 ALA B CA 1
ATOM 2991 C C . ALA B 1 24 ? 12.760 -14.992 77.521 1.00 21.60 424 ALA B C 1
ATOM 2992 O O . ALA B 1 24 ? 12.056 -14.005 77.755 1.00 20.55 424 ALA B O 1
ATOM 2994 N N . GLN B 1 25 ? 12.528 -16.181 78.063 1.00 18.72 425 GLN B N 1
ATOM 2995 C CA . GLN B 1 25 ? 11.396 -16.400 78.943 1.00 21.45 425 GLN B CA 1
ATOM 2996 C C . GLN B 1 25 ? 11.494 -15.582 80.221 1.00 23.22 425 GLN B C 1
ATOM 2997 O O . GLN B 1 25 ? 10.525 -14.942 80.618 1.00 28.17 425 GLN B O 1
ATOM 3003 N N . ASN B 1 26 ? 12.661 -15.590 80.859 1.00 23.37 426 ASN B N 1
ATOM 3004 C CA . ASN B 1 26 ? 12.837 -14.839 82.096 1.00 18.72 426 ASN B CA 1
ATOM 3005 C C . ASN B 1 26 ? 12.820 -13.321 81.891 1.00 17.62 426 ASN B C 1
ATOM 3006 O O . ASN B 1 26 ? 12.494 -12.570 82.813 1.00 14.20 426 ASN B O 1
ATOM 3011 N N . PHE B 1 27 ? 13.152 -12.874 80.681 1.00 17.93 427 PHE B N 1
ATOM 3012 C CA . PHE B 1 27 ? 13.125 -11.443 80.362 1.00 22.39 427 PHE B CA 1
ATOM 3013 C C . PHE B 1 27 ? 11.673 -11.037 80.151 1.00 25.03 427 PHE B C 1
ATOM 3014 O O . PHE B 1 27 ? 11.229 -10.001 80.658 1.00 25.72 427 PHE B O 1
ATOM 3022 N N . TYR B 1 28 ? 10.938 -11.892 79.434 1.00 23.85 428 TYR B N 1
ATOM 3023 C CA . TYR B 1 28 ? 9.522 -11.693 79.137 1.00 20.82 428 TYR B CA 1
ATOM 3024 C C . TYR B 1 28 ? 8.742 -11.492 80.425 1.00 21.17 428 TYR B C 1
ATOM 3025 O O . TYR B 1 28 ? 8.013 -10.517 80.562 1.00 25.02 428 TYR B O 1
ATOM 3034 N N . ASN B 1 29 ? 8.924 -12.412 81.368 1.00 19.12 429 ASN B N 1
ATOM 3035 C CA . ASN B 1 29 ? 8.265 -12.360 82.676 1.00 18.73 429 ASN B CA 1
ATOM 3036 C C . ASN B 1 29 ? 8.625 -11.108 83.463 1.00 20.56 429 ASN B C 1
ATOM 3037 O O . ASN B 1 29 ? 7.842 -10.634 84.287 1.00 20.15 429 ASN B O 1
ATOM 3042 N N . ALA B 1 30 ? 9.848 -10.628 83.256 1.00 25.86 430 ALA B N 1
ATOM 3043 C CA . ALA B 1 30 ? 10.345 -9.441 83.934 1.00 20.16 430 ALA B CA 1
ATOM 3044 C C . ALA B 1 30 ? 9.723 -8.188 83.342 1.00 24.05 430 ALA B C 1
ATOM 3045 O O . ALA B 1 30 ? 9.367 -7.269 84.077 1.00 25.63 430 ALA B O 1
ATOM 3047 N N . ILE B 1 31 ? 9.593 -8.158 82.015 1.00 22.99 431 ILE B N 1
ATOM 3048 C CA . ILE B 1 31 ? 9.000 -7.013 81.327 1.00 30.07 431 ILE B CA 1
ATOM 3049 C C . ILE B 1 31 ? 7.491 -6.981 81.608 1.00 30.48 431 ILE B C 1
ATOM 3050 O O . ILE B 1 31 ? 6.877 -5.915 81.719 1.00 34.29 431 ILE B O 1
ATOM 3055 N N . GLU B 1 32 ? 6.906 -8.168 81.711 1.00 31.97 432 GLU B N 1
ATOM 3056 C CA . GLU B 1 32 ? 5.485 -8.327 81.988 1.00 30.98 432 GLU B CA 1
ATOM 3057 C C . GLU B 1 32 ? 5.184 -7.877 83.415 1.00 28.65 432 GLU B C 1
ATOM 3058 O O . GLU B 1 32 ? 4.205 -7.171 83.662 1.00 33.32 432 GLU B O 1
ATOM 3064 N N . ALA B 1 33 ? 6.070 -8.241 84.337 1.00 24.14 433 ALA B N 1
ATOM 3065 C CA . ALA B 1 33 ? 5.913 -7.909 85.745 1.00 20.03 433 ALA B CA 1
ATOM 3066 C C . ALA B 1 33 ? 5.952 -6.424 86.097 1.00 23.24 433 ALA B C 1
ATOM 3067 O O . ALA B 1 33 ? 5.671 -6.056 87.236 1.00 29.60 433 ALA B O 1
ATOM 3069 N N . THR B 1 34 ? 6.318 -5.571 85.148 1.00 26.39 434 THR B N 1
ATOM 3070 C CA . THR B 1 34 ? 6.351 -4.132 85.420 1.00 31.51 434 THR B CA 1
ATOM 3071 C C . THR B 1 34 ? 4.993 -3.526 85.070 1.00 31.60 434 THR B C 1
ATOM 3072 O O . THR B 1 34 ? 4.590 -2.514 85.630 1.00 29.16 434 THR B O 1
ATOM 3076 N N . GLY B 1 35 ? 4.290 -4.168 84.143 1.00 36.99 435 GLY B N 1
ATOM 3077 C CA . GLY B 1 35 ? 2.988 -3.686 83.720 1.00 39.18 435 GLY B CA 1
ATOM 3078 C C . GLY B 1 35 ? 3.003 -2.409 82.893 1.00 40.21 435 GLY B C 1
ATOM 3079 O O . GLY B 1 35 ? 1.956 -1.783 82.721 1.00 45.02 435 GLY B O 1
ATOM 3080 N N . LYS B 1 36 ? 4.164 -2.036 82.350 1.00 38.61 436 LYS B N 1
ATOM 3081 C CA . LYS B 1 36 ? 4.285 -0.816 81.549 1.00 32.30 436 LYS B CA 1
ATOM 3082 C C . LYS B 1 36 ? 4.334 -1.011 80.044 1.00 33.67 436 LYS B C 1
ATOM 3083 O O . LYS B 1 36 ? 3.970 -0.101 79.292 1.00 40.94 436 LYS B O 1
ATOM 3089 N N . TYR B 1 37 ? 4.820 -2.162 79.591 1.00 32.99 437 TYR B N 1
ATOM 3090 C CA . TYR B 1 37 ? 4.939 -2.391 78.153 1.00 33.23 437 TYR B CA 1
ATOM 3091 C C . TYR B 1 37 ? 4.136 -3.562 77.623 1.00 32.63 437 TYR B C 1
ATOM 3092 O O . TYR B 1 37 ? 3.597 -4.369 78.377 1.00 35.74 437 TYR B O 1
ATOM 3101 N N . GLU B 1 38 ? 4.080 -3.643 76.302 1.00 32.98 438 GLU B N 1
ATOM 3102 C CA . GLU B 1 38 ? 3.403 -4.722 75.612 1.00 33.85 438 GLU B CA 1
ATOM 3103 C C . GLU B 1 38 ? 4.519 -5.460 74.879 1.00 31.40 438 GLU B C 1
ATOM 3104 O O . GLU B 1 38 ? 5.299 -4.849 74.154 1.00 33.56 438 GLU B O 1
ATOM 3110 N N . ILE B 1 39 ? 4.623 -6.761 75.109 1.00 29.40 439 ILE B N 1
ATOM 3111 C CA . ILE B 1 39 ? 5.668 -7.562 74.490 1.00 25.83 439 ILE B CA 1
ATOM 3112 C C . ILE B 1 39 ? 5.194 -8.233 73.216 1.00 29.86 439 ILE B C 1
ATOM 3113 O O . ILE B 1 39 ? 4.083 -8.757 73.148 1.00 37.07 439 ILE B O 1
ATOM 3118 N N . ILE B 1 40 ? 6.062 -8.211 72.211 1.00 34.81 440 ILE B N 1
ATOM 3119 C CA . ILE B 1 40 ? 5.822 -8.807 70.898 1.00 30.84 440 ILE B CA 1
ATOM 3120 C C . ILE B 1 40 ? 7.109 -9.595 70.642 1.00 31.11 440 ILE B C 1
ATOM 3121 O O . ILE B 1 40 ? 8.180 -9.000 70.498 1.00 34.96 440 ILE B O 1
ATOM 3126 N N . VAL B 1 41 ? 7.016 -10.924 70.626 1.00 26.25 441 VAL B N 1
ATOM 3127 C CA . VAL B 1 41 ? 8.200 -11.760 70.440 1.00 26.38 441 VAL B CA 1
ATOM 3128 C C . VAL B 1 41 ? 8.502 -12.264 69.033 1.00 27.18 441 VAL B C 1
ATOM 3129 O O . VAL B 1 41 ? 7.600 -12.635 68.282 1.00 31.35 441 VAL B O 1
ATOM 3133 N N . PHE B 1 42 ? 9.790 -12.273 68.694 1.00 28.34 442 PHE B N 1
ATOM 3134 C CA . PHE B 1 42 ? 10.258 -12.752 67.393 1.00 29.26 442 PHE B CA 1
ATOM 3135 C C . PHE B 1 42 ? 11.383 -13.746 67.596 1.00 26.06 442 PHE B C 1
ATOM 3136 O O . PHE B 1 42 ? 12.227 -13.571 68.476 1.00 31.23 442 PHE B O 1
ATOM 3144 N N . ALA B 1 43 ? 11.387 -14.796 66.787 1.00 25.59 443 ALA B N 1
ATOM 3145 C CA . ALA B 1 43 ? 12.434 -15.803 66.871 1.00 24.20 443 ALA B CA 1
ATOM 3146 C C . ALA B 1 43 ? 13.186 -15.883 65.554 1.00 26.51 443 ALA B C 1
ATOM 3147 O O . ALA B 1 43 ? 12.621 -15.599 64.484 1.00 18.78 443 ALA B O 1
ATOM 3149 N N . ILE B 1 44 ? 14.473 -16.218 65.653 1.00 27.35 444 ILE B N 1
ATOM 3150 C CA . ILE B 1 44 ? 15.351 -16.383 64.493 1.00 23.72 444 ILE B CA 1
ATOM 3151 C C . ILE B 1 44 ? 15.747 -17.858 64.475 1.00 22.84 444 ILE B C 1
ATOM 3152 O O . ILE B 1 44 ? 16.338 -18.374 65.430 1.00 25.99 444 ILE B O 1
ATOM 3157 N N . ALA B 1 45 ? 15.361 -18.559 63.421 1.00 23.05 445 ALA B N 1
ATOM 3158 C CA . ALA B 1 45 ? 15.687 -19.972 63.320 1.00 27.02 445 ALA B CA 1
ATOM 3159 C C . ALA B 1 45 ? 17.182 -20.143 63.041 1.00 31.48 445 ALA B C 1
ATOM 3160 O O . ALA B 1 45 ? 17.859 -19.192 62.633 1.00 29.27 445 ALA B O 1
ATOM 3162 N N . GLN B 1 46 ? 17.688 -21.356 63.251 1.00 29.92 446 GLN B N 1
ATOM 3163 C CA . GLN B 1 46 ? 19.095 -21.654 63.019 1.00 30.24 446 GLN B CA 1
ATOM 3164 C C . GLN B 1 46 ? 19.525 -21.457 61.568 1.00 30.62 446 GLN B C 1
ATOM 3165 O O . GLN B 1 46 ? 20.718 -21.490 61.260 1.00 38.32 446 GLN B O 1
ATOM 3171 N N . ASN B 1 47 ? 18.557 -21.264 60.677 1.00 28.11 447 ASN B N 1
ATOM 3172 C CA . ASN B 1 47 ? 18.868 -21.043 59.266 1.00 31.04 447 ASN B CA 1
ATOM 3173 C C . ASN B 1 47 ? 18.963 -19.546 58.932 1.00 25.29 447 ASN B C 1
ATOM 3174 O O . ASN B 1 47 ? 19.102 -19.173 57.767 1.00 24.70 447 ASN B O 1
ATOM 3179 N N . GLY B 1 48 ? 18.848 -18.702 59.956 1.00 22.38 448 GLY B N 1
ATOM 3180 C CA . GLY B 1 48 ? 18.937 -17.268 59.764 1.00 21.69 448 GLY B CA 1
ATOM 3181 C C . GLY B 1 48 ? 17.643 -16.512 59.524 1.00 24.10 448 GLY B C 1
ATOM 3182 O O . GLY B 1 48 ? 17.646 -15.286 59.607 1.00 26.59 448 GLY B O 1
ATOM 3183 N N . PHE B 1 49 ? 16.548 -17.218 59.232 1.00 29.30 449 PHE B N 1
ATOM 3184 C CA . PHE B 1 49 ? 15.242 -16.591 58.972 1.00 23.01 449 PHE B CA 1
ATOM 3185 C C . PHE B 1 49 ? 14.448 -16.152 60.198 1.00 22.73 449 PHE B C 1
ATOM 3186 O O . PHE B 1 49 ? 14.370 -16.878 61.189 1.00 20.83 449 PHE B O 1
ATOM 3194 N N . PHE B 1 50 ? 13.852 -14.962 60.112 1.00 25.36 450 PHE B N 1
ATOM 3195 C CA . PHE B 1 50 ? 13.008 -14.422 61.180 1.00 29.08 450 PHE B CA 1
ATOM 3196 C C . PHE B 1 50 ? 11.644 -15.102 61.091 1.00 32.69 450 PHE B C 1
ATOM 3197 O O . PHE B 1 50 ? 11.101 -15.278 59.996 1.00 33.58 450 PHE B O 1
ATOM 3205 N N . LEU B 1 51 ? 11.084 -15.473 62.237 1.00 35.13 451 LEU B N 1
ATOM 3206 C CA . LEU B 1 51 ? 9.777 -16.128 62.272 1.00 33.16 451 LEU B CA 1
ATOM 3207 C C . LEU B 1 51 ? 8.666 -15.181 62.764 1.00 35.60 451 LEU B C 1
ATOM 3208 O O . LEU B 1 51 ? 8.933 -14.255 63.535 1.00 34.08 451 LEU B O 1
ATOM 3213 N N . ASP B 1 52 ? 7.439 -15.379 62.266 1.00 34.76 452 ASP B N 1
ATOM 3214 C CA . ASP B 1 52 ? 6.281 -14.563 62.661 1.00 30.32 452 ASP B CA 1
ATOM 3215 C C . ASP B 1 52 ? 6.003 -14.700 64.159 1.00 31.51 452 ASP B C 1
ATOM 3216 O O . ASP B 1 52 ? 6.363 -15.705 64.770 1.00 38.68 452 ASP B O 1
ATOM 3221 N N . THR B 1 53 ? 5.302 -13.727 64.730 1.00 33.81 453 THR B N 1
ATOM 3222 C CA . THR B 1 53 ? 4.983 -13.737 66.158 1.00 36.04 453 THR B CA 1
ATOM 3223 C C . THR B 1 53 ? 4.279 -14.979 66.686 1.00 35.96 453 THR B C 1
ATOM 3224 O O . THR B 1 53 ? 4.524 -15.396 67.817 1.00 40.44 453 THR B O 1
ATOM 3228 N N . GLU B 1 54 ? 3.389 -15.550 65.881 1.00 36.41 454 GLU B N 1
ATOM 3229 C CA . GLU B 1 54 ? 2.652 -16.745 66.278 1.00 38.62 454 GLU B CA 1
ATOM 3230 C C . GLU B 1 54 ? 3.539 -17.974 66.411 1.00 33.74 454 GLU B C 1
ATOM 3231 O O . GLU B 1 54 ? 3.425 -18.724 67.378 1.00 25.96 454 GLU B O 1
ATOM 3237 N N . SER B 1 55 ? 4.417 -18.183 65.434 1.00 31.23 455 SER B N 1
ATOM 3238 C CA . SER B 1 55 ? 5.319 -19.323 65.461 1.00 30.08 455 SER B CA 1
ATOM 3239 C C . SER B 1 55 ? 6.297 -19.167 66.616 1.00 34.10 455 SER B C 1
ATOM 3240 O O . SER B 1 55 ? 6.535 -20.115 67.370 1.00 35.90 455 SER B O 1
ATOM 3243 N N . SER B 1 56 ? 6.833 -17.960 66.779 1.00 33.29 456 SER B N 1
ATOM 3244 C CA . SER B 1 56 ? 7.786 -17.711 67.852 1.00 35.40 456 SER B CA 1
ATOM 3245 C C . SER B 1 56 ? 7.200 -17.804 69.263 1.00 35.10 456 SER B C 1
ATOM 3246 O O . SER B 1 56 ? 7.917 -18.190 70.195 1.00 31.59 456 SER B O 1
ATOM 3249 N N . LYS B 1 57 ? 5.912 -17.473 69.419 1.00 36.36 457 LYS B N 1
ATOM 3250 C CA . LYS B 1 57 ? 5.230 -17.552 70.728 1.00 35.80 457 LYS B CA 1
ATOM 3251 C C . LYS B 1 57 ? 5.288 -18.992 71.260 1.00 33.75 457 LYS B C 1
ATOM 3252 O O . LYS B 1 57 ? 5.424 -19.227 72.472 1.00 24.96 457 LYS B O 1
ATOM 3258 N N . LYS B 1 58 ? 5.169 -19.940 70.330 1.00 34.29 458 LYS B N 1
ATOM 3259 C CA . LYS B 1 58 ? 5.203 -21.373 70.621 1.00 42.38 458 LYS B CA 1
ATOM 3260 C C . LYS B 1 58 ? 6.618 -21.849 70.954 1.00 41.13 458 LYS B C 1
ATOM 3261 O O . LYS B 1 58 ? 6.821 -22.619 71.899 1.00 44.67 458 LYS B O 1
ATOM 3267 N N . ILE B 1 59 ? 7.584 -21.409 70.148 1.00 35.84 459 ILE B N 1
ATOM 3268 C CA . ILE B 1 59 ? 8.984 -21.769 70.336 1.00 30.30 459 ILE B CA 1
ATOM 3269 C C . ILE B 1 59 ? 9.474 -21.256 71.686 1.00 29.70 459 ILE B C 1
ATOM 3270 O O . ILE B 1 59 ? 10.261 -21.928 72.358 1.00 31.16 459 ILE B O 1
ATOM 3275 N N . LEU B 1 60 ? 8.952 -20.106 72.113 1.00 21.49 460 LEU B N 1
ATOM 3276 C CA . LEU B 1 60 ? 9.343 -19.536 73.394 1.00 22.36 460 LEU B CA 1
ATOM 3277 C C . LEU B 1 60 ? 8.829 -20.431 74.517 1.00 31.04 460 LEU B C 1
ATOM 3278 O O . LEU B 1 60 ? 9.484 -20.571 75.553 1.00 30.20 460 LEU B O 1
ATOM 3283 N N . ALA B 1 61 ? 7.663 -21.042 74.293 1.00 38.27 461 ALA B N 1
ATOM 3284 C CA . ALA B 1 61 ? 7.030 -21.942 75.264 1.00 37.60 461 ALA B CA 1
ATOM 3285 C C . ALA B 1 61 ? 7.752 -23.293 75.404 1.00 42.73 461 ALA B C 1
ATOM 3286 O O . ALA B 1 61 ? 7.423 -24.087 76.292 1.00 42.02 461 ALA B O 1
ATOM 3288 N N . LEU B 1 62 ? 8.726 -23.534 74.520 1.00 43.24 462 LEU B N 1
ATOM 3289 C CA . LEU B 1 62 ? 9.545 -24.750 74.488 1.00 41.36 462 LEU B CA 1
ATOM 3290 C C . LEU B 1 62 ? 8.958 -25.941 73.729 1.00 42.96 462 LEU B C 1
ATOM 3291 O O . LEU B 1 62 ? 9.369 -27.087 73.937 1.00 40.26 462 LEU B O 1
ATOM 3296 N N . GLU B 1 63 ? 8.021 -25.665 72.827 1.00 39.35 463 GLU B N 1
ATOM 3297 C CA . GLU B 1 63 ? 7.422 -26.719 72.016 1.00 39.09 463 GLU B CA 1
ATOM 3298 C C . GLU B 1 63 ? 8.431 -27.100 70.940 1.00 39.55 463 GLU B C 1
ATOM 3299 O O . GLU B 1 63 ? 9.225 -26.256 70.522 1.00 39.01 463 GLU B O 1
ATOM 3305 N N . ASP B 1 64 ? 8.373 -28.349 70.471 1.00 47.17 464 ASP B N 1
ATOM 3306 C CA . ASP B 1 64 ? 9.291 -28.846 69.440 1.00 46.79 464 ASP B CA 1
ATOM 3307 C C . ASP B 1 64 ? 9.428 -27.812 68.332 1.00 46.31 464 ASP B C 1
ATOM 3308 O O . ASP B 1 64 ? 8.460 -27.468 67.649 1.00 47.25 464 ASP B O 1
ATOM 3313 N N . GLU B 1 65 ? 10.649 -27.315 68.179 1.00 44.56 465 GLU B N 1
ATOM 3314 C CA . GLU B 1 65 ? 10.947 -26.268 67.222 1.00 40.01 465 GLU B CA 1
ATOM 3315 C C . GLU B 1 65 ? 10.952 -26.561 65.729 1.00 33.77 465 GLU B C 1
ATOM 3316 O O . GLU B 1 65 ? 10.328 -25.827 64.969 1.00 36.63 465 GLU B O 1
ATOM 3322 N N . GLN B 1 66 ? 11.631 -27.620 65.302 1.00 31.11 466 GLN B N 1
ATOM 3323 C CA . GLN B 1 66 ? 11.729 -27.916 63.869 1.00 34.60 466 GLN B CA 1
ATOM 3324 C C . GLN B 1 66 ? 10.424 -27.943 63.060 1.00 36.17 466 GLN B C 1
ATOM 3325 O O . GLN B 1 66 ? 10.350 -27.354 61.978 1.00 36.70 466 GLN B O 1
ATOM 3331 N N . PRO B 1 67 ? 9.381 -28.624 63.565 1.00 33.91 467 PRO B N 1
ATOM 3332 C CA . PRO B 1 67 ? 8.106 -28.679 62.839 1.00 34.85 467 PRO B CA 1
ATOM 3333 C C . PRO B 1 67 ? 7.540 -27.278 62.617 1.00 32.69 467 PRO B C 1
ATOM 3334 O O . PRO B 1 67 ? 6.964 -26.982 61.570 1.00 35.36 467 PRO B O 1
ATOM 3338 N N . ILE B 1 68 ? 7.724 -26.420 63.614 1.00 31.80 468 ILE B N 1
ATOM 3339 C CA . ILE B 1 68 ? 7.252 -25.045 63.555 1.00 29.16 468 ILE B CA 1
ATOM 3340 C C . ILE B 1 68 ? 8.011 -24.276 62.471 1.00 32.70 468 ILE B C 1
ATOM 3341 O O . ILE B 1 68 ? 7.417 -23.509 61.706 1.00 36.62 468 ILE B O 1
ATOM 3346 N N . VAL B 1 69 ? 9.318 -24.513 62.384 1.00 32.93 469 VAL B N 1
ATOM 3347 C CA . VAL B 1 69 ? 10.150 -23.845 61.386 1.00 30.73 469 VAL B CA 1
ATOM 3348 C C . VAL B 1 69 ? 9.785 -24.324 59.984 1.00 30.67 469 VAL B C 1
ATOM 3349 O O . VAL B 1 69 ? 9.465 -23.514 59.112 1.00 26.54 469 VAL B O 1
ATOM 3353 N N . ASP B 1 70 ? 9.791 -25.642 59.794 1.00 31.14 470 ASP B N 1
ATOM 3354 C CA . ASP B 1 70 ? 9.469 -26.255 58.508 1.00 34.63 470 ASP B CA 1
ATOM 3355 C C . ASP B 1 70 ? 8.173 -25.725 57.905 1.00 37.74 470 ASP B C 1
ATOM 3356 O O . ASP B 1 70 ? 8.121 -25.401 56.716 1.00 38.30 470 ASP B O 1
ATOM 3361 N N . ALA B 1 71 ? 7.140 -25.621 58.739 1.00 39.74 471 ALA B N 1
ATOM 3362 C CA . ALA B 1 71 ? 5.837 -25.120 58.313 1.00 40.61 471 ALA B CA 1
ATOM 3363 C C . ALA B 1 71 ? 5.931 -23.670 57.828 1.00 42.23 471 ALA B C 1
ATOM 3364 O O . ALA B 1 71 ? 5.281 -23.283 56.848 1.00 36.11 471 ALA B O 1
ATOM 3366 N N . PHE B 1 72 ? 6.747 -22.877 58.521 1.00 42.88 472 PHE B N 1
ATOM 3367 C CA . PHE B 1 72 ? 6.942 -21.475 58.173 1.00 41.24 472 PHE B CA 1
ATOM 3368 C C . PHE B 1 72 ? 7.678 -21.334 56.841 1.00 41.53 472 PHE B C 1
ATOM 3369 O O . PHE B 1 72 ? 7.281 -20.534 55.991 1.00 42.83 472 PHE B O 1
ATOM 3377 N N . MET B 1 73 ? 8.732 -22.129 56.658 1.00 36.36 473 MET B N 1
ATOM 3378 C CA . MET B 1 73 ? 9.537 -22.085 55.438 1.00 36.15 473 MET B CA 1
ATOM 3379 C C . MET B 1 73 ? 8.763 -22.307 54.154 1.00 37.84 473 MET B C 1
ATOM 3380 O O . MET B 1 73 ? 9.256 -22.000 53.073 1.00 44.08 473 MET B O 1
ATOM 3385 N N . LYS B 1 74 ? 7.554 -22.843 54.271 1.00 44.47 474 LYS B N 1
ATOM 3386 C CA . LYS B 1 74 ? 6.721 -23.098 53.102 1.00 40.84 474 LYS B CA 1
ATOM 3387 C C . LYS B 1 74 ? 5.963 -21.850 52.674 1.00 37.15 474 LYS B C 1
ATOM 3388 O O . LYS B 1 74 ? 5.438 -21.794 51.565 1.00 39.62 474 LYS B O 1
ATOM 3394 N N . THR B 1 75 ? 5.940 -20.844 53.545 1.00 37.73 475 THR B N 1
ATOM 3395 C CA . THR B 1 75 ? 5.251 -19.581 53.268 1.00 44.14 475 THR B CA 1
ATOM 3396 C C . THR B 1 75 ? 6.213 -18.506 52.744 1.00 45.17 475 THR B C 1
ATOM 3397 O O . THR B 1 75 ? 5.788 -17.432 52.313 1.00 46.91 475 THR B O 1
ATOM 3401 N N . VAL B 1 76 ? 7.507 -18.812 52.782 1.00 46.68 476 VAL B N 1
ATOM 3402 C CA . VAL B 1 76 ? 8.560 -17.894 52.346 1.00 48.32 476 VAL B CA 1
ATOM 3403 C C . VAL B 1 76 ? 8.700 -17.748 50.829 1.00 49.78 476 VAL B C 1
ATOM 3404 O O . VAL B 1 76 ? 8.645 -18.738 50.102 1.00 52.72 476 VAL B O 1
ATOM 3408 N N . ASP B 1 77 ? 8.887 -16.508 50.367 1.00 52.01 477 ASP B N 1
ATOM 3409 C CA . ASP B 1 77 ? 9.084 -16.219 48.942 1.00 53.06 477 ASP B CA 1
ATOM 3410 C C . ASP B 1 77 ? 10.590 -16.098 48.668 1.00 56.65 477 ASP B C 1
ATOM 3411 O O . ASP B 1 77 ? 11.217 -15.091 49.018 1.00 57.20 477 ASP B O 1
ATOM 3416 N N . ALA B 1 78 ? 11.153 -17.107 48.006 1.00 55.14 478 ALA B N 1
ATOM 3417 C CA . ALA B 1 78 ? 12.587 -17.141 47.708 1.00 54.07 478 ALA B CA 1
ATOM 3418 C C . ALA B 1 78 ? 13.092 -16.044 46.762 1.00 54.56 478 ALA B C 1
ATOM 3419 O O . ALA B 1 78 ? 14.303 -15.852 46.613 1.00 55.13 478 ALA B O 1
ATOM 3421 N N . SER B 1 79 ? 12.163 -15.325 46.137 1.00 55.49 479 SER B N 1
ATOM 3422 C CA . SER B 1 79 ? 12.497 -14.257 45.193 1.00 54.36 479 SER B CA 1
ATOM 3423 C C . SER B 1 79 ? 12.601 -12.875 45.840 1.00 53.53 479 SER B C 1
ATOM 3424 O O . SER B 1 79 ? 12.887 -11.878 45.166 1.00 50.75 479 SER B O 1
ATOM 3427 N N . ASP B 1 80 ? 12.369 -12.832 47.149 1.00 49.54 480 ASP B N 1
ATOM 3428 C CA . ASP B 1 80 ? 12.429 -11.594 47.909 1.00 45.15 480 ASP B CA 1
ATOM 3429 C C . ASP B 1 80 ? 13.761 -11.521 48.657 1.00 45.32 480 ASP B C 1
ATOM 3430 O O . ASP B 1 80 ? 14.050 -12.367 49.512 1.00 45.02 480 ASP B O 1
ATOM 3435 N N . PRO B 1 81 ? 14.616 -10.543 48.297 1.00 42.91 481 PRO B N 1
ATOM 3436 C CA . PRO B 1 81 ? 15.924 -10.362 48.938 1.00 39.91 481 PRO B CA 1
ATOM 3437 C C . PRO B 1 81 ? 15.825 -9.964 50.409 1.00 39.55 481 PRO B C 1
ATOM 3438 O O . PRO B 1 81 ? 16.814 -10.014 51.135 1.00 42.93 481 PRO B O 1
ATOM 3442 N N . LEU B 1 82 ? 14.622 -9.590 50.841 1.00 33.26 482 LEU B N 1
ATOM 3443 C CA . LEU B 1 82 ? 14.369 -9.184 52.218 1.00 27.61 482 LEU B CA 1
ATOM 3444 C C . LEU B 1 82 ? 13.571 -10.239 53.000 1.00 27.00 482 LEU B C 1
ATOM 3445 O O . LEU B 1 82 ? 13.127 -9.996 54.125 1.00 17.68 482 LEU B O 1
ATOM 3450 N N . ALA B 1 83 ? 13.451 -11.430 52.417 1.00 27.43 483 ALA B N 1
ATOM 3451 C CA . ALA B 1 83 ? 12.709 -12.534 53.018 1.00 31.50 483 ALA B CA 1
ATOM 3452 C C . ALA B 1 83 ? 13.169 -12.950 54.415 1.00 37.47 483 ALA B C 1
ATOM 3453 O O . ALA B 1 83 ? 12.334 -13.267 55.266 1.00 44.41 483 ALA B O 1
ATOM 3455 N N . ARG B 1 84 ? 14.480 -12.931 54.659 1.00 36.56 484 ARG B N 1
ATOM 3456 C CA . ARG B 1 84 ? 15.028 -13.324 55.964 1.00 30.57 484 ARG B CA 1
ATOM 3457 C C . ARG B 1 84 ? 14.514 -12.443 57.110 1.00 26.38 484 ARG B C 1
ATOM 3458 O O . ARG B 1 84 ? 14.491 -12.869 58.268 1.00 25.96 484 ARG B O 1
ATOM 3466 N N . ILE B 1 85 ? 14.114 -11.215 56.790 1.00 25.26 485 ILE B N 1
ATOM 3467 C CA . ILE B 1 85 ? 13.617 -10.294 57.807 1.00 28.30 485 ILE B CA 1
ATOM 3468 C C . ILE B 1 85 ? 12.170 -9.816 57.574 1.00 30.22 485 ILE B C 1
ATOM 3469 O O . ILE B 1 85 ? 11.695 -8.910 58.269 1.00 24.31 485 ILE B O 1
ATOM 3474 N N . HIS B 1 86 ? 11.468 -10.429 56.619 1.00 32.02 486 HIS B N 1
ATOM 3475 C CA . HIS B 1 86 ? 10.084 -10.040 56.312 1.00 36.98 486 HIS B CA 1
ATOM 3476 C C . HIS B 1 86 ? 9.131 -10.183 57.515 1.00 36.22 486 HIS B C 1
ATOM 3477 O O . HIS B 1 86 ? 8.354 -9.276 57.816 1.00 33.31 486 HIS B O 1
ATOM 3484 N N . ALA B 1 87 ? 9.244 -11.297 58.233 1.00 35.41 487 ALA B N 1
ATOM 3485 C CA . ALA B 1 87 ? 8.405 -11.567 59.394 1.00 24.48 487 ALA B CA 1
ATOM 3486 C C . ALA B 1 87 ? 8.428 -10.493 60.472 1.00 27.80 487 ALA B C 1
ATOM 3487 O O . ALA B 1 87 ? 7.622 -10.540 61.400 1.00 28.31 487 ALA B O 1
ATOM 3489 N N . LEU B 1 88 ? 9.352 -9.539 60.373 1.00 30.86 488 LEU B N 1
ATOM 3490 C CA . LEU B 1 88 ? 9.442 -8.471 61.368 1.00 28.94 488 LEU B CA 1
ATOM 3491 C C . LEU B 1 88 ? 8.271 -7.495 61.306 1.00 33.01 488 LEU B C 1
ATOM 3492 O O . LEU B 1 88 ? 8.019 -6.769 62.263 1.00 35.57 488 LEU B O 1
ATOM 3497 N N . LYS B 1 89 ? 7.561 -7.475 60.180 1.00 39.45 489 LYS B N 1
ATOM 3498 C CA . LYS B 1 89 ? 6.410 -6.581 60.011 1.00 46.78 489 LYS B CA 1
ATOM 3499 C C . LYS B 1 89 ? 5.083 -7.318 60.233 1.00 47.37 489 LYS B C 1
ATOM 3500 O O . LYS B 1 89 ? 4.024 -6.691 60.335 1.00 45.49 489 LYS B O 1
ATOM 3506 N N . SER B 1 90 ? 5.166 -8.642 60.360 1.00 44.30 490 SER B N 1
ATOM 3507 C CA . SER B 1 90 ? 4.003 -9.504 60.553 1.00 43.17 490 SER B CA 1
ATOM 3508 C C . SER B 1 90 ? 3.032 -9.106 61.672 1.00 42.44 490 SER B C 1
ATOM 3509 O O . SER B 1 90 ? 1.879 -9.540 61.670 1.00 50.49 490 SER B O 1
ATOM 3512 N N . ALA B 1 91 ? 3.484 -8.292 62.620 1.00 34.55 491 ALA B N 1
ATOM 3513 C CA . ALA B 1 91 ? 2.628 -7.877 63.726 1.00 27.95 491 ALA B CA 1
ATOM 3514 C C . ALA B 1 91 ? 2.542 -6.365 63.884 1.00 30.46 491 ALA B C 1
ATOM 3515 O O . ALA B 1 91 ? 2.166 -5.864 64.942 1.00 28.11 491 ALA B O 1
ATOM 3517 N N . GLY B 1 92 ? 2.894 -5.638 62.828 1.00 34.97 492 GLY B N 1
ATOM 3518 C CA . GLY B 1 92 ? 2.836 -4.189 62.884 1.00 32.79 492 GLY B CA 1
ATOM 3519 C C . GLY B 1 92 ? 4.004 -3.520 63.585 1.00 36.28 492 GLY B C 1
ATOM 3520 O O . GLY B 1 92 ? 4.938 -4.178 64.056 1.00 32.90 492 GLY B O 1
ATOM 3521 N N . ASP B 1 93 ? 3.913 -2.194 63.664 1.00 35.08 493 ASP B N 1
ATOM 3522 C CA . ASP B 1 93 ? 4.916 -1.323 64.274 1.00 37.80 493 ASP B CA 1
ATOM 3523 C C . ASP B 1 93 ? 5.063 -1.502 65.797 1.00 40.64 493 ASP B C 1
ATOM 3524 O O . ASP B 1 93 ? 4.093 -1.816 66.499 1.00 40.77 493 ASP B O 1
ATOM 3529 N N . PHE B 1 94 ? 6.293 -1.314 66.282 1.00 38.76 494 PHE B N 1
ATOM 3530 C CA . PHE B 1 94 ? 6.636 -1.418 67.707 1.00 32.60 494 PHE B CA 1
ATOM 3531 C C . PHE B 1 94 ? 7.569 -0.261 68.104 1.00 32.12 494 PHE B C 1
ATOM 3532 O O . PHE B 1 94 ? 8.027 0.499 67.248 1.00 32.73 494 PHE B O 1
ATOM 3540 N N . ASP B 1 95 ? 7.876 -0.146 69.391 1.00 28.16 495 ASP B N 1
ATOM 3541 C CA . ASP B 1 95 ? 8.702 0.955 69.871 1.00 30.47 495 ASP B CA 1
ATOM 3542 C C . ASP B 1 95 ? 10.195 0.730 70.101 1.00 32.28 495 ASP B C 1
ATOM 3543 O O . ASP B 1 95 ? 11.000 1.618 69.824 1.00 35.71 495 ASP B O 1
ATOM 3548 N N . ILE B 1 96 ? 10.573 -0.449 70.579 1.00 30.71 496 ILE B N 1
ATOM 3549 C CA . ILE B 1 96 ? 11.971 -0.696 70.900 1.00 24.83 496 ILE B CA 1
ATOM 3550 C C . ILE B 1 96 ? 12.357 -2.171 70.841 1.00 22.20 496 ILE B C 1
ATOM 3551 O O . ILE B 1 96 ? 11.582 -3.040 71.242 1.00 23.86 496 ILE B O 1
ATOM 3556 N N . PHE B 1 97 ? 13.551 -2.448 70.320 1.00 21.54 497 PHE B N 1
ATOM 3557 C CA . PHE B 1 97 ? 14.065 -3.819 70.237 1.00 17.13 497 PHE B CA 1
ATOM 3558 C C . PHE B 1 97 ? 14.716 -4.214 71.560 1.00 13.85 497 PHE B C 1
ATOM 3559 O O . PHE B 1 97 ? 15.386 -3.397 72.186 1.00 12.41 497 PHE B O 1
ATOM 3567 N N . PHE B 1 98 ? 14.495 -5.453 71.997 1.00 16.43 498 PHE B N 1
ATOM 3568 C CA . PHE B 1 98 ? 15.122 -5.971 73.222 1.00 21.42 498 PHE B CA 1
ATOM 3569 C C . PHE B 1 98 ? 15.755 -7.266 72.721 1.00 20.98 498 PHE B C 1
ATOM 3570 O O . PHE B 1 98 ? 15.119 -8.315 72.697 1.00 25.28 498 PHE B O 1
ATOM 3578 N N . PRO B 1 99 ? 17.024 -7.190 72.285 1.00 27.80 499 PRO B N 1
ATOM 3579 C CA . PRO B 1 99 ? 17.786 -8.325 71.757 1.00 25.91 499 PRO B CA 1
ATOM 3580 C C . PRO B 1 99 ? 18.279 -9.302 72.820 1.00 28.50 499 PRO B C 1
ATOM 3581 O O . PRO B 1 99 ? 18.847 -8.906 73.844 1.00 28.07 499 PRO B O 1
ATOM 3585 N N . VAL B 1 100 ? 18.049 -10.585 72.576 1.00 27.05 500 VAL B N 1
ATOM 3586 C CA . VAL B 1 100 ? 18.490 -11.617 73.502 1.00 29.07 500 VAL B CA 1
ATOM 3587 C C . VAL B 1 100 ? 18.890 -12.861 72.703 1.00 27.41 500 VAL B C 1
ATOM 3588 O O . VAL B 1 100 ? 18.624 -13.998 73.091 1.00 30.67 500 VAL B O 1
ATOM 3592 N N . VAL B 1 101 ? 19.540 -12.602 71.569 1.00 25.73 501 VAL B N 1
ATOM 3593 C CA . VAL B 1 101 ? 20.036 -13.634 70.662 1.00 23.69 501 VAL B CA 1
ATOM 3594 C C . VAL B 1 101 ? 21.484 -13.932 71.026 1.00 33.29 501 VAL B C 1
ATOM 3595 O O . VAL B 1 101 ? 22.378 -13.142 70.714 1.00 30.25 501 VAL B O 1
ATOM 3599 N N . HIS B 1 102 ? 21.720 -15.071 71.670 1.00 43.16 502 HIS B N 1
ATOM 3600 C CA . HIS B 1 102 ? 23.075 -15.456 72.067 1.00 53.63 502 HIS B CA 1
ATOM 3601 C C . HIS B 1 102 ? 23.885 -16.033 70.900 1.00 54.77 502 HIS B C 1
ATOM 3602 O O . HIS B 1 102 ? 23.428 -16.951 70.210 1.00 58.52 502 HIS B O 1
ATOM 3609 N N . GLY B 1 103 ? 25.067 -15.467 70.660 1.00 52.22 503 GLY B N 1
ATOM 3610 C CA . GLY B 1 103 ? 25.905 -15.968 69.586 1.00 51.14 503 GLY B CA 1
ATOM 3611 C C . GLY B 1 103 ? 26.315 -15.024 68.472 1.00 48.88 503 GLY B C 1
ATOM 3612 O O . GLY B 1 103 ? 26.500 -13.824 68.677 1.00 48.22 503 GLY B O 1
ATOM 3613 N N . ASN B 1 104 ? 26.415 -15.592 67.273 1.00 48.60 504 ASN B N 1
ATOM 3614 C CA . ASN B 1 104 ? 26.839 -14.886 66.070 1.00 51.93 504 ASN B CA 1
ATOM 3615 C C . ASN B 1 104 ? 25.892 -13.898 65.390 1.00 51.43 504 ASN B C 1
ATOM 3616 O O . ASN B 1 104 ? 26.049 -13.627 64.200 1.00 59.36 504 ASN B O 1
ATOM 3621 N N . LEU B 1 105 ? 24.919 -13.355 66.113 1.00 45.21 505 LEU B N 1
ATOM 3622 C CA . LEU B 1 105 ? 24.011 -12.374 65.516 1.00 38.60 505 LEU B CA 1
ATOM 3623 C C . LEU B 1 105 ? 23.780 -11.214 66.473 1.00 36.01 505 LEU B C 1
ATOM 3624 O O . LEU B 1 105 ? 23.677 -10.054 66.059 1.00 36.01 505 LEU B O 1
ATOM 3629 N N . GLY B 1 106 ? 23.700 -11.541 67.758 1.00 36.98 506 GLY B N 1
ATOM 3630 C CA . GLY B 1 106 ? 23.464 -10.527 68.767 1.00 41.40 506 GLY B CA 1
ATOM 3631 C C . GLY B 1 106 ? 24.718 -9.967 69.406 1.00 41.96 506 GLY B C 1
ATOM 3632 O O . GLY B 1 106 ? 24.737 -8.801 69.804 1.00 47.47 506 GLY B O 1
ATOM 3633 N N . GLU B 1 107 ? 25.766 -10.783 69.498 1.00 42.60 507 GLU B N 1
ATOM 3634 C CA . GLU B 1 107 ? 27.020 -10.347 70.110 1.00 41.75 507 GLU B CA 1
ATOM 3635 C C . GLU B 1 107 ? 28.099 -9.805 69.174 1.00 34.32 507 GLU B C 1
ATOM 3636 O O . GLU B 1 107 ? 29.041 -9.167 69.635 1.00 37.59 507 GLU B O 1
ATOM 3642 N N . ASP B 1 108 ? 27.951 -10.020 67.870 1.00 29.30 508 ASP B N 1
ATOM 3643 C CA . ASP B 1 108 ? 28.940 -9.531 66.911 1.00 30.02 508 ASP B CA 1
ATOM 3644 C C . ASP B 1 108 ? 28.612 -8.174 66.272 1.00 32.57 508 ASP B C 1
ATOM 3645 O O . ASP B 1 108 ? 29.405 -7.643 65.496 1.00 30.67 508 ASP B O 1
ATOM 3650 N N . GLY B 1 109 ? 27.435 -7.628 66.572 1.00 32.86 509 GLY B N 1
ATOM 3651 C CA . GLY B 1 109 ? 27.070 -6.334 66.028 1.00 22.69 509 GLY B CA 1
ATOM 3652 C C . GLY B 1 109 ? 26.170 -6.315 64.809 1.00 24.52 509 GLY B C 1
ATOM 3653 O O . GLY B 1 109 ? 25.748 -5.236 64.409 1.00 24.51 509 GLY B O 1
ATOM 3654 N N . THR B 1 110 ? 25.841 -7.480 64.248 1.00 25.27 510 THR B N 1
ATOM 3655 C CA . THR B 1 110 ? 24.987 -7.570 63.053 1.00 25.68 510 THR B CA 1
ATOM 3656 C C . THR B 1 110 ? 23.573 -7.014 63.243 1.00 29.05 510 THR B C 1
ATOM 3657 O O . THR B 1 110 ? 23.137 -6.135 62.492 1.00 31.05 510 THR B O 1
ATOM 3661 N N . LEU B 1 111 ? 22.846 -7.569 64.211 1.00 25.08 511 LEU B N 1
ATOM 3662 C CA . LEU B 1 111 ? 21.481 -7.131 64.500 1.00 24.43 511 LEU B CA 1
ATOM 3663 C C . LEU B 1 111 ? 21.425 -5.626 64.753 1.00 23.20 511 LEU B C 1
ATOM 3664 O O . LEU B 1 111 ? 20.541 -4.933 64.246 1.00 29.69 511 LEU B O 1
ATOM 3669 N N . GLN B 1 112 ? 22.404 -5.123 65.499 1.00 20.62 512 GLN B N 1
ATOM 3670 C CA . GLN B 1 112 ? 22.484 -3.705 65.846 1.00 17.12 512 GLN B CA 1
ATOM 3671 C C . GLN B 1 112 ? 22.581 -2.798 64.640 1.00 13.94 512 GLN B C 1
ATOM 3672 O O . GLN B 1 112 ? 22.204 -1.628 64.709 1.00 16.52 512 GLN B O 1
ATOM 3678 N N . GLY B 1 113 ? 23.101 -3.334 63.539 1.00 14.70 513 GLY B N 1
ATOM 3679 C CA . GLY B 1 113 ? 23.211 -2.556 62.318 1.00 12.62 513 GLY B CA 1
ATOM 3680 C C . GLY B 1 113 ? 21.817 -2.348 61.758 1.00 15.27 513 GLY B C 1
ATOM 3681 O O . GLY B 1 113 ? 21.438 -1.226 61.412 1.00 16.43 513 GLY B O 1
ATOM 3682 N N . LEU B 1 114 ? 21.045 -3.437 61.735 1.00 18.50 514 LEU B N 1
ATOM 3683 C CA . LEU B 1 114 ? 19.662 -3.440 61.258 1.00 23.09 514 LEU B CA 1
ATOM 3684 C C . LEU B 1 114 ? 18.783 -2.497 62.097 1.00 22.47 514 LEU B C 1
ATOM 3685 O O . LEU B 1 114 ? 17.990 -1.727 61.540 1.00 25.29 514 LEU B O 1
ATOM 3690 N N . PHE B 1 115 ? 18.971 -2.512 63.419 1.00 16.34 515 PHE B N 1
ATOM 3691 C CA . PHE B 1 115 ? 18.207 -1.646 64.325 1.00 21.77 515 PHE B CA 1
ATOM 3692 C C . PHE B 1 115 ? 18.400 -0.149 64.018 1.00 27.13 515 PHE B C 1
ATOM 3693 O O . PHE B 1 115 ? 17.450 0.629 64.097 1.00 29.09 515 PHE B O 1
ATOM 3701 N N . LYS B 1 116 ? 19.635 0.252 63.701 1.00 30.72 516 LYS B N 1
ATOM 3702 C CA . LYS B 1 116 ? 19.945 1.645 63.358 1.00 26.41 516 LYS B CA 1
ATOM 3703 C C . LYS B 1 116 ? 19.352 2.040 62.007 1.00 21.74 516 LYS B C 1
ATOM 3704 O O . LYS B 1 116 ? 18.930 3.178 61.822 1.00 20.13 516 LYS B O 1
ATOM 3710 N N . LEU B 1 117 ? 19.415 1.129 61.038 1.00 24.02 517 LEU B N 1
ATOM 3711 C CA . LEU B 1 117 ? 18.870 1.379 59.707 1.00 26.29 517 LEU B CA 1
ATOM 3712 C C . LEU B 1 117 ? 17.356 1.611 59.752 1.00 28.23 517 LEU B C 1
ATOM 3713 O O . LEU B 1 117 ? 16.793 2.256 58.873 1.00 32.56 517 LEU B O 1
ATOM 3718 N N . LEU B 1 118 ? 16.701 1.051 60.762 1.00 23.81 518 LEU B N 1
ATOM 3719 C CA . LEU B 1 118 ? 15.263 1.198 60.915 1.00 19.14 518 LEU B CA 1
ATOM 3720 C C . LEU B 1 118 ? 14.931 2.353 61.862 1.00 20.75 518 LEU B C 1
ATOM 3721 O O . LEU B 1 118 ? 13.771 2.585 62.186 1.00 29.78 518 LEU B O 1
ATOM 3726 N N . ASP B 1 119 ? 15.963 3.078 62.284 1.00 20.35 519 ASP B N 1
ATOM 3727 C CA . ASP B 1 119 ? 15.847 4.220 63.194 1.00 22.33 519 ASP B CA 1
ATOM 3728 C C . ASP B 1 119 ? 14.963 3.942 64.407 1.00 23.11 519 ASP B C 1
ATOM 3729 O O . ASP B 1 119 ? 14.093 4.738 64.751 1.00 28.93 519 ASP B O 1
ATOM 3734 N N . LYS B 1 120 ? 15.246 2.848 65.102 1.00 25.97 520 LYS B N 1
ATOM 3735 C CA . LYS B 1 120 ? 14.454 2.449 66.261 1.00 24.46 520 LYS B CA 1
ATOM 3736 C C . LYS B 1 120 ? 15.356 2.190 67.463 1.00 24.45 520 LYS B C 1
ATOM 3737 O O . LYS B 1 120 ? 16.470 1.692 67.309 1.00 31.00 520 LYS B O 1
ATOM 3743 N N . PRO B 1 121 ? 14.898 2.542 68.676 1.00 21.14 521 PRO B N 1
ATOM 3744 C CA . PRO B 1 121 ? 15.677 2.329 69.904 1.00 16.03 521 PRO B CA 1
ATOM 3745 C C . PRO B 1 121 ? 15.922 0.843 70.147 1.00 18.29 521 PRO B C 1
ATOM 3746 O O . PRO B 1 121 ? 15.291 -0.017 69.516 1.00 20.47 521 PRO B O 1
ATOM 3750 N N . TYR B 1 122 ? 16.844 0.548 71.058 1.00 15.42 522 TYR B N 1
ATOM 3751 C CA . TYR B 1 122 ? 17.164 -0.832 71.406 1.00 18.46 522 TYR B CA 1
ATOM 3752 C C . TYR B 1 122 ? 17.917 -0.889 72.729 1.00 19.21 522 TYR B C 1
ATOM 3753 O O . TYR B 1 122 ? 18.432 0.127 73.208 1.00 17.72 522 TYR B O 1
ATOM 3762 N N . VAL B 1 123 ? 17.949 -2.078 73.324 1.00 17.64 523 VAL B N 1
ATOM 3763 C CA . VAL B 1 123 ? 18.635 -2.317 74.589 1.00 17.72 523 VAL B CA 1
ATOM 3764 C C . VAL B 1 123 ? 20.031 -2.888 74.298 1.00 18.83 523 VAL B C 1
ATOM 3765 O O . VAL B 1 123 ? 20.252 -3.513 73.264 1.00 19.31 523 VAL B O 1
ATOM 3769 N N . GLY B 1 124 ? 20.994 -2.605 75.165 1.00 21.85 524 GLY B N 1
ATOM 3770 C CA . GLY B 1 124 ? 22.323 -3.137 74.946 1.00 26.23 524 GLY B CA 1
ATOM 3771 C C . GLY B 1 124 ? 23.289 -2.190 74.264 1.00 29.82 524 GLY B C 1
ATOM 3772 O O . GLY B 1 124 ? 22.950 -1.045 73.966 1.00 28.62 524 GLY B O 1
ATOM 3773 N N . ALA B 1 125 ? 24.492 -2.702 74.005 1.00 25.45 525 ALA B N 1
ATOM 3774 C CA . ALA B 1 125 ? 25.584 -1.958 73.389 1.00 24.85 525 ALA B CA 1
ATOM 3775 C C . ALA B 1 125 ? 25.396 -1.655 71.911 1.00 23.93 525 ALA B C 1
ATOM 3776 O O . ALA B 1 125 ? 24.607 -2.313 71.233 1.00 20.85 525 ALA B O 1
ATOM 3778 N N . PRO B 1 126 ? 26.111 -0.630 71.397 1.00 27.51 526 PRO B N 1
ATOM 3779 C CA . PRO B 1 126 ? 26.049 -0.220 69.980 1.00 24.28 526 PRO B CA 1
ATOM 3780 C C . PRO B 1 126 ? 26.752 -1.304 69.153 1.00 21.50 526 PRO B C 1
ATOM 3781 O O . PRO B 1 126 ? 27.397 -2.179 69.727 1.00 17.61 526 PRO B O 1
ATOM 3785 N N . LEU B 1 127 ? 26.653 -1.256 67.824 1.00 19.68 527 LEU B N 1
ATOM 3786 C CA . LEU B 1 127 ? 27.307 -2.282 67.012 1.00 20.85 527 LEU B CA 1
ATOM 3787 C C . LEU B 1 127 ? 28.819 -2.310 67.267 1.00 20.82 527 LEU B C 1
ATOM 3788 O O . LEU B 1 127 ? 29.413 -3.383 67.346 1.00 21.87 527 LEU B O 1
ATOM 3793 N N . ARG B 1 128 ? 29.427 -1.135 67.424 1.00 19.67 528 ARG B N 1
ATOM 3794 C CA . ARG B 1 128 ? 30.852 -1.027 67.749 1.00 18.12 528 ARG B CA 1
ATOM 3795 C C . ARG B 1 128 ? 30.796 -1.106 69.259 1.00 18.11 528 ARG B C 1
ATOM 3796 O O . ARG B 1 128 ? 30.253 -0.214 69.914 1.00 36.95 528 ARG B O 1
ATOM 3804 N N . GLY B 1 129 ? 31.366 -2.153 69.820 1.00 15.56 529 GLY B N 1
ATOM 3805 C CA . GLY B 1 129 ? 31.274 -2.361 71.256 1.00 9.69 529 GLY B CA 1
ATOM 3806 C C . GLY B 1 129 ? 31.024 -3.851 71.313 1.00 11.36 529 GLY B C 1
ATOM 3807 O O . GLY B 1 129 ? 31.684 -4.590 72.027 1.00 17.60 529 GLY B O 1
ATOM 3808 N N . HIS B 1 130 ? 30.061 -4.283 70.509 1.00 16.89 530 HIS B N 1
ATOM 3809 C CA . HIS B 1 130 ? 29.721 -5.688 70.354 1.00 19.22 530 HIS B CA 1
ATOM 3810 C C . HIS B 1 130 ? 30.820 -6.251 69.450 1.00 17.22 530 HIS B C 1
ATOM 3811 O O . HIS B 1 130 ? 31.401 -7.298 69.734 1.00 18.22 530 HIS B O 1
ATOM 3818 N N . ALA B 1 131 ? 31.115 -5.513 68.381 1.00 12.56 531 ALA B N 1
ATOM 3819 C CA . ALA B 1 131 ? 32.130 -5.905 67.414 1.00 18.26 531 ALA B CA 1
ATOM 3820 C C . ALA B 1 131 ? 33.494 -6.050 68.073 1.00 16.92 531 ALA B C 1
ATOM 3821 O O . ALA B 1 131 ? 34.180 -7.046 67.857 1.00 19.81 531 ALA B O 1
ATOM 3823 N N . VAL B 1 132 ? 33.879 -5.073 68.891 1.00 19.01 532 VAL B N 1
ATOM 3824 C CA . VAL B 1 132 ? 35.166 -5.144 69.578 1.00 12.77 532 VAL B CA 1
ATOM 3825 C C . VAL B 1 132 ? 35.174 -6.163 70.711 1.00 16.20 532 VAL B C 1
ATOM 3826 O O . VAL B 1 132 ? 36.188 -6.814 70.939 1.00 18.25 532 VAL B O 1
ATOM 3830 N N . SER B 1 133 ? 34.047 -6.316 71.408 1.00 17.66 533 SER B N 1
ATOM 3831 C CA . SER B 1 133 ? 33.957 -7.268 72.520 1.00 18.04 533 SER B CA 1
ATOM 3832 C C . SER B 1 133 ? 33.897 -8.705 72.052 1.00 17.80 533 SER B C 1
ATOM 3833 O O . SER B 1 133 ? 34.261 -9.616 72.792 1.00 21.05 533 SER B O 1
ATOM 3836 N N . PHE B 1 134 ? 33.415 -8.900 70.830 1.00 18.62 534 PHE B N 1
ATOM 3837 C CA . PHE B 1 134 ? 33.283 -10.232 70.247 1.00 19.87 534 PHE B CA 1
ATOM 3838 C C . PHE B 1 134 ? 34.603 -10.763 69.697 1.00 20.82 534 PHE B C 1
ATOM 3839 O O . PHE B 1 134 ? 34.918 -11.941 69.857 1.00 23.01 534 PHE B O 1
ATOM 3847 N N . ASP B 1 135 ? 35.349 -9.898 69.013 1.00 26.68 535 ASP B N 1
ATOM 3848 C CA . ASP B 1 135 ? 36.640 -10.264 68.428 1.00 21.61 535 ASP B CA 1
ATOM 3849 C C . ASP B 1 135 ? 37.678 -10.374 69.541 1.00 17.79 535 ASP B C 1
ATOM 3850 O O . ASP B 1 135 ? 38.073 -9.365 70.119 1.00 18.98 535 ASP B O 1
ATOM 3855 N N . LYS B 1 136 ? 38.125 -11.602 69.804 1.00 16.93 536 LYS B N 1
ATOM 3856 C CA . LYS B 1 136 ? 39.099 -11.928 70.854 1.00 16.78 536 LYS B CA 1
ATOM 3857 C C . LYS B 1 136 ? 40.385 -11.088 70.849 1.00 21.34 536 LYS B C 1
ATOM 3858 O O . LYS B 1 136 ? 40.879 -10.646 71.902 1.00 20.63 536 LYS B O 1
ATOM 3864 N N . ALA B 1 137 ? 40.925 -10.883 69.653 1.00 17.32 537 ALA B N 1
ATOM 3865 C CA . ALA B 1 137 ? 42.142 -10.123 69.472 1.00 14.90 537 ALA B CA 1
ATOM 3866 C C . ALA B 1 137 ? 41.884 -8.644 69.717 1.00 18.03 537 ALA B C 1
ATOM 3867 O O . ALA B 1 137 ? 42.583 -8.007 70.510 1.00 22.85 537 ALA B O 1
ATOM 3869 N N . LEU B 1 138 ? 40.859 -8.115 69.047 1.00 20.13 538 LEU B N 1
ATOM 3870 C CA . LEU B 1 138 ? 40.470 -6.707 69.158 1.00 14.92 538 LEU B CA 1
ATOM 3871 C C . LEU B 1 138 ? 40.274 -6.278 70.620 1.00 14.46 538 LEU B C 1
ATOM 3872 O O . LEU B 1 138 ? 40.700 -5.196 71.027 1.00 12.72 538 LEU B O 1
ATOM 3877 N N . THR B 1 139 ? 39.680 -7.163 71.419 1.00 16.73 539 THR B N 1
ATOM 3878 C CA . THR B 1 139 ? 39.441 -6.896 72.835 1.00 16.41 539 THR B CA 1
ATOM 3879 C C . THR B 1 139 ? 40.735 -6.712 73.620 1.00 14.37 539 THR B C 1
ATOM 3880 O O . THR B 1 139 ? 40.857 -5.755 74.379 1.00 15.81 539 THR B O 1
ATOM 3884 N N . LYS B 1 140 ? 41.684 -7.636 73.450 1.00 19.57 540 LYS B N 1
ATOM 3885 C CA . LYS B 1 140 ? 42.964 -7.576 74.167 1.00 19.74 540 LYS B CA 1
ATOM 3886 C C . LYS B 1 140 ? 43.821 -6.364 73.797 1.00 19.11 540 LYS B C 1
ATOM 3887 O O . LYS B 1 140 ? 44.455 -5.764 74.659 1.00 18.57 540 LYS B O 1
ATOM 3893 N N . GLU B 1 141 ? 43.803 -5.983 72.524 1.00 19.83 541 GLU B N 1
ATOM 3894 C CA . GLU B 1 141 ? 44.562 -4.827 72.066 1.00 16.11 541 GLU B CA 1
ATOM 3895 C C . GLU B 1 141 ? 44.086 -3.528 72.723 1.00 19.07 541 GLU B C 1
ATOM 3896 O O . GLU B 1 141 ? 44.904 -2.745 73.215 1.00 23.27 541 GLU B O 1
ATOM 3902 N N . LEU B 1 142 ? 42.771 -3.310 72.772 1.00 24.07 542 LEU B N 1
ATOM 3903 C CA . LEU B 1 142 ? 42.225 -2.105 73.406 1.00 17.57 542 LEU B CA 1
ATOM 3904 C C . LEU B 1 142 ? 42.469 -2.102 74.915 1.00 14.46 542 LEU B C 1
ATOM 3905 O O . LEU B 1 142 ? 42.799 -1.068 75.494 1.00 20.49 542 LEU B O 1
ATOM 3910 N N . LEU B 1 143 ? 42.318 -3.256 75.554 1.00 11.89 543 LEU B N 1
ATOM 3911 C CA . LEU B 1 143 ? 42.528 -3.340 76.997 1.00 10.84 543 LEU B CA 1
ATOM 3912 C C . LEU B 1 143 ? 43.993 -3.101 77.365 1.00 18.73 543 LEU B C 1
ATOM 3913 O O . LEU B 1 143 ? 44.287 -2.389 78.329 1.00 19.63 543 LEU B O 1
ATOM 3918 N N . THR B 1 144 ? 44.906 -3.654 76.566 1.00 19.11 544 THR B N 1
ATOM 3919 C CA . THR B 1 144 ? 46.338 -3.516 76.811 1.00 15.34 544 THR B CA 1
ATOM 3920 C C . THR B 1 144 ? 46.862 -2.095 76.652 1.00 13.56 544 THR B C 1
ATOM 3921 O O . THR B 1 144 ? 47.580 -1.599 77.521 1.00 10.53 544 THR B O 1
ATOM 3925 N N . VAL B 1 145 ? 46.493 -1.446 75.552 1.00 9.95 545 VAL B N 1
ATOM 3926 C CA . VAL B 1 145 ? 46.910 -0.074 75.296 1.00 13.96 545 VAL B CA 1
ATOM 3927 C C . VAL B 1 145 ? 46.292 0.866 76.358 1.00 17.96 545 VAL B C 1
ATOM 3928 O O . VAL B 1 145 ? 46.774 1.984 76.560 1.00 20.76 545 VAL B O 1
ATOM 3932 N N . ASN B 1 146 ? 45.245 0.401 77.048 1.00 16.59 546 ASN B N 1
ATOM 3933 C CA . ASN B 1 146 ? 44.595 1.203 78.081 1.00 15.62 546 ASN B CA 1
ATOM 3934 C C . ASN B 1 146 ? 45.000 0.880 79.520 1.00 16.79 546 ASN B C 1
ATOM 3935 O O . ASN B 1 146 ? 44.437 1.430 80.464 1.00 21.90 546 ASN B O 1
ATOM 3940 N N . GLY B 1 147 ? 45.974 -0.004 79.691 1.00 13.71 547 GLY B N 1
ATOM 3941 C CA . GLY B 1 147 ? 46.437 -0.330 81.028 1.00 14.97 547 GLY B CA 1
ATOM 3942 C C . GLY B 1 147 ? 45.626 -1.261 81.912 1.00 19.78 547 GLY B C 1
ATOM 3943 O O . GLY B 1 147 ? 45.927 -1.390 83.100 1.00 29.18 547 GLY B O 1
ATOM 3944 N N . ILE B 1 148 ? 44.600 -1.899 81.362 1.00 15.05 548 ILE B N 1
ATOM 3945 C CA . ILE B 1 148 ? 43.783 -2.831 82.136 1.00 14.79 548 ILE B CA 1
ATOM 3946 C C . ILE B 1 148 ? 44.438 -4.218 82.034 1.00 14.22 548 ILE B C 1
ATOM 3947 O O . ILE B 1 148 ? 44.588 -4.770 80.943 1.00 17.71 548 ILE B O 1
ATOM 3952 N N . ARG B 1 149 ? 44.859 -4.759 83.174 1.00 11.92 549 ARG B N 1
ATOM 3953 C CA . ARG B 1 149 ? 45.542 -6.052 83.218 1.00 8.28 549 ARG B CA 1
ATOM 3954 C C . ARG B 1 149 ? 44.830 -7.286 82.649 1.00 14.11 549 ARG B C 1
ATOM 3955 O O . ARG B 1 149 ? 43.734 -7.658 83.076 1.00 23.07 549 ARG B O 1
ATOM 3963 N N . ASN B 1 150 ? 45.496 -7.927 81.698 1.00 12.77 550 ASN B N 1
ATOM 3964 C CA . ASN B 1 150 ? 45.022 -9.146 81.059 1.00 18.21 550 ASN B CA 1
ATOM 3965 C C . ASN B 1 150 ? 46.284 -9.883 80.595 1.00 22.17 550 ASN B C 1
ATOM 3966 O O . ASN B 1 150 ? 47.356 -9.283 80.539 1.00 24.84 550 ASN B O 1
ATOM 3971 N N . THR B 1 151 ? 46.170 -11.170 80.271 1.00 22.04 551 THR B N 1
ATOM 3972 C CA . THR B 1 151 ? 47.334 -11.953 79.850 1.00 19.27 551 THR B CA 1
ATOM 3973 C C . THR B 1 151 ? 48.058 -11.478 78.596 1.00 19.23 551 THR B C 1
ATOM 3974 O O . THR B 1 151 ? 47.499 -10.775 77.773 1.00 20.24 551 THR B O 1
ATOM 3978 N N . LYS B 1 152 ? 49.330 -11.850 78.497 1.00 29.09 552 LYS B N 1
ATOM 3979 C CA . LYS B 1 152 ? 50.197 -11.518 77.367 1.00 25.53 552 LYS B CA 1
ATOM 3980 C C . LYS B 1 152 ? 49.709 -12.372 76.181 1.00 24.56 552 LYS B C 1
ATOM 3981 O O . LYS B 1 152 ? 49.287 -13.513 76.375 1.00 21.50 552 LYS B O 1
ATOM 3987 N N . TYR B 1 153 ? 49.767 -11.833 74.963 1.00 23.52 553 TYR B N 1
ATOM 3988 C CA . TYR B 1 153 ? 49.278 -12.554 73.780 1.00 22.18 553 TYR B CA 1
ATOM 3989 C C . TYR B 1 153 ? 50.021 -12.215 72.479 1.00 24.10 553 TYR B C 1
ATOM 3990 O O . TYR B 1 153 ? 50.766 -11.232 72.411 1.00 22.20 553 TYR B O 1
ATOM 3999 N N . ILE B 1 154 ? 49.695 -12.970 71.428 1.00 23.49 554 ILE B N 1
ATOM 4000 C CA . ILE B 1 154 ? 50.250 -12.805 70.082 1.00 19.17 554 ILE B CA 1
ATOM 4001 C C . ILE B 1 154 ? 49.141 -13.099 69.066 1.00 14.91 554 ILE B C 1
ATOM 4002 O O . ILE B 1 154 ? 48.363 -14.033 69.241 1.00 17.22 554 ILE B O 1
ATOM 4007 N N . VAL B 1 155 ? 49.044 -12.262 68.038 1.00 18.84 555 VAL B N 1
ATOM 4008 C CA . VAL B 1 155 ? 48.035 -12.407 66.992 1.00 17.98 555 VAL B CA 1
ATOM 4009 C C . VAL B 1 155 ? 48.693 -12.812 65.682 1.00 26.58 555 VAL B C 1
ATOM 4010 O O . VAL B 1 155 ? 49.526 -12.081 65.142 1.00 30.40 555 VAL B O 1
ATOM 4014 N N . VAL B 1 156 ? 48.267 -13.948 65.142 1.00 32.86 556 VAL B N 1
ATOM 4015 C CA . VAL B 1 156 ? 48.816 -14.466 63.893 1.00 32.71 556 VAL B CA 1
ATOM 4016 C C . VAL B 1 156 ? 47.734 -14.756 62.853 1.00 37.48 556 VAL B C 1
ATOM 4017 O O . VAL B 1 156 ? 46.536 -14.769 63.153 1.00 35.14 556 VAL B O 1
ATOM 4021 N N . ASP B 1 157 ? 48.180 -14.958 61.619 1.00 41.25 557 ASP B N 1
ATOM 4022 C CA . ASP B 1 157 ? 47.303 -15.290 60.506 1.00 44.76 557 ASP B CA 1
ATOM 4023 C C . ASP B 1 157 ? 47.988 -16.434 59.746 1.00 45.72 557 ASP B C 1
ATOM 4024 O O . ASP B 1 157 ? 49.064 -16.879 60.150 1.00 40.55 557 ASP B O 1
ATOM 4029 N N . PRO B 1 158 ? 47.354 -16.968 58.682 1.00 50.17 558 PRO B N 1
ATOM 4030 C CA . PRO B 1 158 ? 47.963 -18.072 57.926 1.00 52.27 558 PRO B CA 1
ATOM 4031 C C . PRO B 1 158 ? 49.444 -17.916 57.562 1.00 52.89 558 PRO B C 1
ATOM 4032 O O . PRO B 1 158 ? 50.216 -18.874 57.653 1.00 54.51 558 PRO B O 1
ATOM 4036 N N . GLU B 1 159 ? 49.838 -16.706 57.179 1.00 53.80 559 GLU B N 1
ATOM 4037 C CA . GLU B 1 159 ? 51.217 -16.429 56.797 1.00 49.84 559 GLU B CA 1
ATOM 4038 C C . GLU B 1 159 ? 52.131 -16.080 57.968 1.00 50.29 559 GLU B C 1
ATOM 4039 O O . GLU B 1 159 ? 53.235 -16.613 58.060 1.00 53.49 559 GLU B O 1
ATOM 4045 N N . SER B 1 160 ? 51.681 -15.197 58.860 1.00 44.30 560 SER B N 1
ATOM 4046 C CA . SER B 1 160 ? 52.501 -14.803 60.008 1.00 39.41 560 SER B CA 1
ATOM 4047 C C . SER B 1 160 ? 52.748 -15.947 60.984 1.00 35.53 560 SER B C 1
ATOM 4048 O O . SER B 1 160 ? 53.809 -16.014 61.591 1.00 38.89 560 SER B O 1
ATOM 4051 N N . ALA B 1 161 ? 51.763 -16.831 61.133 1.00 35.57 561 ALA B N 1
ATOM 4052 C CA . ALA B 1 161 ? 51.849 -17.983 62.032 1.00 36.17 561 ALA B CA 1
ATOM 4053 C C . ALA B 1 161 ? 53.094 -18.808 61.733 1.00 42.21 561 ALA B C 1
ATOM 4054 O O . ALA B 1 161 ? 53.633 -19.501 62.604 1.00 41.73 561 ALA B O 1
ATOM 4056 N N . ASN B 1 162 ? 53.534 -18.708 60.483 1.00 47.85 562 ASN B N 1
ATOM 4057 C CA . ASN B 1 162 ? 54.706 -19.396 59.959 1.00 50.88 562 ASN B CA 1
ATOM 4058 C C . ASN B 1 162 ? 56.011 -18.905 60.614 1.00 51.32 562 ASN B C 1
ATOM 4059 O O . ASN B 1 162 ? 56.980 -19.659 60.717 1.00 52.96 562 ASN B O 1
ATOM 4064 N N . ASN B 1 163 ? 56.025 -17.655 61.076 1.00 47.53 563 ASN B N 1
ATOM 4065 C CA . ASN B 1 163 ? 57.207 -17.084 61.726 1.00 44.13 563 ASN B CA 1
ATOM 4066 C C . ASN B 1 163 ? 57.190 -17.348 63.227 1.00 45.23 563 ASN B C 1
ATOM 4067 O O . ASN B 1 163 ? 57.952 -16.736 63.977 1.00 47.67 563 ASN B O 1
ATOM 4072 N N . TRP B 1 164 ? 56.307 -18.238 63.668 1.00 44.20 564 TRP B N 1
ATOM 4073 C CA . TRP B 1 164 ? 56.194 -18.539 65.086 1.00 40.47 564 TRP B CA 1
ATOM 4074 C C . TRP B 1 164 ? 56.284 -20.008 65.437 1.00 40.56 564 TRP B C 1
ATOM 4075 O O . TRP B 1 164 ? 55.271 -20.707 65.511 1.00 46.04 564 TRP B O 1
ATOM 4086 N N . SER B 1 165 ? 57.509 -20.470 65.655 1.00 38.64 565 SER B N 1
ATOM 4087 C CA . SER B 1 165 ? 57.744 -21.850 66.051 1.00 36.72 565 SER B CA 1
ATOM 4088 C C . SER B 1 165 ? 57.402 -21.920 67.533 1.00 31.08 565 SER B C 1
ATOM 4089 O O . SER B 1 165 ? 57.369 -20.896 68.210 1.00 30.71 565 SER B O 1
ATOM 4092 N N . TRP B 1 166 ? 57.147 -23.121 68.035 1.00 31.10 566 TRP B N 1
ATOM 4093 C CA . TRP B 1 166 ? 56.807 -23.297 69.438 1.00 34.95 566 TRP B CA 1
ATOM 4094 C C . TRP B 1 166 ? 57.843 -22.651 70.370 1.00 42.30 566 TRP B C 1
ATOM 4095 O O . TRP B 1 166 ? 57.484 -21.948 71.319 1.00 43.14 566 TRP B O 1
ATOM 4106 N N . ASP B 1 167 ? 59.123 -22.848 70.064 1.00 48.97 567 ASP B N 1
ATOM 4107 C CA . ASP B 1 167 ? 60.199 -22.286 70.873 1.00 50.24 567 ASP B CA 1
ATOM 4108 C C . ASP B 1 167 ? 60.119 -20.762 70.995 1.00 46.43 567 ASP B C 1
ATOM 4109 O O . ASP B 1 167 ? 60.380 -20.207 72.065 1.00 47.44 567 ASP B O 1
ATOM 4114 N N . LYS B 1 168 ? 59.716 -20.093 69.917 1.00 44.38 568 LYS B N 1
ATOM 4115 C CA . LYS B 1 168 ? 59.570 -18.640 69.935 1.00 39.84 568 LYS B CA 1
ATOM 4116 C C . LYS B 1 168 ? 58.352 -18.242 70.768 1.00 40.75 568 LYS B C 1
ATOM 4117 O O . LYS B 1 168 ? 58.365 -17.211 71.445 1.00 45.46 568 LYS B O 1
ATOM 4123 N N . ILE B 1 169 ? 57.301 -19.059 70.707 1.00 36.31 569 ILE B N 1
ATOM 4124 C CA . ILE B 1 169 ? 56.069 -18.800 71.455 1.00 33.42 569 ILE B CA 1
ATOM 4125 C C . ILE B 1 169 ? 56.353 -18.894 72.948 1.00 30.39 569 ILE B C 1
ATOM 4126 O O . ILE B 1 169 ? 55.881 -18.069 73.728 1.00 28.33 569 ILE B O 1
ATOM 4131 N N . VAL B 1 170 ? 57.174 -19.873 73.326 1.00 32.78 570 VAL B N 1
ATOM 4132 C CA . VAL B 1 170 ? 57.552 -20.084 74.721 1.00 27.89 570 VAL B CA 1
ATOM 4133 C C . VAL B 1 170 ? 58.391 -18.927 75.259 1.00 27.69 570 VAL B C 1
ATOM 4134 O O . VAL B 1 170 ? 58.261 -18.546 76.420 1.00 28.38 570 VAL B O 1
ATOM 4138 N N . ALA B 1 171 ? 59.232 -18.355 74.404 1.00 30.66 571 ALA B N 1
ATOM 4139 C CA . ALA B 1 171 ? 60.075 -17.226 74.792 1.00 34.09 571 ALA B CA 1
ATOM 4140 C C . ALA B 1 171 ? 59.221 -15.988 75.090 1.00 36.79 571 ALA B C 1
ATOM 4141 O O . ALA B 1 171 ? 59.586 -15.151 75.922 1.00 36.30 571 ALA B O 1
ATOM 4143 N N . GLU B 1 172 ? 58.067 -15.907 74.430 1.00 37.43 572 GLU B N 1
ATOM 4144 C CA . GLU B 1 172 ? 57.137 -14.792 74.584 1.00 33.93 572 GLU B CA 1
ATOM 4145 C C . GLU B 1 172 ? 56.040 -14.972 75.632 1.00 31.29 572 GLU B C 1
ATOM 4146 O O . GLU B 1 172 ? 55.830 -14.109 76.484 1.00 30.10 572 GLU B O 1
ATOM 4152 N N . LEU B 1 173 ? 55.331 -16.091 75.542 1.00 30.75 573 LEU B N 1
ATOM 4153 C CA . LEU B 1 173 ? 54.202 -16.377 76.418 1.00 30.79 573 LEU B CA 1
ATOM 4154 C C . LEU B 1 173 ? 54.431 -17.405 77.519 1.00 29.26 573 LEU B C 1
ATOM 4155 O O . LEU B 1 173 ? 53.783 -17.348 78.559 1.00 30.27 573 LEU B O 1
ATOM 4160 N N . GLY B 1 174 ? 55.328 -18.354 77.279 1.00 25.53 574 GLY B N 1
ATOM 4161 C CA . GLY B 1 174 ? 55.582 -19.393 78.260 1.00 27.78 574 GLY B CA 1
ATOM 4162 C C . GLY B 1 174 ? 55.247 -20.753 77.663 1.00 36.82 574 GLY B C 1
ATOM 4163 O O . GLY B 1 174 ? 54.806 -20.838 76.510 1.00 37.60 574 GLY B O 1
ATOM 4164 N N . ASN B 1 175 ? 55.429 -21.815 78.445 1.00 43.66 575 ASN B N 1
ATOM 4165 C CA . ASN B 1 175 ? 55.174 -23.179 77.973 1.00 49.63 575 ASN B CA 1
ATOM 4166 C C . ASN B 1 175 ? 53.718 -23.661 78.044 1.00 48.31 575 ASN B C 1
ATOM 4167 O O . ASN B 1 175 ? 53.430 -24.804 77.677 1.00 52.57 575 ASN B O 1
ATOM 4172 N N . ILE B 1 176 ? 52.820 -22.824 78.568 1.00 43.69 576 ILE B N 1
ATOM 4173 C CA . ILE B 1 176 ? 51.398 -23.167 78.635 1.00 37.97 576 ILE B CA 1
ATOM 4174 C C . ILE B 1 176 ? 50.598 -22.023 78.028 1.00 37.14 576 ILE B C 1
ATOM 4175 O O . ILE B 1 176 ? 50.503 -20.939 78.611 1.00 33.13 576 ILE B O 1
ATOM 4180 N N . VAL B 1 177 ? 50.031 -22.270 76.849 1.00 35.38 577 VAL B N 1
ATOM 4181 C CA . VAL B 1 177 ? 49.242 -21.262 76.150 1.00 33.00 577 VAL B CA 1
ATOM 4182 C C . VAL B 1 177 ? 47.873 -21.767 75.690 1.00 34.15 577 VAL B C 1
ATOM 4183 O O . VAL B 1 177 ? 47.577 -22.959 75.781 1.00 38.56 577 VAL B O 1
ATOM 4187 N N . PHE B 1 178 ? 47.041 -20.831 75.230 1.00 31.06 578 PHE B N 1
ATOM 4188 C CA . PHE B 1 178 ? 45.708 -21.120 74.698 1.00 29.49 578 PHE B CA 1
ATOM 4189 C C . PHE B 1 178 ? 45.648 -20.561 73.278 1.00 26.57 578 PHE B C 1
ATOM 4190 O O . PHE B 1 178 ? 45.895 -19.374 73.059 1.00 25.22 578 PHE B O 1
ATOM 4198 N N . VAL B 1 179 ? 45.365 -21.423 72.309 1.00 28.42 579 VAL B N 1
ATOM 4199 C CA . VAL B 1 179 ? 45.248 -20.988 70.920 1.00 28.37 579 VAL B CA 1
ATOM 4200 C C . VAL B 1 179 ? 43.758 -20.870 70.627 1.00 32.23 579 VAL B C 1
ATOM 4201 O O . VAL B 1 179 ? 42.956 -21.639 71.173 1.00 35.45 579 VAL B O 1
ATOM 4205 N N . LYS B 1 180 ? 43.374 -19.877 69.826 1.00 29.41 580 LYS B N 1
ATOM 4206 C CA . LYS B 1 180 ? 41.962 -19.705 69.503 1.00 29.06 580 LYS B CA 1
ATOM 4207 C C . LYS B 1 180 ? 41.617 -18.737 68.390 1.00 28.86 580 LYS B C 1
ATOM 4208 O O . LYS B 1 180 ? 42.308 -17.740 68.174 1.00 27.42 580 LYS B O 1
ATOM 4214 N N . ALA B 1 181 ? 40.545 -19.077 67.672 1.00 30.53 581 ALA B N 1
ATOM 4215 C CA . ALA B 1 181 ? 40.010 -18.276 66.570 1.00 23.11 581 ALA B CA 1
ATOM 4216 C C . ALA B 1 181 ? 39.551 -16.954 67.172 1.00 23.05 581 ALA B C 1
ATOM 4217 O O . ALA B 1 181 ? 38.941 -16.947 68.246 1.00 22.72 581 ALA B O 1
ATOM 4219 N N . ALA B 1 182 ? 39.862 -15.845 66.500 1.00 25.21 582 ALA B N 1
ATOM 4220 C CA . ALA B 1 182 ? 39.491 -14.508 66.981 1.00 25.34 582 ALA B CA 1
ATOM 4221 C C . ALA B 1 182 ? 37.978 -14.327 67.058 1.00 20.43 582 ALA B C 1
ATOM 4222 O O . ALA B 1 182 ? 37.433 -14.066 68.122 1.00 18.37 582 ALA B O 1
ATOM 4224 N N . ASN B 1 183 ? 37.313 -14.450 65.918 1.00 25.64 583 ASN B N 1
ATOM 4225 C CA . ASN B 1 183 ? 35.865 -14.312 65.858 1.00 35.00 583 ASN B CA 1
ATOM 4226 C C . ASN B 1 183 ? 35.212 -15.677 65.765 1.00 39.85 583 ASN B C 1
ATOM 4227 O O . ASN B 1 183 ? 35.265 -16.343 64.728 1.00 43.77 583 ASN B O 1
ATOM 4232 N N . GLN B 1 184 ? 34.635 -16.095 66.883 1.00 47.66 584 GLN B N 1
ATOM 4233 C CA . GLN B 1 184 ? 33.944 -17.369 67.011 1.00 54.25 584 GLN B CA 1
ATOM 4234 C C . GLN B 1 184 ? 33.476 -17.408 68.454 1.00 59.18 584 GLN B C 1
ATOM 4235 O O . GLN B 1 184 ? 34.087 -16.783 69.326 1.00 59.48 584 GLN B O 1
ATOM 4241 N N . GLY B 1 185 ? 32.400 -18.138 68.715 1.00 66.33 585 GLY B N 1
ATOM 4242 C CA . GLY B 1 185 ? 31.901 -18.186 70.071 1.00 74.86 585 GLY B CA 1
ATOM 4243 C C . GLY B 1 185 ? 31.670 -19.528 70.736 1.00 79.29 585 GLY B C 1
ATOM 4244 O O . GLY B 1 185 ? 31.489 -20.567 70.088 1.00 75.97 585 GLY B O 1
ATOM 4245 N N . SER B 1 186 ? 31.761 -19.474 72.064 1.00 84.60 586 SER B N 1
ATOM 4246 C CA . SER B 1 186 ? 31.518 -20.590 72.972 1.00 88.85 586 SER B CA 1
ATOM 4247 C C . SER B 1 186 ? 32.387 -21.843 73.042 1.00 87.63 586 SER B C 1
ATOM 4248 O O . SER B 1 186 ? 32.493 -22.423 74.125 1.00 84.95 586 SER B O 1
ATOM 4251 N N . SER B 1 187 ? 33.033 -22.263 71.953 1.00 88.71 587 SER B N 1
ATOM 4252 C CA . SER B 1 187 ? 33.777 -23.522 72.043 1.00 90.14 587 SER B CA 1
ATOM 4253 C C . SER B 1 187 ? 34.899 -23.862 71.077 1.00 87.89 587 SER B C 1
ATOM 4254 O O . SER B 1 187 ? 36.059 -23.963 71.464 1.00 86.53 587 SER B O 1
ATOM 4257 N N . VAL B 1 188 ? 34.498 -24.206 69.859 1.00 88.33 588 VAL B N 1
ATOM 4258 C CA . VAL B 1 188 ? 35.400 -24.621 68.791 1.00 86.22 588 VAL B CA 1
ATOM 4259 C C . VAL B 1 188 ? 36.513 -23.634 68.420 1.00 83.54 588 VAL B C 1
ATOM 4260 O O . VAL B 1 188 ? 36.283 -22.430 68.278 1.00 81.57 588 VAL B O 1
ATOM 4264 N N . GLY B 1 189 ? 37.722 -24.164 68.254 1.00 78.39 589 GLY B N 1
ATOM 4265 C CA . GLY B 1 189 ? 38.858 -23.325 67.925 1.00 74.64 589 GLY B CA 1
ATOM 4266 C C . GLY B 1 189 ? 39.698 -23.028 69.155 1.00 73.55 589 GLY B C 1
ATOM 4267 O O . GLY B 1 189 ? 40.720 -22.352 69.057 1.00 74.74 589 GLY B O 1
ATOM 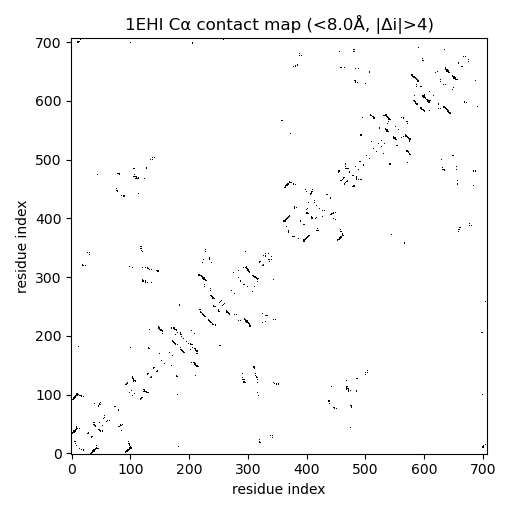4268 N N . ILE B 1 190 ? 39.257 -23.523 70.313 1.00 68.84 590 ILE B N 1
ATOM 4269 C CA . ILE B 1 190 ? 39.964 -23.333 71.583 1.00 61.42 590 ILE B CA 1
ATOM 4270 C C . ILE B 1 190 ? 40.824 -24.561 71.873 1.00 59.92 590 ILE B C 1
ATOM 4271 O O . ILE B 1 190 ? 40.365 -25.694 71.720 1.00 59.22 590 ILE B O 1
ATOM 4276 N N . SER B 1 191 ? 42.063 -24.333 72.301 1.00 55.89 591 SER B N 1
ATOM 4277 C CA . SER B 1 191 ? 42.978 -25.428 72.611 1.00 52.09 591 SER B CA 1
ATOM 4278 C C . SER B 1 191 ? 43.969 -25.084 73.716 1.00 48.50 591 SER B C 1
ATOM 4279 O O . SER B 1 191 ? 44.393 -23.937 73.864 1.00 50.48 591 SER B O 1
ATOM 4282 N N . ARG B 1 192 ? 44.321 -26.106 74.486 1.00 48.24 592 ARG B N 1
ATOM 4283 C CA . ARG B 1 192 ? 45.254 -26.014 75.605 1.00 46.67 592 ARG B CA 1
ATOM 4284 C C . ARG B 1 192 ? 46.594 -26.589 75.129 1.00 46.87 592 ARG B C 1
ATOM 4285 O O . ARG B 1 192 ? 46.772 -27.808 75.073 1.00 51.89 592 ARG B O 1
ATOM 4293 N N . VAL B 1 193 ? 47.522 -25.711 74.762 1.00 41.56 593 VAL B N 1
ATOM 4294 C CA . VAL B 1 193 ? 48.820 -26.140 74.256 1.00 37.68 593 VAL B CA 1
ATOM 4295 C C . VAL B 1 193 ? 49.943 -26.117 75.292 1.00 38.98 593 VAL B C 1
ATOM 4296 O O . VAL B 1 193 ? 50.139 -25.124 75.999 1.00 35.29 593 VAL B O 1
ATOM 4300 N N . THR B 1 194 ? 50.678 -27.227 75.360 1.00 43.01 594 THR B N 1
ATOM 4301 C CA . THR B 1 194 ? 51.796 -27.391 76.291 1.00 41.32 594 THR B CA 1
ATOM 4302 C C . THR B 1 194 ? 53.083 -27.807 75.581 1.00 39.09 594 THR B C 1
ATOM 4303 O O . THR B 1 194 ? 54.152 -27.775 76.179 1.00 44.95 594 THR B O 1
ATOM 4307 N N . ASN B 1 195 ? 52.975 -28.217 74.320 1.00 40.12 595 ASN B N 1
ATOM 4308 C CA . ASN B 1 195 ? 54.143 -28.624 73.532 1.00 44.04 595 ASN B CA 1
ATOM 4309 C C . ASN B 1 195 ? 53.969 -28.448 72.020 1.00 46.40 595 ASN B C 1
ATOM 4310 O O . ASN B 1 195 ? 52.848 -28.353 71.516 1.00 49.62 595 ASN B O 1
ATOM 4315 N N . ALA B 1 196 ? 55.097 -28.418 71.311 1.00 47.82 596 ALA B N 1
ATOM 4316 C CA . ALA B 1 196 ? 55.154 -28.226 69.854 1.00 51.02 596 ALA B CA 1
ATOM 4317 C C . ALA B 1 196 ? 54.183 -29.041 69.000 1.00 52.79 596 ALA B C 1
ATOM 4318 O O . ALA B 1 196 ? 53.757 -28.585 67.930 1.00 44.54 596 ALA B O 1
ATOM 4320 N N . GLU B 1 197 ? 53.891 -30.261 69.448 1.00 55.85 597 GLU B N 1
ATOM 4321 C CA . GLU B 1 197 ? 52.980 -31.162 68.745 1.00 58.06 597 GLU B CA 1
ATOM 4322 C C . GLU B 1 197 ? 51.558 -30.621 68.802 1.00 52.70 597 GLU B C 1
ATOM 4323 O O . GLU B 1 197 ? 50.898 -30.483 67.771 1.00 50.55 597 GLU B O 1
ATOM 4329 N N . GLU B 1 198 ? 51.115 -30.297 70.015 1.00 47.79 598 GLU B N 1
ATOM 4330 C CA . GLU B 1 198 ? 49.778 -29.762 70.265 1.00 46.50 598 GLU B CA 1
ATOM 4331 C C . GLU B 1 198 ? 49.570 -28.389 69.611 1.00 46.74 598 GLU B C 1
ATOM 4332 O O . GLU B 1 198 ? 48.451 -28.035 69.233 1.00 44.35 598 GLU B O 1
ATOM 4338 N N . TYR B 1 199 ? 50.657 -27.630 69.486 1.00 44.82 599 TYR B N 1
ATOM 4339 C CA . TYR B 1 199 ? 50.644 -26.295 68.892 1.00 38.76 599 TYR B CA 1
ATOM 4340 C C . TYR B 1 199 ? 50.424 -26.339 67.379 1.00 41.12 599 TYR B C 1
ATOM 4341 O O . TYR B 1 199 ? 49.616 -25.572 66.846 1.00 36.81 599 TYR B O 1
ATOM 4350 N N . THR B 1 200 ? 51.137 -27.240 66.698 1.00 41.87 600 THR B N 1
ATOM 4351 C CA . THR B 1 200 ? 51.025 -27.389 65.243 1.00 44.09 600 THR B CA 1
ATOM 4352 C C . THR B 1 200 ? 49.592 -27.745 64.837 1.00 47.04 600 THR B C 1
ATOM 4353 O O . THR B 1 200 ? 49.056 -27.181 63.876 1.00 45.25 600 THR B O 1
ATOM 4357 N N . GLU B 1 201 ? 48.977 -28.668 65.580 1.00 48.42 601 GLU B N 1
ATOM 4358 C CA . GLU B 1 201 ? 47.613 -29.101 65.299 1.00 55.01 601 GLU B CA 1
ATOM 4359 C C . GLU B 1 201 ? 46.561 -28.117 65.814 1.00 54.55 601 GLU B C 1
ATOM 4360 O O . GLU B 1 201 ? 45.446 -28.077 65.290 1.00 56.48 601 GLU B O 1
ATOM 4366 N N . ALA B 1 202 ? 46.915 -27.332 66.835 1.00 52.31 602 ALA B N 1
ATOM 4367 C CA . ALA B 1 202 ? 46.002 -26.328 67.391 1.00 48.59 602 ALA B CA 1
ATOM 4368 C C . ALA B 1 202 ? 45.787 -25.216 66.367 1.00 46.22 602 ALA B C 1
ATOM 4369 O O . ALA B 1 202 ? 44.684 -24.695 66.229 1.00 45.98 602 ALA B O 1
ATOM 4371 N N . LEU B 1 203 ? 46.847 -24.870 65.641 1.00 45.74 603 LEU B N 1
ATOM 4372 C CA . LEU B 1 203 ? 46.775 -23.834 64.619 1.00 47.06 603 LEU B CA 1
ATOM 4373 C C . LEU B 1 203 ? 45.886 -24.278 63.458 1.00 49.98 603 LEU B C 1
ATOM 4374 O O . LEU B 1 203 ? 45.061 -23.500 62.977 1.00 48.59 603 LEU B O 1
ATOM 4379 N N . SER B 1 204 ? 46.036 -25.533 63.029 1.00 53.97 604 SER B N 1
ATOM 4380 C CA . SER B 1 204 ? 45.230 -26.083 61.931 1.00 54.29 604 SER B CA 1
ATOM 4381 C C . SER B 1 204 ? 43.745 -26.088 62.282 1.00 50.63 604 SER B C 1
ATOM 4382 O O . SER B 1 204 ? 42.896 -25.828 61.430 1.00 49.55 604 SER B O 1
ATOM 4385 N N . ASP B 1 205 ? 43.452 -26.389 63.545 1.00 47.82 605 ASP B N 1
ATOM 4386 C CA . ASP B 1 205 ? 42.086 -26.438 64.055 1.00 46.35 605 ASP B CA 1
ATOM 4387 C C . ASP B 1 205 ? 41.449 -25.055 64.146 1.00 42.31 605 ASP B C 1
ATOM 4388 O O . ASP B 1 205 ? 40.354 -24.833 63.628 1.00 40.61 605 ASP B O 1
ATOM 4393 N N . SER B 1 206 ? 42.134 -24.132 64.813 1.00 40.69 606 SER B N 1
ATOM 4394 C CA . SER B 1 206 ? 41.629 -22.774 64.972 1.00 37.66 606 SER B CA 1
ATOM 4395 C C . SER B 1 206 ? 41.506 -22.055 63.635 1.00 34.88 606 SER B C 1
ATOM 4396 O O . SER B 1 206 ? 40.616 -21.229 63.459 1.00 39.61 606 SER B O 1
ATOM 4399 N N . PHE B 1 207 ? 42.370 -22.395 62.682 1.00 35.07 607 PHE B N 1
ATOM 4400 C CA . PHE B 1 207 ? 42.329 -21.769 61.362 1.00 43.64 607 PHE B CA 1
ATOM 4401 C C . PHE B 1 207 ? 41.173 -22.246 60.480 1.00 47.04 607 PHE B C 1
ATOM 4402 O O . PHE B 1 207 ? 41.134 -21.965 59.281 1.00 48.60 607 PHE B O 1
ATOM 4410 N N . GLN B 1 208 ? 40.233 -22.964 61.083 1.00 51.24 608 GLN B N 1
ATOM 4411 C CA . GLN B 1 208 ? 39.063 -23.463 60.370 1.00 54.88 608 GLN B CA 1
ATOM 4412 C C . GLN B 1 208 ? 37.848 -22.583 60.667 1.00 56.47 608 GLN B C 1
ATOM 4413 O O . GLN B 1 208 ? 36.846 -22.633 59.947 1.00 57.41 608 GLN B O 1
ATOM 4419 N N . TYR B 1 209 ? 37.940 -21.793 61.738 1.00 51.39 609 TYR B N 1
ATOM 4420 C CA . TYR B 1 209 ? 36.850 -20.920 62.158 1.00 45.37 609 TYR B CA 1
ATOM 4421 C C . TYR B 1 209 ? 37.137 -19.431 61.988 1.00 43.23 609 TYR B C 1
ATOM 4422 O O . TYR B 1 209 ? 36.281 -18.600 62.288 1.00 48.74 609 TYR B O 1
ATOM 4431 N N . ASP B 1 210 ? 38.345 -19.099 61.538 1.00 38.58 610 ASP B N 1
ATOM 4432 C CA . ASP B 1 210 ? 38.752 -17.710 61.330 1.00 32.77 610 ASP B CA 1
ATOM 4433 C C . ASP B 1 210 ? 40.144 -17.673 60.713 1.00 32.13 610 ASP B C 1
ATOM 4434 O O . ASP B 1 210 ? 40.910 -18.624 60.833 1.00 34.15 610 ASP B O 1
ATOM 4439 N N . TYR B 1 211 ? 40.454 -16.569 60.042 1.00 33.16 611 TYR B N 1
ATOM 4440 C CA . TYR B 1 211 ? 41.750 -16.373 59.411 1.00 35.67 611 TYR B CA 1
ATOM 4441 C C . TYR B 1 211 ? 42.653 -15.538 60.317 1.00 37.33 611 TYR B C 1
ATOM 4442 O O . TYR B 1 211 ? 43.697 -15.045 59.893 1.00 44.42 611 TYR B O 1
ATOM 4451 N N . LYS B 1 212 ? 42.234 -15.378 61.568 1.00 34.93 612 LYS B N 1
ATOM 4452 C CA . LYS B 1 212 ? 42.980 -14.598 62.538 1.00 28.53 612 LYS B CA 1
ATOM 4453 C C . LYS B 1 212 ? 42.919 -15.340 63.859 1.00 31.78 612 LYS B C 1
ATOM 4454 O O . LYS B 1 212 ? 41.860 -15.440 64.483 1.00 31.81 612 LYS B O 1
ATOM 4460 N N . VAL B 1 213 ? 44.058 -15.904 64.252 1.00 33.35 613 VAL B N 1
ATOM 4461 C CA . VAL B 1 213 ? 44.168 -16.665 65.490 1.00 26.89 613 VAL B CA 1
ATOM 4462 C C . VAL B 1 213 ? 44.895 -15.875 66.565 1.00 27.66 613 VAL B C 1
ATOM 4463 O O . VAL B 1 213 ? 45.798 -15.090 66.278 1.00 24.01 613 VAL B O 1
ATOM 4467 N N . LEU B 1 214 ? 44.453 -16.070 67.802 1.00 26.12 614 LEU B N 1
ATOM 4468 C CA . LEU B 1 214 ? 45.030 -15.419 68.959 1.00 21.90 614 LEU B CA 1
ATOM 4469 C C . LEU B 1 214 ? 45.693 -16.470 69.843 1.00 25.49 614 LEU B C 1
ATOM 4470 O O . LEU B 1 214 ? 45.121 -17.528 70.105 1.00 25.45 614 LEU B O 1
ATOM 4475 N N . ILE B 1 215 ? 46.888 -16.152 70.324 1.00 24.18 615 ILE B N 1
ATOM 4476 C CA . ILE B 1 215 ? 47.627 -17.049 71.199 1.00 23.07 615 ILE B CA 1
ATOM 4477 C C . ILE B 1 215 ? 47.952 -16.248 72.464 1.00 22.85 615 ILE B C 1
ATOM 4478 O O . ILE B 1 215 ? 48.526 -15.161 72.395 1.00 22.13 615 ILE B O 1
ATOM 4483 N N . GLU B 1 216 ? 47.554 -16.767 73.616 1.00 25.33 616 GLU B N 1
ATOM 4484 C CA . GLU B 1 216 ? 47.784 -16.065 74.877 1.00 29.56 616 GLU B CA 1
ATOM 4485 C C . GLU B 1 216 ? 48.254 -16.998 75.982 1.00 31.63 616 GLU B C 1
ATOM 4486 O O . GLU B 1 216 ? 47.857 -18.161 76.034 1.00 33.39 616 GLU B O 1
ATOM 4492 N N . GLU B 1 217 ? 49.095 -16.478 76.872 1.00 34.15 617 GLU B N 1
ATOM 4493 C CA . GLU B 1 217 ? 49.613 -17.263 77.986 1.00 34.52 617 GLU B CA 1
ATOM 4494 C C . GLU B 1 217 ? 48.473 -17.601 78.930 1.00 37.68 617 GLU B C 1
ATOM 4495 O O . GLU B 1 217 ? 47.469 -16.886 78.989 1.00 38.98 617 GLU B O 1
ATOM 4501 N N . ALA B 1 218 ? 48.628 -18.694 79.664 1.00 35.46 618 ALA B N 1
ATOM 4502 C CA . ALA B 1 218 ? 47.607 -19.125 80.603 1.00 35.12 618 ALA B CA 1
ATOM 4503 C C . ALA B 1 218 ? 47.881 -18.657 82.035 1.00 34.27 618 ALA B C 1
ATOM 4504 O O . ALA B 1 218 ? 49.029 -18.579 82.459 1.00 37.57 618 ALA B O 1
ATOM 4506 N N . VAL B 1 219 ? 46.819 -18.309 82.759 1.00 34.72 619 VAL B N 1
ATOM 4507 C CA . VAL B 1 219 ? 46.932 -17.888 84.152 1.00 38.65 619 VAL B CA 1
ATOM 4508 C C . VAL B 1 219 ? 46.888 -19.156 85.001 1.00 47.66 619 VAL B C 1
ATOM 4509 O O . VAL B 1 219 ? 45.992 -19.992 84.842 1.00 48.11 619 VAL B O 1
ATOM 4513 N N . ASN B 1 220 ? 47.856 -19.286 85.904 1.00 56.91 620 ASN B N 1
ATOM 4514 C CA . ASN B 1 220 ? 47.976 -20.454 86.775 1.00 64.83 620 ASN B CA 1
ATOM 4515 C C . ASN B 1 220 ? 46.789 -20.688 87.720 1.00 65.73 620 ASN B C 1
ATOM 4516 O O . ASN B 1 220 ? 46.228 -21.794 87.763 1.00 60.54 620 ASN B O 1
ATOM 4521 N N . GLY B 1 221 ? 46.427 -19.642 88.468 1.00 64.70 621 GLY B N 1
ATOM 4522 C CA . GLY B 1 221 ? 45.327 -19.702 89.425 1.00 65.83 621 GLY B CA 1
ATOM 4523 C C . GLY B 1 221 ? 43.965 -20.176 88.943 1.00 65.17 621 GLY B C 1
ATOM 4524 O O . GLY B 1 221 ? 43.550 -19.906 87.811 1.00 64.42 621 GLY B O 1
ATOM 4525 N N . ALA B 1 222 ? 43.248 -20.854 89.833 1.00 64.84 622 ALA B N 1
ATOM 4526 C CA . ALA B 1 222 ? 41.930 -21.381 89.507 1.00 70.60 622 ALA B CA 1
ATOM 4527 C C . ALA B 1 222 ? 40.788 -20.724 90.289 1.00 69.56 622 ALA B C 1
ATOM 4528 O O . ALA B 1 222 ? 40.155 -21.357 91.140 1.00 76.09 622 ALA B O 1
ATOM 4530 N N . ARG B 1 223 ? 40.542 -19.446 90.008 1.00 60.17 623 ARG B N 1
ATOM 4531 C CA . ARG B 1 223 ? 39.459 -18.716 90.655 1.00 50.43 623 ARG B CA 1
ATOM 4532 C C . ARG B 1 223 ? 38.796 -17.735 89.703 1.00 46.17 623 ARG B C 1
ATOM 4533 O O . ARG B 1 223 ? 39.350 -16.683 89.366 1.00 41.07 623 ARG B O 1
ATOM 4541 N N . GLU B 1 224 ? 37.613 -18.125 89.243 1.00 38.68 624 GLU B N 1
ATOM 4542 C CA . GLU B 1 224 ? 36.828 -17.330 88.325 1.00 31.27 624 GLU B CA 1
ATOM 4543 C C . GLU B 1 224 ? 36.024 -16.280 89.062 1.00 27.28 624 GLU B C 1
ATOM 4544 O O . GLU B 1 224 ? 35.453 -16.545 90.114 1.00 32.52 624 GLU B O 1
ATOM 4550 N N . LEU B 1 225 ? 36.024 -15.074 88.513 1.00 25.03 625 LEU B N 1
ATOM 4551 C CA . LEU B 1 225 ? 35.288 -13.947 89.066 1.00 21.85 625 LEU B CA 1
ATOM 4552 C C . LEU B 1 225 ? 34.436 -13.388 87.927 1.00 22.30 625 LEU B C 1
ATOM 4553 O O . LEU B 1 225 ? 34.889 -13.358 86.781 1.00 19.58 625 LEU B O 1
ATOM 4558 N N . GLU B 1 226 ? 33.194 -13.005 88.231 1.00 19.08 626 GLU B N 1
ATOM 4559 C CA . GLU B 1 226 ? 32.291 -12.426 87.235 1.00 18.85 626 GLU B CA 1
ATOM 4560 C C . GLU B 1 226 ? 31.553 -11.239 87.853 1.00 19.62 626 GLU B C 1
ATOM 4561 O O . GLU B 1 226 ? 31.034 -11.321 88.967 1.00 21.78 626 GLU B O 1
ATOM 4567 N N . VAL B 1 227 ? 31.552 -10.111 87.152 1.00 19.41 627 VAL B N 1
ATOM 4568 C CA . VAL B 1 227 ? 30.903 -8.914 87.669 1.00 18.69 627 VAL B CA 1
ATOM 4569 C C . VAL B 1 227 ? 30.024 -8.300 86.599 1.00 18.23 627 VAL B C 1
ATOM 4570 O O . VAL B 1 227 ? 30.393 -8.275 85.430 1.00 22.24 627 VAL B O 1
ATOM 4574 N N . GLY B 1 228 ? 28.851 -7.826 87.003 1.00 18.46 628 GLY B N 1
ATOM 4575 C CA . GLY B 1 228 ? 27.942 -7.209 86.060 1.00 16.31 628 GLY B CA 1
ATOM 4576 C C . GLY B 1 228 ? 28.085 -5.703 86.087 1.00 21.32 628 GLY B C 1
ATOM 4577 O O . GLY B 1 228 ? 28.496 -5.124 87.098 1.00 21.85 628 GLY B O 1
ATOM 4578 N N . VAL B 1 229 ? 27.765 -5.070 84.965 1.00 18.98 629 VAL B N 1
ATOM 4579 C CA . VAL B 1 229 ? 27.824 -3.618 84.828 1.00 21.12 629 VAL B CA 1
ATOM 4580 C C . VAL B 1 229 ? 26.681 -3.221 83.914 1.00 21.91 629 VAL B C 1
ATOM 4581 O O . VAL B 1 229 ? 26.444 -3.869 82.891 1.00 23.48 629 VAL B O 1
ATOM 4585 N N . ILE B 1 230 ? 25.947 -2.184 84.304 1.00 24.01 630 ILE B N 1
ATOM 4586 C CA . ILE B 1 230 ? 24.811 -1.707 83.519 1.00 20.04 630 ILE B CA 1
ATOM 4587 C C . ILE B 1 230 ? 24.805 -0.188 83.529 1.00 20.49 630 ILE B C 1
ATOM 4588 O O . ILE B 1 230 ? 25.251 0.427 84.496 1.00 18.28 630 ILE B O 1
ATOM 4593 N N . GLY B 1 231 ? 24.292 0.410 82.457 1.00 22.44 631 GLY B N 1
ATOM 4594 C CA . GLY B 1 231 ? 24.233 1.859 82.372 1.00 20.78 631 GLY B CA 1
ATOM 4595 C C . GLY B 1 231 ? 24.866 2.450 81.124 1.00 23.90 631 GLY B C 1
ATOM 4596 O O . GLY B 1 231 ? 25.305 1.724 80.228 1.00 21.94 631 GLY B O 1
ATOM 4597 N N . ASN B 1 232 ? 24.865 3.780 81.053 1.00 20.10 632 ASN B N 1
ATOM 4598 C CA . ASN B 1 232 ? 25.452 4.510 79.932 1.00 25.56 632 ASN B CA 1
ATOM 4599 C C . ASN B 1 232 ? 26.579 5.438 80.440 1.00 30.53 632 ASN B C 1
ATOM 4600 O O . ASN B 1 232 ? 27.656 4.957 80.804 1.00 28.72 632 ASN B O 1
ATOM 4605 N N . ASP B 1 233 ? 26.333 6.746 80.510 1.00 29.64 633 ASP B N 1
ATOM 4606 C CA . ASP B 1 233 ? 27.356 7.676 80.995 1.00 26.21 633 ASP B CA 1
ATOM 4607 C C . ASP B 1 233 ? 27.755 7.424 82.456 1.00 27.86 633 ASP B C 1
ATOM 4608 O O . ASP B 1 233 ? 28.895 7.680 82.829 1.00 29.26 633 ASP B O 1
ATOM 4613 N N . GLN B 1 234 ? 26.826 6.938 83.282 1.00 32.23 634 GLN B N 1
ATOM 4614 C CA . GLN B 1 234 ? 27.123 6.632 84.696 1.00 37.51 634 GLN B CA 1
ATOM 4615 C C . GLN B 1 234 ? 26.821 5.170 85.053 1.00 35.30 634 GLN B C 1
ATOM 4616 O O . GLN B 1 234 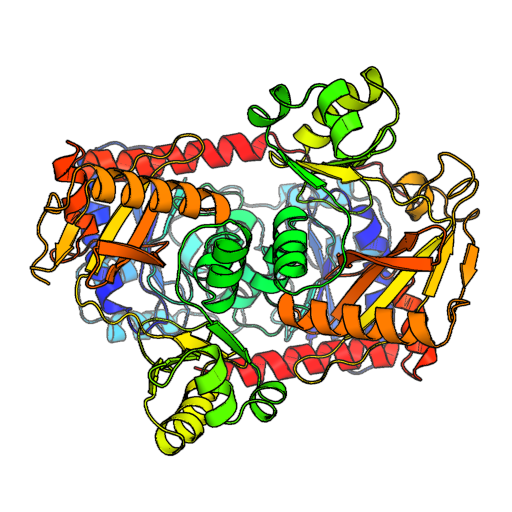? 25.786 4.871 85.649 1.00 37.11 634 GLN B O 1
ATOM 4622 N N . PRO B 1 235 ? 27.734 4.244 84.706 1.00 33.64 635 PRO B N 1
ATOM 4623 C CA . PRO B 1 235 ? 27.602 2.806 84.967 1.00 34.35 635 PRO B CA 1
ATOM 4624 C C . PRO B 1 235 ? 27.491 2.374 86.435 1.00 33.26 635 PRO B C 1
ATOM 4625 O O . PRO B 1 235 ? 28.054 3.001 87.333 1.00 33.86 635 PRO B O 1
ATOM 4629 N N . LEU B 1 236 ? 26.750 1.290 86.647 1.00 26.90 636 LEU B N 1
ATOM 4630 C CA . LEU B 1 236 ? 26.553 0.692 87.956 1.00 23.54 636 LEU B CA 1
ATOM 4631 C C . LEU B 1 236 ? 27.307 -0.625 87.909 1.00 26.20 636 LEU B C 1
ATOM 4632 O O . LEU B 1 236 ? 27.271 -1.320 86.893 1.00 27.29 636 LEU B O 1
ATOM 4637 N N . VAL B 1 237 ? 27.959 -0.996 89.002 1.00 23.40 637 VAL B N 1
ATOM 4638 C CA . VAL B 1 237 ? 28.692 -2.257 89.010 1.00 30.86 637 VAL B CA 1
ATOM 4639 C C . VAL B 1 237 ? 28.148 -3.177 90.096 1.00 30.34 637 VAL B C 1
ATOM 4640 O O . VAL B 1 237 ? 28.042 -2.782 91.258 1.00 33.15 637 VAL B O 1
ATOM 4644 N N . SER B 1 238 ? 27.795 -4.401 89.711 1.00 21.94 638 SER B N 1
ATOM 4645 C CA . SER B 1 238 ? 27.253 -5.364 90.658 1.00 23.48 638 SER B CA 1
ATOM 4646 C C . SER B 1 238 ? 28.310 -5.827 91.645 1.00 24.09 638 SER B C 1
ATOM 4647 O O . SER B 1 238 ? 29.440 -5.355 91.629 1.00 28.79 638 SER B O 1
ATOM 4650 N N . GLU B 1 239 ? 27.911 -6.728 92.532 1.00 23.45 639 GLU B N 1
ATOM 4651 C CA . GLU B 1 239 ? 28.817 -7.308 93.500 1.00 20.19 639 GLU B CA 1
ATOM 4652 C C . GLU B 1 239 ? 29.572 -8.378 92.719 1.00 23.68 639 GLU B C 1
ATOM 4653 O O . GLU B 1 239 ? 29.172 -8.725 91.607 1.00 26.30 639 GLU B O 1
ATOM 4659 N N . ILE B 1 240 ? 30.638 -8.917 93.299 1.00 20.44 640 ILE B N 1
ATOM 4660 C CA . ILE B 1 240 ? 31.421 -9.939 92.622 1.00 20.65 640 ILE B CA 1
ATOM 4661 C C . ILE B 1 240 ? 30.973 -11.363 92.977 1.00 22.88 640 ILE B C 1
ATOM 4662 O O . ILE B 1 240 ? 30.653 -11.658 94.130 1.00 18.53 640 ILE B O 1
ATOM 4667 N N . GLY B 1 241 ? 30.932 -12.229 91.969 1.00 21.06 641 GLY B N 1
ATOM 4668 C CA . GLY B 1 241 ? 30.573 -13.617 92.183 1.00 25.05 641 GLY B CA 1
ATOM 4669 C C . GLY B 1 241 ? 31.824 -14.448 91.955 1.00 31.81 641 GLY B C 1
ATOM 4670 O O . GLY B 1 241 ? 32.410 -14.381 90.870 1.00 30.44 641 GLY B O 1
ATOM 4671 N N . ALA B 1 242 ? 32.244 -15.210 92.967 1.00 32.35 642 ALA B N 1
ATOM 4672 C CA . ALA B 1 242 ? 33.449 -16.039 92.868 1.00 40.86 642 ALA B CA 1
ATOM 4673 C C . ALA B 1 242 ? 33.165 -17.530 92.840 1.00 47.80 642 ALA B C 1
ATOM 4674 O O . ALA B 1 242 ? 32.122 -17.978 93.305 1.00 47.14 642 ALA B O 1
ATOM 4676 N N . HIS B 1 243 ? 34.118 -18.305 92.330 1.00 61.25 643 HIS B N 1
ATOM 4677 C CA . HIS B 1 243 ? 33.956 -19.754 92.271 1.00 74.50 643 HIS B CA 1
ATOM 4678 C C . HIS B 1 243 ? 34.443 -20.520 93.488 1.00 84.68 643 HIS B C 1
ATOM 4679 O O . HIS B 1 243 ? 35.642 -20.540 93.787 1.00 86.40 643 HIS B O 1
ATOM 4686 N N . THR B 1 244 ? 33.504 -21.202 94.141 1.00 91.53 644 THR B N 1
ATOM 4687 C CA . THR B 1 244 ? 33.776 -22.000 95.334 1.00 96.27 644 THR B CA 1
ATOM 4688 C C . THR B 1 244 ? 33.233 -23.435 95.180 1.00 98.21 644 THR B C 1
ATOM 4689 O O . THR B 1 244 ? 32.873 -23.824 94.046 1.00 97.16 644 THR B O 1
ATOM 4693 N N . VAL B 1 267 ? 29.537 -24.531 88.814 1.00 72.03 667 VAL B N 1
ATOM 4694 C CA . VAL B 1 267 ? 28.442 -23.515 88.717 1.00 70.50 667 VAL B CA 1
ATOM 4695 C C . VAL B 1 267 ? 28.009 -23.064 90.132 1.00 69.95 667 VAL B C 1
ATOM 4696 O O . VAL B 1 267 ? 26.922 -22.511 90.323 1.00 70.69 667 VAL B O 1
ATOM 4700 N N . HIS B 1 268 ? 28.892 -23.284 91.109 1.00 67.50 668 HIS B N 1
ATOM 4701 C CA . HIS B 1 268 ? 28.654 -22.918 92.511 1.00 65.86 668 HIS B CA 1
ATOM 4702 C C . HIS B 1 268 ? 29.207 -21.515 92.831 1.00 59.55 668 HIS B C 1
ATOM 4703 O O . HIS B 1 268 ? 30.281 -21.387 93.422 1.00 57.35 668 HIS B O 1
ATOM 4710 N N . PHE B 1 269 ? 28.470 -20.469 92.460 1.00 49.50 669 PHE B N 1
ATOM 4711 C CA . PHE B 1 269 ? 28.919 -19.100 92.711 1.00 43.31 669 PHE B CA 1
ATOM 4712 C C . PHE B 1 269 ? 28.675 -18.549 94.110 1.00 40.80 669 PHE B C 1
ATOM 4713 O O . PHE B 1 269 ? 27.600 -18.703 94.683 1.00 44.62 669 PHE B O 1
ATOM 4721 N N . GLN B 1 270 ? 29.695 -17.876 94.629 1.00 39.74 670 GLN B N 1
ATOM 4722 C CA . GLN B 1 270 ? 29.681 -17.268 95.952 1.00 40.80 670 GLN B CA 1
ATOM 4723 C C . GLN B 1 270 ? 29.521 -15.761 95.774 1.00 38.77 670 GLN B C 1
ATOM 4724 O O . GLN B 1 270 ? 30.265 -15.142 95.018 1.00 43.06 670 GLN B O 1
ATOM 4730 N N . ILE B 1 271 ? 28.532 -15.183 96.451 1.00 35.88 671 ILE B N 1
ATOM 4731 C CA . ILE B 1 271 ? 28.252 -13.750 96.361 1.00 30.94 671 ILE B CA 1
ATOM 4732 C C . ILE B 1 271 ? 27.921 -13.243 97.760 1.00 34.86 671 ILE B C 1
ATOM 4733 O O . ILE B 1 271 ? 27.099 -13.842 98.453 1.00 42.00 671 ILE B O 1
ATOM 4738 N N . PRO B 1 272 ? 28.590 -12.164 98.214 1.00 37.43 672 PRO B N 1
ATOM 4739 C CA . PRO B 1 272 ? 29.620 -11.416 97.489 1.00 35.21 672 PRO B CA 1
ATOM 4740 C C . PRO B 1 272 ? 30.915 -12.205 97.545 1.00 38.46 672 PRO B C 1
ATOM 4741 O O . PRO B 1 272 ? 31.126 -12.973 98.490 1.00 39.67 672 PRO B O 1
ATOM 4745 N N . ALA B 1 273 ? 31.766 -12.040 96.534 1.00 39.35 673 ALA B N 1
ATOM 4746 C CA . ALA B 1 273 ? 33.049 -12.741 96.496 1.00 42.32 673 ALA B CA 1
ATOM 4747 C C . ALA B 1 273 ? 33.828 -12.397 97.766 1.00 46.11 673 ALA B C 1
ATOM 4748 O O . ALA B 1 273 ? 33.830 -11.246 98.206 1.00 43.33 673 ALA B O 1
ATOM 4750 N N . GLN B 1 274 ? 34.438 -13.405 98.384 1.00 48.41 674 GLN B N 1
ATOM 4751 C CA . GLN B 1 274 ? 35.200 -13.184 99.607 1.00 48.57 674 GLN B CA 1
ATOM 4752 C C . GLN B 1 274 ? 36.672 -12.908 99.319 1.00 45.96 674 GLN B C 1
ATOM 4753 O O . GLN B 1 274 ? 37.530 -13.783 99.446 1.00 46.04 674 GLN B O 1
ATOM 4759 N N . LEU B 1 275 ? 36.941 -11.674 98.910 1.00 38.12 675 LEU B N 1
ATOM 4760 C CA . LEU B 1 275 ? 38.282 -11.230 98.582 1.00 34.54 675 LEU B CA 1
ATOM 4761 C C . LEU B 1 275 ? 38.592 -10.091 99.530 1.00 38.61 675 LEU B C 1
ATOM 4762 O O . LEU B 1 275 ? 37.699 -9.590 100.211 1.00 42.05 675 LEU B O 1
ATOM 4767 N N . SER B 1 276 ? 39.851 -9.671 99.570 1.00 42.51 676 SER B N 1
ATOM 4768 C CA . SER B 1 276 ? 40.247 -8.571 100.440 1.00 44.73 676 SER B CA 1
ATOM 4769 C C . SER B 1 276 ? 39.612 -7.272 99.939 1.00 44.13 676 SER B C 1
ATOM 4770 O O . SER B 1 276 ? 39.299 -7.144 98.750 1.00 45.90 676 SER B O 1
ATOM 4773 N N . PRO B 1 277 ? 39.383 -6.305 100.846 1.00 40.44 677 PRO B N 1
ATOM 4774 C CA . PRO B 1 277 ? 38.782 -5.013 100.501 1.00 36.99 677 PRO B CA 1
ATOM 4775 C C . PRO B 1 277 ? 39.458 -4.367 99.290 1.00 39.67 677 PRO B C 1
ATOM 4776 O O . PRO B 1 277 ? 38.799 -3.732 98.469 1.00 37.26 677 PRO B O 1
ATOM 4780 N N . GLU B 1 278 ? 40.774 -4.563 99.188 1.00 47.69 678 GLU B N 1
ATOM 4781 C CA . GLU B 1 278 ? 41.591 -4.025 98.100 1.00 47.29 678 GLU B CA 1
ATOM 4782 C C . GLU B 1 278 ? 41.329 -4.726 96.766 1.00 48.12 678 GLU B C 1
ATOM 4783 O O . GLU B 1 278 ? 41.161 -4.063 95.737 1.00 46.35 678 GLU B O 1
ATOM 4789 N N . VAL B 1 279 ? 41.318 -6.061 96.777 1.00 44.68 679 VAL B N 1
ATOM 4790 C CA . VAL B 1 279 ? 41.071 -6.830 95.555 1.00 39.93 679 VAL B CA 1
ATOM 4791 C C . VAL B 1 279 ? 39.665 -6.557 95.013 1.00 38.74 679 VAL B C 1
ATOM 4792 O O . VAL B 1 279 ? 39.467 -6.470 93.795 1.00 41.13 679 VAL B O 1
ATOM 4796 N N . THR B 1 280 ? 38.708 -6.365 95.919 1.00 35.32 680 THR B N 1
ATOM 4797 C CA . THR B 1 280 ? 37.326 -6.098 95.520 1.00 32.85 680 THR B CA 1
ATOM 4798 C C . THR B 1 280 ? 37.191 -4.800 94.721 1.00 30.68 680 THR B C 1
ATOM 4799 O O . THR B 1 280 ? 36.686 -4.814 93.590 1.00 31.92 680 THR B O 1
ATOM 4803 N N . LYS B 1 281 ? 37.704 -3.702 95.272 1.00 28.79 681 LYS B N 1
ATOM 4804 C CA . LYS B 1 281 ? 37.632 -2.408 94.592 1.00 30.90 681 LYS B CA 1
ATOM 4805 C C . LYS B 1 281 ? 38.442 -2.339 93.301 1.00 29.28 681 LYS B C 1
ATOM 4806 O O . LYS B 1 281 ? 38.137 -1.530 92.420 1.00 34.44 681 LYS B O 1
ATOM 4812 N N . GLU B 1 282 ? 39.479 -3.169 93.200 1.00 28.02 682 GLU B N 1
ATOM 4813 C CA . GLU B 1 282 ? 40.331 -3.200 92.014 1.00 26.71 682 GLU B CA 1
ATOM 4814 C C . GLU B 1 282 ? 39.587 -3.902 90.866 1.00 25.35 682 GLU B C 1
ATOM 4815 O O . GLU B 1 282 ? 39.571 -3.424 89.720 1.00 18.40 682 GLU B O 1
ATOM 4821 N N . VAL B 1 283 ? 38.958 -5.029 91.196 1.00 22.26 683 VAL B N 1
ATOM 4822 C CA . VAL B 1 283 ? 38.195 -5.803 90.229 1.00 16.26 683 VAL B CA 1
ATOM 4823 C C . VAL B 1 283 ? 36.980 -5.020 89.725 1.00 15.00 683 VAL B C 1
ATOM 4824 O O . VAL B 1 283 ? 36.656 -5.071 88.543 1.00 15.95 683 VAL B O 1
ATOM 4828 N N . LYS B 1 284 ? 36.339 -4.257 90.605 1.00 14.54 684 LYS B N 1
ATOM 4829 C CA . LYS B 1 284 ? 35.177 -3.480 90.194 1.00 17.43 684 LYS B CA 1
ATOM 4830 C C . LYS B 1 284 ? 35.579 -2.314 89.313 1.00 19.85 684 LYS B C 1
ATOM 4831 O O . LYS B 1 284 ? 34.843 -1.948 88.395 1.00 26.78 684 LYS B O 1
ATOM 4837 N N . GLN B 1 285 ? 36.748 -1.736 89.587 1.00 20.11 685 GLN B N 1
ATOM 4838 C CA . GLN B 1 285 ? 37.253 -0.613 88.791 1.00 23.15 685 GLN B CA 1
ATOM 4839 C C . GLN B 1 285 ? 37.660 -1.064 87.396 1.00 19.17 685 GLN B C 1
ATOM 4840 O O . GLN B 1 285 ? 37.441 -0.333 86.431 1.00 15.62 685 GLN B O 1
ATOM 4846 N N . MET B 1 286 ? 38.262 -2.254 87.303 1.00 15.31 686 MET B N 1
ATOM 4847 C CA . MET B 1 286 ? 38.681 -2.825 86.022 1.00 16.37 686 MET B CA 1
ATOM 4848 C C . MET B 1 286 ? 37.449 -3.081 85.158 1.00 16.56 686 MET B C 1
ATOM 4849 O O . MET B 1 286 ? 37.455 -2.807 83.959 1.00 20.98 686 MET B O 1
ATOM 4854 N N . ALA B 1 287 ? 36.379 -3.565 85.781 1.00 17.67 687 ALA B N 1
ATOM 4855 C CA . ALA B 1 287 ? 35.128 -3.842 85.070 1.00 19.05 687 ALA B CA 1
ATOM 4856 C C . ALA B 1 287 ? 34.536 -2.551 84.514 1.00 16.19 687 ALA B C 1
ATOM 4857 O O . ALA B 1 287 ? 34.034 -2.514 83.399 1.00 16.66 687 ALA B O 1
ATOM 4859 N N . LEU B 1 288 ? 34.616 -1.488 85.305 1.00 22.94 688 LEU B N 1
ATOM 4860 C CA . LEU B 1 288 ? 34.120 -0.174 84.914 1.00 20.40 688 LEU B CA 1
ATOM 4861 C C . LEU B 1 288 ? 34.966 0.442 83.812 1.00 22.87 688 LEU B C 1
ATOM 4862 O O . LEU B 1 288 ? 34.429 0.944 82.823 1.00 29.10 688 LEU B O 1
ATOM 4867 N N . ASP B 1 289 ? 36.285 0.423 83.998 1.00 21.98 689 ASP B N 1
ATOM 4868 C CA . ASP B 1 289 ? 37.220 0.970 83.016 1.00 22.60 689 ASP B CA 1
ATOM 4869 C C . ASP B 1 289 ? 37.137 0.218 81.686 1.00 18.43 689 ASP B C 1
ATOM 4870 O O . ASP B 1 289 ? 37.192 0.827 80.622 1.00 20.62 689 ASP B O 1
ATOM 4875 N N . ALA B 1 290 ? 36.963 -1.099 81.757 1.00 18.13 690 ALA B N 1
ATOM 4876 C CA . ALA B 1 290 ? 36.859 -1.947 80.569 1.00 22.98 690 ALA B CA 1
ATOM 4877 C C . ALA B 1 290 ? 35.610 -1.667 79.738 1.00 25.08 690 ALA B C 1
ATOM 4878 O O . ALA B 1 290 ? 35.656 -1.677 78.502 1.00 28.86 690 ALA B O 1
ATOM 4880 N N . TYR B 1 291 ? 34.493 -1.465 80.435 1.00 25.53 691 TYR B N 1
ATOM 4881 C CA . TYR B 1 291 ? 33.185 -1.170 79.843 1.00 21.51 691 TYR B CA 1
ATOM 4882 C C . TYR B 1 291 ? 33.280 0.074 78.951 1.00 16.50 691 TYR B C 1
ATOM 4883 O O . TYR B 1 291 ? 32.770 0.094 77.829 1.00 20.74 691 TYR B O 1
ATOM 4892 N N . LYS B 1 292 ? 33.968 1.096 79.449 1.00 20.92 692 LYS B N 1
ATOM 4893 C CA . LYS B 1 292 ? 34.154 2.343 78.715 1.00 16.57 692 LYS B CA 1
ATOM 4894 C C . LYS B 1 292 ? 35.121 2.220 77.533 1.00 18.21 692 LYS B C 1
ATOM 4895 O O . LYS B 1 292 ? 34.861 2.765 76.466 1.00 17.81 692 LYS B O 1
ATOM 4901 N N . VAL B 1 293 ? 36.242 1.524 77.707 1.00 19.22 693 VAL B N 1
ATOM 4902 C CA . VAL B 1 293 ? 37.186 1.419 76.602 1.00 20.47 693 VAL B CA 1
ATOM 4903 C C . VAL B 1 293 ? 36.679 0.484 75.519 1.00 21.57 693 VAL B C 1
ATOM 4904 O O . VAL B 1 293 ? 37.094 0.586 74.364 1.00 24.02 693 VAL B O 1
ATOM 4908 N N . LEU B 1 294 ? 35.777 -0.424 75.890 1.00 21.03 694 LEU B N 1
ATOM 4909 C CA . LEU B 1 294 ? 35.214 -1.356 74.925 1.00 13.77 694 LEU B CA 1
ATOM 4910 C C . LEU B 1 294 ? 33.963 -0.786 74.247 1.00 15.44 694 LEU B C 1
ATOM 4911 O O . LEU B 1 294 ? 33.348 -1.444 73.409 1.00 15.60 694 LEU B O 1
ATOM 4916 N N . ASN B 1 295 ? 33.641 0.468 74.582 1.00 14.36 695 ASN B N 1
ATOM 4917 C CA . ASN B 1 295 ? 32.504 1.206 74.030 1.00 15.21 695 ASN B CA 1
ATOM 4918 C C . ASN B 1 295 ? 31.159 0.510 74.259 1.00 21.75 695 ASN B C 1
ATOM 4919 O O . ASN B 1 295 ? 30.285 0.509 73.387 1.00 20.48 695 ASN B O 1
ATOM 4924 N N . LEU B 1 296 ? 30.999 -0.058 75.454 1.00 22.65 696 LEU B N 1
ATOM 4925 C CA . LEU B 1 296 ? 29.783 -0.780 75.833 1.00 21.30 696 LEU B CA 1
ATOM 4926 C C . LEU B 1 296 ? 28.684 0.113 76.410 1.00 21.41 696 LEU B C 1
ATOM 4927 O O . LEU B 1 296 ? 28.951 1.193 76.933 1.00 17.18 696 LEU B O 1
ATOM 4932 N N . ARG B 1 297 ? 27.442 -0.352 76.316 1.00 21.78 697 ARG B N 1
ATOM 4933 C CA . ARG B 1 297 ? 26.295 0.401 76.826 1.00 23.60 697 ARG B CA 1
ATOM 4934 C C . ARG B 1 297 ? 25.175 -0.551 77.243 1.00 20.50 697 ARG B C 1
ATOM 4935 O O . ARG B 1 297 ? 25.093 -1.675 76.736 1.00 23.13 697 ARG B O 1
ATOM 4943 N N . GLY B 1 298 ? 24.346 -0.115 78.193 1.00 17.75 698 GLY B N 1
ATOM 4944 C CA . GLY B 1 298 ? 23.225 -0.926 78.661 1.00 12.71 698 GLY B CA 1
ATOM 4945 C C . GLY B 1 298 ? 23.530 -2.016 79.677 1.00 14.98 698 GLY B C 1
ATOM 4946 O O . GLY B 1 298 ? 23.309 -1.833 80.880 1.00 15.79 698 GLY B O 1
ATOM 4947 N N . GLU B 1 299 ? 24.060 -3.141 79.196 1.00 10.77 699 GLU B N 1
ATOM 4948 C CA . GLU B 1 299 ? 24.386 -4.278 80.053 1.00 18.18 699 GLU B CA 1
ATOM 4949 C C . GLU B 1 299 ? 25.681 -4.997 79.627 1.00 19.32 699 GLU B C 1
ATOM 4950 O O . GLU B 1 299 ? 26.049 -4.998 78.448 1.00 14.82 699 GLU B O 1
ATOM 4956 N N . ALA B 1 300 ? 26.326 -5.649 80.595 1.00 19.03 700 ALA B N 1
ATOM 4957 C CA . ALA B 1 300 ? 27.538 -6.438 80.356 1.00 22.70 700 ALA B CA 1
ATOM 4958 C C . ALA B 1 300 ? 27.991 -7.212 81.599 1.00 20.20 700 ALA B C 1
ATOM 4959 O O . ALA B 1 300 ? 27.639 -6.865 82.730 1.00 26.50 700 ALA B O 1
ATOM 4961 N N . ARG B 1 301 ? 28.713 -8.304 81.365 1.00 15.96 701 ARG B N 1
ATOM 4962 C CA . ARG B 1 301 ? 29.263 -9.127 82.431 1.00 14.01 701 ARG B CA 1
ATOM 4963 C C . ARG B 1 301 ? 30.753 -9.263 82.139 1.00 16.08 701 ARG B C 1
ATOM 4964 O O . ARG B 1 301 ? 31.154 -9.685 81.045 1.00 11.53 701 ARG B O 1
ATOM 4972 N N . MET B 1 302 ? 31.566 -8.857 83.108 1.00 18.50 702 MET B N 1
ATOM 4973 C CA . MET B 1 302 ? 33.021 -8.913 82.992 1.00 16.62 702 MET B CA 1
ATOM 4974 C C . MET B 1 302 ? 33.581 -10.115 83.757 1.00 17.92 702 MET B C 1
ATOM 4975 O O . MET B 1 302 ? 33.430 -10.196 84.978 1.00 21.05 702 MET B O 1
ATOM 4980 N N . ASP B 1 303 ? 34.223 -11.038 83.037 1.00 23.13 703 ASP B N 1
ATOM 4981 C CA . ASP B 1 303 ? 34.814 -12.245 83.639 1.00 26.35 703 ASP B CA 1
ATOM 4982 C C . ASP B 1 303 ? 36.322 -12.137 83.893 1.00 28.36 703 ASP B C 1
ATOM 4983 O O . ASP B 1 303 ? 37.103 -11.942 82.962 1.00 27.26 703 ASP B O 1
ATOM 4988 N N . PHE B 1 304 ? 36.720 -12.333 85.148 1.00 25.58 704 PHE B N 1
ATOM 4989 C CA . PHE B 1 304 ? 38.121 -12.259 85.558 1.00 22.96 704 PHE B CA 1
ATOM 4990 C C . PHE B 1 304 ? 38.735 -13.623 85.914 1.00 25.66 704 PHE B C 1
ATOM 4991 O O . PHE B 1 304 ? 38.036 -14.628 86.067 1.00 27.51 704 PHE B O 1
ATOM 4999 N N . LEU B 1 305 ? 40.056 -13.626 86.062 1.00 29.81 705 LEU B N 1
ATOM 5000 C CA . LEU B 1 305 ? 40.838 -14.804 86.449 1.00 31.99 705 LEU B CA 1
ATOM 5001 C C . LEU B 1 305 ? 41.764 -14.292 87.539 1.00 30.60 705 LEU B C 1
ATOM 5002 O O . LEU B 1 305 ? 42.499 -13.329 87.327 1.00 37.48 705 LEU B O 1
ATOM 5007 N N . LEU B 1 306 ? 41.680 -14.883 88.722 1.00 27.16 706 LEU B N 1
ATOM 5008 C CA . LEU B 1 306 ? 42.513 -14.456 89.832 1.00 27.57 706 LEU B CA 1
ATOM 5009 C C . LEU B 1 306 ? 43.581 -15.521 90.015 1.00 32.23 706 LEU B C 1
ATOM 5010 O O . LEU B 1 306 ? 43.242 -16.697 90.164 1.00 35.11 706 LEU B O 1
ATOM 5015 N N . ASP B 1 307 ? 44.860 -15.124 89.947 1.00 33.54 707 ASP B N 1
ATOM 5016 C CA . ASP B 1 307 ? 45.972 -16.072 90.127 1.00 34.56 707 ASP B CA 1
ATOM 5017 C C . ASP B 1 307 ? 46.299 -16.323 91.607 1.00 34.24 707 ASP B C 1
ATOM 5018 O O . ASP B 1 307 ? 45.735 -15.665 92.493 1.00 31.41 707 ASP B O 1
ATOM 5023 N N . GLU B 1 308 ? 47.217 -17.251 91.869 1.00 27.68 708 GLU B N 1
ATOM 5024 C CA . GLU B 1 308 ? 47.585 -17.591 93.240 1.00 32.70 708 GLU B CA 1
ATOM 5025 C C . GLU B 1 308 ? 48.027 -16.447 94.143 1.00 33.52 708 GLU B C 1
ATOM 5026 O O . GLU B 1 308 ? 48.044 -16.601 95.364 1.00 40.26 708 GLU B O 1
ATOM 5032 N N . ASN B 1 309 ? 48.397 -15.309 93.563 1.00 30.79 709 ASN B N 1
ATOM 5033 C CA . ASN B 1 309 ? 48.811 -14.173 94.374 1.00 29.58 709 ASN B CA 1
ATOM 5034 C C . ASN B 1 309 ? 47.762 -13.100 94.382 1.00 31.26 709 ASN B C 1
ATOM 5035 O O . ASN B 1 309 ? 48.073 -11.920 94.531 1.00 34.43 709 ASN B O 1
ATOM 5040 N N . ASN B 1 310 ? 46.511 -13.521 94.220 1.00 33.91 710 ASN B N 1
ATOM 5041 C CA . ASN B 1 310 ? 45.374 -12.607 94.203 1.00 35.39 710 ASN B CA 1
ATOM 5042 C C . ASN B 1 310 ? 45.524 -11.440 93.233 1.00 27.92 710 ASN B C 1
ATOM 5043 O O . ASN B 1 310 ? 45.225 -10.300 93.581 1.00 28.22 710 ASN B O 1
ATOM 5048 N N . VAL B 1 311 ? 46.041 -11.720 92.041 1.00 28.02 711 VAL B N 1
ATOM 5049 C CA . VAL B 1 311 ? 46.187 -10.693 91.014 1.00 28.02 711 VAL B CA 1
ATOM 5050 C C . VAL B 1 311 ? 45.114 -10.989 89.975 1.00 22.40 711 VAL B C 1
ATOM 5051 O O . VAL B 1 311 ? 45.130 -12.045 89.336 1.00 18.43 711 VAL B O 1
ATOM 5055 N N . PRO B 1 312 ? 44.133 -10.083 89.842 1.00 24.01 712 PRO B N 1
ATOM 5056 C CA . PRO B 1 312 ? 43.010 -10.193 88.905 1.00 24.74 712 PRO B CA 1
ATOM 5057 C C . PRO B 1 312 ? 43.316 -9.791 87.460 1.00 27.24 712 PRO B C 1
ATOM 5058 O O . PRO B 1 312 ? 43.804 -8.687 87.194 1.00 29.41 712 PRO B O 1
ATOM 5062 N N . TYR B 1 313 ? 42.993 -10.698 86.539 1.00 24.05 713 TYR B N 1
ATOM 5063 C CA . TYR B 1 313 ? 43.206 -10.513 85.105 1.00 20.10 713 TYR B CA 1
ATOM 5064 C C . TYR B 1 313 ? 41.876 -10.508 84.351 1.00 24.64 713 TYR B C 1
ATOM 5065 O O . TYR B 1 313 ? 41.205 -11.541 84.281 1.00 27.20 713 TYR B O 1
ATOM 5074 N N . LEU B 1 314 ? 41.513 -9.377 83.745 1.00 24.64 714 LEU B N 1
ATOM 5075 C CA . LEU B 1 314 ? 40.257 -9.309 83.004 1.00 22.53 714 LEU B CA 1
ATOM 5076 C C . LEU B 1 314 ? 40.315 -10.244 81.813 1.00 22.85 714 LEU B C 1
ATOM 5077 O O . LEU B 1 314 ? 41.245 -10.183 81.014 1.00 24.92 714 LEU B O 1
ATOM 5082 N N . GLY B 1 315 ? 39.323 -11.126 81.730 1.00 25.58 715 GLY B N 1
ATOM 5083 C CA . GLY B 1 315 ? 39.231 -12.069 80.634 1.00 21.52 715 GLY B CA 1
ATOM 5084 C C . GLY B 1 315 ? 38.305 -11.534 79.561 1.00 25.84 715 GLY B C 1
ATOM 5085 O O . GLY B 1 315 ? 38.436 -10.386 79.131 1.00 29.70 715 GLY B O 1
ATOM 5086 N N . GLU B 1 316 ? 37.328 -12.337 79.161 1.00 28.31 716 GLU B N 1
ATOM 5087 C CA . GLU B 1 316 ? 36.404 -11.919 78.116 1.00 31.70 716 GLU B CA 1
ATOM 5088 C C . GLU B 1 316 ? 35.172 -11.162 78.597 1.00 27.19 716 GLU B C 1
ATOM 5089 O O . GLU B 1 316 ? 34.650 -11.426 79.677 1.00 27.54 716 GLU B O 1
ATOM 5095 N N . PRO B 1 317 ? 34.799 -10.101 77.873 1.00 25.44 717 PRO B N 1
ATOM 5096 C CA . PRO B 1 317 ? 33.617 -9.327 78.246 1.00 27.28 717 PRO B CA 1
ATOM 5097 C C . PRO B 1 317 ? 32.414 -10.011 77.569 1.00 29.93 717 PRO B C 1
ATOM 5098 O O . PRO B 1 317 ? 32.568 -10.629 76.509 1.00 25.40 717 PRO B O 1
ATOM 5102 N N . ASN B 1 318 ? 31.248 -9.959 78.212 1.00 35.17 718 ASN B N 1
ATOM 5103 C CA . ASN B 1 318 ? 30.018 -10.573 77.687 1.00 33.62 718 ASN B CA 1
ATOM 5104 C C . ASN B 1 318 ? 28.959 -9.509 77.443 1.00 30.78 718 ASN B C 1
ATOM 5105 O O . ASN B 1 318 ? 28.381 -8.987 78.399 1.00 22.84 718 ASN B O 1
ATOM 5110 N N . THR B 1 319 ? 28.657 -9.228 76.178 1.00 29.72 719 THR B N 1
ATOM 5111 C CA . THR B 1 319 ? 27.679 -8.185 75.866 1.00 30.86 719 THR B CA 1
ATOM 5112 C C . THR B 1 319 ? 26.202 -8.568 76.011 1.00 33.99 719 THR B C 1
ATOM 5113 O O . THR B 1 319 ? 25.337 -7.695 76.133 1.00 36.18 719 THR B O 1
ATOM 5117 N N . LEU B 1 320 ? 25.919 -9.864 76.034 1.00 32.04 720 LEU B N 1
ATOM 5118 C CA . LEU B 1 320 ? 24.553 -10.341 76.198 1.00 32.55 720 LEU B CA 1
ATOM 5119 C C . LEU B 1 320 ? 24.633 -11.588 77.079 1.00 27.64 720 LEU B C 1
ATOM 5120 O O . LEU B 1 320 ? 24.685 -12.705 76.571 1.00 39.12 720 LEU B O 1
ATOM 5125 N N . PRO B 1 321 ? 24.686 -11.406 78.419 1.00 26.01 721 PRO B N 1
ATOM 5126 C CA . PRO B 1 321 ? 24.770 -12.516 79.380 1.00 22.30 721 PRO B CA 1
ATOM 5127 C C . PRO B 1 321 ? 23.508 -13.379 79.427 1.00 27.43 721 PRO B C 1
ATOM 5128 O O . PRO B 1 321 ? 22.409 -12.940 79.049 1.00 32.51 721 PRO B O 1
ATOM 5132 N N . GLY B 1 322 ? 23.669 -14.608 79.899 1.00 22.27 722 GLY B N 1
ATOM 5133 C CA . GLY B 1 322 ? 22.536 -15.509 79.999 1.00 24.48 722 GLY B CA 1
ATOM 5134 C C . GLY B 1 322 ? 21.632 -15.105 81.153 1.00 32.82 722 GLY B C 1
ATOM 5135 O O . GLY B 1 322 ? 22.115 -14.613 82.190 1.00 32.41 722 GLY B O 1
ATOM 5136 N N . PHE B 1 323 ? 20.326 -15.322 80.982 1.00 26.58 723 PHE B N 1
ATOM 5137 C CA . PHE B 1 323 ? 19.349 -14.965 82.008 1.00 26.12 723 PHE B CA 1
ATOM 5138 C C . PHE B 1 323 ? 18.501 -16.180 82.396 1.00 28.83 723 PHE B C 1
ATOM 5139 O O . PHE B 1 323 ? 17.375 -16.024 82.877 1.00 31.45 723 PHE B O 1
ATOM 5147 N N . THR B 1 324 ? 19.056 -17.382 82.186 1.00 27.40 724 THR B N 1
ATOM 5148 C CA . THR B 1 324 ? 18.398 -18.657 82.521 1.00 20.79 724 THR B CA 1
ATOM 5149 C C . THR B 1 324 ? 18.278 -18.774 84.042 1.00 23.51 724 THR B C 1
ATOM 5150 O O . THR B 1 324 ? 18.822 -17.939 84.772 1.00 22.76 724 THR B O 1
ATOM 5154 N N . ASN B 1 325 ? 17.589 -19.812 84.517 1.00 21.50 725 ASN B N 1
ATOM 5155 C CA . ASN B 1 325 ? 17.406 -20.014 85.954 1.00 24.38 725 ASN B CA 1
ATOM 5156 C C . ASN B 1 325 ? 18.720 -20.240 86.688 1.00 25.63 725 ASN B C 1
ATOM 5157 O O . ASN B 1 325 ? 18.866 -19.836 87.843 1.00 23.99 725 ASN B O 1
ATOM 5162 N N . MET B 1 326 ? 19.677 -20.866 86.007 1.00 29.66 726 MET B N 1
ATOM 5163 C CA . MET B 1 326 ? 20.976 -21.172 86.601 1.00 30.28 726 MET B CA 1
ATOM 5164 C C . MET B 1 326 ? 22.140 -20.229 86.286 1.00 31.22 726 MET B C 1
ATOM 5165 O O . MET B 1 326 ? 23.228 -20.410 86.829 1.00 33.98 726 MET B O 1
ATOM 5170 N N . SER B 1 327 ? 21.918 -19.215 85.447 1.00 33.91 727 SER B N 1
ATOM 5171 C CA . SER B 1 327 ? 22.987 -18.268 85.107 1.00 31.88 727 SER B CA 1
ATOM 5172 C C . SER B 1 327 ? 23.145 -17.092 86.080 1.00 28.11 727 SER B C 1
ATOM 5173 O O . SER B 1 327 ? 22.165 -16.524 86.555 1.00 28.23 727 SER B O 1
ATOM 5176 N N . LEU B 1 328 ? 24.397 -16.707 86.319 1.00 25.62 728 LEU B N 1
ATOM 5177 C CA . LEU B 1 328 ? 24.754 -15.646 87.263 1.00 28.51 728 LEU B CA 1
ATOM 5178 C C . LEU B 1 328 ? 24.062 -14.279 87.168 1.00 27.24 728 LEU B C 1
ATOM 5179 O O . LEU B 1 328 ? 23.722 -13.691 88.195 1.00 25.93 728 LEU B O 1
ATOM 5184 N N . PHE B 1 329 ? 23.881 -13.768 85.952 1.00 28.97 729 PHE B N 1
ATOM 5185 C CA . PHE B 1 329 ? 23.236 -12.467 85.729 1.00 31.03 729 PHE B CA 1
ATOM 5186 C C . PHE B 1 329 ? 21.738 -12.445 86.139 1.00 36.66 729 PHE B C 1
ATOM 5187 O O . PHE B 1 329 ? 21.140 -11.372 86.280 1.00 34.11 729 PHE B O 1
ATOM 5195 N N . LYS B 1 330 ? 21.150 -13.629 86.337 1.00 38.01 730 LYS B N 1
ATOM 5196 C CA . LYS B 1 330 ? 19.744 -13.780 86.733 1.00 31.32 730 LYS B CA 1
ATOM 5197 C C . LYS B 1 330 ? 19.516 -13.433 88.221 1.00 36.64 730 LYS B C 1
ATOM 5198 O O . LYS B 1 330 ? 18.388 -13.132 88.630 1.00 41.35 730 LYS B O 1
ATOM 5204 N N . ARG B 1 331 ? 20.586 -13.439 89.017 1.00 35.56 731 ARG B N 1
ATOM 5205 C CA . ARG B 1 331 ? 20.483 -13.128 90.441 1.00 35.07 731 ARG B CA 1
ATOM 5206 C C . ARG B 1 331 ? 21.588 -12.220 90.995 1.00 36.35 731 ARG B C 1
ATOM 5207 O O . ARG B 1 331 ? 21.671 -12.013 92.205 1.00 37.85 731 ARG B O 1
ATOM 5215 N N . LEU B 1 332 ? 22.442 -11.688 90.129 1.00 33.28 732 LEU B N 1
ATOM 5216 C CA . LEU B 1 332 ? 23.524 -10.820 90.586 1.00 30.35 732 LEU B CA 1
ATOM 5217 C C . LEU B 1 332 ? 23.020 -9.518 91.180 1.00 27.21 732 LEU B C 1
ATOM 5218 O O . LEU B 1 332 ? 23.511 -9.062 92.219 1.00 27.06 732 LEU B O 1
ATOM 5223 N N . TRP B 1 333 ? 22.039 -8.928 90.502 1.00 26.96 733 TRP B N 1
ATOM 5224 C CA . TRP B 1 333 ? 21.466 -7.651 90.910 1.00 25.69 733 TRP B CA 1
ATOM 5225 C C . TRP B 1 333 ? 20.548 -7.695 92.128 1.00 27.99 733 TRP B C 1
ATOM 5226 O O . TRP B 1 333 ? 20.180 -6.651 92.670 1.00 32.24 733 TRP B O 1
ATOM 5237 N N . ASP B 1 334 ? 20.198 -8.899 92.571 1.00 25.38 734 ASP B N 1
ATOM 5238 C CA . ASP B 1 334 ? 19.372 -9.055 93.763 1.00 26.22 734 ASP B CA 1
ATOM 5239 C C . ASP B 1 334 ? 20.169 -8.503 94.939 1.00 26.09 734 ASP B C 1
ATOM 5240 O O . ASP B 1 334 ? 19.612 -7.845 95.817 1.00 29.21 734 ASP B O 1
ATOM 5245 N N . TYR B 1 335 ? 21.485 -8.728 94.915 1.00 25.55 735 TYR B N 1
ATOM 5246 C CA . TYR B 1 335 ? 22.380 -8.250 95.968 1.00 25.46 735 TYR B CA 1
ATOM 5247 C C . TYR B 1 335 ? 22.630 -6.742 95.941 1.00 24.83 735 TYR B C 1
ATOM 5248 O O . TYR B 1 335 ? 23.452 -6.237 96.700 1.00 28.75 735 TYR B O 1
ATOM 5257 N N . SER B 1 336 ? 21.958 -6.041 95.037 1.00 24.01 736 SER B N 1
ATOM 5258 C CA . SER B 1 336 ? 22.072 -4.593 94.940 1.00 28.77 736 SER B CA 1
ATOM 5259 C C . SER B 1 336 ? 20.646 -4.024 95.013 1.00 34.51 736 SER B C 1
ATOM 5260 O O . SER B 1 336 ? 20.402 -2.867 94.648 1.00 34.94 736 SER B O 1
ATOM 5263 N N . ASP B 1 337 ? 19.719 -4.850 95.507 1.00 35.18 737 ASP B N 1
ATOM 5264 C CA . ASP B 1 337 ? 18.300 -4.495 95.634 1.00 39.51 737 ASP B CA 1
ATOM 5265 C C . ASP B 1 337 ? 17.619 -4.213 94.299 1.00 35.38 737 ASP B C 1
ATOM 5266 O O . ASP B 1 337 ? 16.655 -3.449 94.244 1.00 36.82 737 ASP B O 1
ATOM 5271 N N . ILE B 1 338 ? 18.122 -4.820 93.228 1.00 31.35 738 ILE B N 1
ATOM 5272 C CA . ILE B 1 338 ? 17.552 -4.627 91.897 1.00 30.21 738 ILE B CA 1
ATOM 5273 C C . ILE B 1 338 ? 16.965 -5.953 91.431 1.00 29.93 738 ILE B C 1
ATOM 5274 O O . ILE B 1 338 ? 17.697 -6.830 90.971 1.00 31.97 738 ILE B O 1
ATOM 5279 N N . ASN B 1 339 ? 15.650 -6.109 91.529 1.00 31.04 739 ASN B N 1
ATOM 5280 C CA . ASN B 1 339 ? 15.048 -7.362 91.084 1.00 28.83 739 ASN B CA 1
ATOM 5281 C C . ASN B 1 339 ? 14.894 -7.413 89.566 1.00 25.26 739 ASN B C 1
ATOM 5282 O O . ASN B 1 339 ? 15.182 -6.439 88.877 1.00 34.22 739 ASN B O 1
ATOM 5287 N N . ASN B 1 340 ? 14.473 -8.559 89.051 1.00 23.45 740 ASN B N 1
ATOM 5288 C CA . ASN B 1 340 ? 14.305 -8.755 87.618 1.00 23.93 740 ASN B CA 1
ATOM 5289 C C . ASN B 1 340 ? 13.455 -7.694 86.925 1.00 26.70 740 ASN B C 1
ATOM 5290 O O . ASN B 1 340 ? 13.760 -7.288 85.798 1.00 32.15 740 ASN B O 1
ATOM 5295 N N . ALA B 1 341 ? 12.394 -7.256 87.601 1.00 25.78 741 ALA B N 1
ATOM 5296 C CA . ALA B 1 341 ? 11.472 -6.261 87.061 1.00 17.32 741 ALA B CA 1
ATOM 5297 C C . ALA B 1 341 ? 12.125 -4.891 86.961 1.00 14.32 741 ALA B C 1
ATOM 5298 O O . ALA B 1 341 ? 12.005 -4.208 85.937 1.00 15.80 741 ALA B O 1
ATOM 5300 N N . LYS B 1 342 ? 12.809 -4.492 88.031 1.00 17.15 742 LYS B N 1
ATOM 5301 C CA . LYS B 1 342 ? 13.520 -3.213 88.068 1.00 23.32 742 LYS B CA 1
ATOM 5302 C C . LYS B 1 342 ? 14.698 -3.247 87.076 1.00 25.78 742 LYS B C 1
ATOM 5303 O O . LYS B 1 342 ? 14.896 -2.301 86.315 1.00 29.26 742 LYS B O 1
ATOM 5309 N N . LEU B 1 343 ? 15.418 -4.370 87.047 1.00 21.12 743 LEU B N 1
ATOM 5310 C CA . LEU B 1 343 ? 16.563 -4.557 86.157 1.00 25.50 743 LEU B CA 1
ATOM 5311 C C . LEU B 1 343 ? 16.164 -4.357 84.696 1.00 22.28 743 LEU B C 1
ATOM 5312 O O . LEU B 1 343 ? 16.698 -3.477 84.020 1.00 23.89 743 LEU B O 1
ATOM 5317 N N . VAL B 1 344 ? 15.206 -5.145 84.221 1.00 22.17 744 VAL B N 1
ATOM 5318 C CA . VAL B 1 344 ? 14.750 -5.030 82.840 1.00 21.26 744 VAL B CA 1
ATOM 5319 C C . VAL B 1 344 ? 14.144 -3.653 82.539 1.00 23.67 744 VAL B C 1
ATOM 5320 O O . VAL B 1 344 ? 14.195 -3.181 81.404 1.00 26.96 744 VAL B O 1
ATOM 5324 N N . ASP B 1 345 ? 13.564 -3.008 83.548 1.00 28.02 745 ASP B N 1
ATOM 5325 C CA . ASP B 1 345 ? 12.981 -1.683 83.344 1.00 27.49 745 ASP B CA 1
ATOM 5326 C C . ASP B 1 345 ? 14.109 -0.656 83.191 1.00 26.65 745 ASP B C 1
ATOM 5327 O O . ASP B 1 345 ? 14.002 0.298 82.417 1.00 31.60 745 ASP B O 1
ATOM 5332 N N . MET B 1 346 ? 15.197 -0.861 83.922 1.00 21.29 746 MET B N 1
ATOM 5333 C CA . MET B 1 346 ? 16.347 0.028 83.819 1.00 20.99 746 MET B CA 1
ATOM 5334 C C . MET B 1 346 ? 17.002 -0.127 82.450 1.00 18.18 746 MET B C 1
ATOM 5335 O O . MET B 1 346 ? 17.387 0.861 81.829 1.00 18.29 746 MET B O 1
ATOM 5340 N N . LEU B 1 347 ? 17.074 -1.363 81.964 1.00 15.03 747 LEU B N 1
ATOM 5341 C CA . LEU B 1 347 ? 17.676 -1.646 80.664 1.00 17.08 747 LEU B CA 1
ATOM 5342 C C . LEU B 1 347 ? 16.912 -0.969 79.544 1.00 20.75 747 LEU B C 1
ATOM 5343 O O . LEU B 1 347 ? 17.502 -0.509 78.567 1.00 27.18 747 LEU B O 1
ATOM 5348 N N . ILE B 1 348 ? 15.594 -0.910 79.685 1.00 25.57 748 ILE B N 1
ATOM 5349 C CA . ILE B 1 348 ? 14.749 -0.290 78.674 1.00 23.16 748 ILE B CA 1
ATOM 5350 C C . ILE B 1 348 ? 14.850 1.237 78.726 1.00 20.42 748 ILE B C 1
ATOM 5351 O O . ILE B 1 348 ? 14.829 1.889 77.686 1.00 18.82 748 ILE B O 1
ATOM 5356 N N . ASP B 1 349 ? 14.978 1.801 79.927 1.00 19.39 749 ASP B N 1
ATOM 5357 C CA . ASP B 1 349 ? 15.127 3.251 80.078 1.00 25.57 749 ASP B CA 1
ATOM 5358 C C . ASP B 1 349 ? 16.456 3.723 79.467 1.00 27.75 749 ASP B C 1
ATOM 5359 O O . ASP B 1 349 ? 16.502 4.756 78.792 1.00 27.67 749 ASP B O 1
ATOM 5364 N N . TYR B 1 350 ? 17.523 2.951 79.696 1.00 23.58 750 TYR B N 1
ATOM 5365 C CA . TYR B 1 350 ? 18.852 3.261 79.164 1.00 17.49 750 TYR B CA 1
ATOM 5366 C C . TYR B 1 350 ? 18.805 3.240 77.628 1.00 19.80 750 TYR B C 1
ATOM 5367 O O . TYR B 1 350 ? 19.370 4.111 76.958 1.00 18.24 750 TYR B O 1
ATOM 5376 N N . GLY B 1 351 ? 18.102 2.253 77.080 1.00 18.47 751 GLY B N 1
ATOM 5377 C CA . GLY B 1 351 ? 17.970 2.143 75.638 1.00 22.48 751 GLY B CA 1
ATOM 5378 C C . GLY B 1 351 ? 17.289 3.367 75.046 1.00 29.08 751 GLY B C 1
ATOM 5379 O O . GLY B 1 351 ? 17.772 3.936 74.065 1.00 32.18 751 GLY B O 1
ATOM 5380 N N . PHE B 1 352 ? 16.185 3.792 75.663 1.00 28.67 752 PHE B N 1
ATOM 5381 C CA . PHE B 1 352 ? 15.437 4.960 75.204 1.00 21.78 752 PHE B CA 1
ATOM 5382 C C . PHE B 1 352 ? 16.264 6.219 75.331 1.00 19.43 752 PHE B C 1
ATOM 5383 O O . PHE B 1 352 ? 16.235 7.071 74.449 1.00 19.60 752 PHE B O 1
ATOM 5391 N N . GLU B 1 353 ? 17.008 6.328 76.428 1.00 24.90 753 GLU B N 1
ATOM 5392 C CA . GLU B 1 353 ? 17.856 7.496 76.679 1.00 30.88 753 GLU B CA 1
ATOM 5393 C C . GLU B 1 353 ? 18.959 7.704 75.630 1.00 33.35 753 GLU B C 1
ATOM 5394 O O . GLU B 1 353 ? 19.165 8.821 75.149 1.00 29.13 753 GLU B O 1
ATOM 5400 N N . ASP B 1 354 ? 19.662 6.626 75.287 1.00 33.14 754 ASP B N 1
ATOM 5401 C CA . ASP B 1 354 ? 20.740 6.683 74.309 1.00 29.90 754 ASP B CA 1
ATOM 5402 C C . ASP B 1 354 ? 20.259 7.060 72.921 1.00 28.96 754 ASP B C 1
ATOM 5403 O O . ASP B 1 354 ? 20.971 7.727 72.169 1.00 27.47 754 ASP B O 1
ATOM 5408 N N . PHE B 1 355 ? 19.055 6.619 72.577 1.00 27.73 755 PHE B N 1
ATOM 5409 C CA . PHE B 1 355 ? 18.474 6.945 71.277 1.00 26.48 755 PHE B CA 1
ATOM 5410 C C . PHE B 1 355 ? 18.275 8.456 71.240 1.00 21.50 755 PHE B C 1
ATOM 5411 O O . PHE B 1 355 ? 18.599 9.109 70.254 1.00 27.47 755 PHE B O 1
ATOM 5419 N N . ALA B 1 356 ? 17.808 9.003 72.359 1.00 21.85 756 ALA B N 1
ATOM 5420 C CA . ALA B 1 356 ? 17.552 10.435 72.499 1.00 25.57 756 ALA B CA 1
ATOM 5421 C C . ALA B 1 356 ? 18.829 11.257 72.381 1.00 27.96 756 ALA B C 1
ATOM 5422 O O . ALA B 1 356 ? 18.813 12.354 71.822 1.00 31.05 756 ALA B O 1
ATOM 5424 N N . GLN B 1 357 ? 19.924 10.735 72.928 1.00 31.60 757 GLN B N 1
ATOM 5425 C CA . GLN B 1 357 ? 21.212 11.420 72.875 1.00 34.09 757 GLN B CA 1
ATOM 5426 C C . GLN B 1 357 ? 21.758 11.441 71.452 1.00 27.47 757 GLN B C 1
ATOM 5427 O O . GLN B 1 357 ? 22.285 12.451 70.998 1.00 33.82 757 GLN B O 1
ATOM 5433 N N . ASN B 1 358 ? 21.611 10.332 70.740 1.00 20.05 758 ASN B N 1
ATOM 5434 C CA . ASN B 1 358 ? 22.115 10.248 69.380 1.00 27.93 758 ASN B CA 1
ATOM 5435 C C . ASN B 1 358 ? 21.296 11.068 68.404 1.00 36.59 758 ASN B C 1
ATOM 5436 O O . ASN B 1 358 ? 21.709 11.281 67.258 1.00 41.13 758 ASN B O 1
ATOM 5441 N N . LYS B 1 359 ? 20.137 11.532 68.864 1.00 39.76 759 LYS B N 1
ATOM 5442 C CA . LYS B 1 359 ? 19.260 12.331 68.023 1.00 39.10 759 LYS B CA 1
ATOM 5443 C C . LYS B 1 359 ? 19.721 13.767 67.899 1.00 41.08 759 LYS B C 1
ATOM 5444 O O . LYS B 1 359 ? 19.298 14.469 66.983 1.00 46.86 759 LYS B O 1
ATOM 5450 N N . LYS B 1 360 ? 20.607 14.194 68.798 1.00 37.29 760 LYS B N 1
ATOM 5451 C CA . LYS B 1 360 ? 21.135 15.555 68.758 1.00 32.85 760 LYS B CA 1
ATOM 5452 C C . LYS B 1 360 ? 22.286 15.670 67.760 1.00 33.94 760 LYS B C 1
ATOM 5453 O O . LYS B 1 360 ? 22.562 16.752 67.240 1.00 38.84 760 LYS B O 1
ATOM 5459 N N . LEU B 1 361 ? 22.946 14.549 67.485 1.00 32.99 761 LEU B N 1
ATOM 5460 C CA . LEU B 1 361 ? 24.059 14.526 66.545 1.00 35.31 761 LEU B CA 1
ATOM 5461 C C . LEU B 1 361 ? 23.644 14.911 65.121 1.00 38.30 761 LEU B C 1
ATOM 5462 O O . LEU B 1 361 ? 22.636 14.429 64.595 1.00 38.51 761 LEU B O 1
ATOM 5467 N N . SER B 1 362 ? 24.417 15.819 64.530 1.00 37.26 762 SER B N 1
ATOM 5468 C CA . SER B 1 362 ? 24.180 16.315 63.176 1.00 40.14 762 SER B CA 1
ATOM 5469 C C . SER B 1 362 ? 24.874 15.499 62.076 1.00 40.96 762 SER B C 1
ATOM 5470 O O . SER B 1 362 ? 25.943 14.921 62.285 1.00 42.02 762 SER B O 1
ATOM 5473 N N . TYR B 1 363 ? 24.254 15.471 60.901 1.00 43.28 763 TYR B N 1
ATOM 5474 C CA . TYR B 1 363 ? 24.804 14.778 59.738 1.00 45.40 763 TYR B CA 1
ATOM 5475 C C . TYR B 1 363 ? 24.667 15.719 58.542 1.00 44.58 763 TYR B C 1
ATOM 5476 O O . TYR B 1 363 ? 24.450 15.285 57.411 1.00 44.08 763 TYR B O 1
ATOM 5485 N N . SER B 1 364 ? 24.791 17.017 58.811 1.00 45.81 764 SER B N 1
ATOM 5486 C CA . SER B 1 364 ? 24.673 18.042 57.779 1.00 52.30 764 SER B CA 1
ATOM 5487 C C . SER B 1 364 ? 25.948 18.218 56.976 1.00 56.93 764 SER B C 1
ATOM 5488 O O . SER B 1 364 ? 27.000 17.686 57.336 1.00 57.60 764 SER B O 1
ATOM 5491 N N . PHE B 1 365 ? 25.838 18.984 55.891 1.00 61.77 765 PHE B N 1
ATOM 5492 C CA . PHE B 1 365 ? 26.968 19.271 55.014 1.00 64.06 765 PHE B CA 1
ATOM 5493 C C . PHE B 1 365 ? 26.638 20.384 54.024 1.00 65.50 765 PHE B C 1
ATOM 5494 O O . PHE B 1 365 ? 25.469 20.641 53.726 1.00 66.46 765 PHE B O 1
ATOM 5502 N N . VAL B 1 366 ? 27.688 21.017 53.504 1.00 66.73 766 VAL B N 1
ATOM 5503 C CA . VAL B 1 366 ? 27.564 22.087 52.518 1.00 64.37 766 VAL B CA 1
ATOM 5504 C C . VAL B 1 366 ? 27.301 21.427 51.154 1.00 65.33 766 VAL B C 1
ATOM 5505 O O . VAL B 1 366 ? 28.120 20.642 50.671 1.00 62.73 766 VAL B O 1
ATOM 5509 N N . SER B 1 367 ? 26.148 21.728 50.554 1.00 68.15 767 SER B N 1
ATOM 5510 C CA . SER B 1 367 ? 25.763 21.149 49.262 1.00 72.00 767 SER B CA 1
ATOM 5511 C C . SER B 1 367 ? 26.721 21.430 48.106 1.00 72.43 767 SER B C 1
ATOM 5512 O O . SER B 1 367 ? 27.106 22.571 47.858 1.00 74.04 767 SER B O 1
ATOM 5515 N N . LEU B 1 368 ? 27.071 20.371 47.382 1.00 72.89 768 LEU B N 1
ATOM 5516 C CA . LEU B 1 368 ? 28.003 20.466 46.268 1.00 74.71 768 LEU B CA 1
ATOM 5517 C C . LEU B 1 368 ? 27.351 20.599 44.908 1.00 77.67 768 LEU B C 1
ATOM 5518 O O . LEU B 1 368 ? 26.130 20.516 44.772 1.00 84.28 768 LEU B O 1
ATOM 5523 N N . GLY B 1 369 ? 28.199 20.778 43.900 1.00 79.07 769 GLY B N 1
ATOM 5524 C CA . GLY B 1 369 ? 27.736 20.922 42.535 1.00 82.39 769 GLY B CA 1
ATOM 5525 C C . GLY B 1 369 ? 28.868 20.732 41.548 1.00 86.12 769 GLY B C 1
ATOM 5526 O O . GLY B 1 369 ? 29.887 20.122 41.876 1.00 86.24 769 GLY B O 1
ATOM 5527 N N . GLU B 1 370 ? 28.696 21.274 40.344 1.00 92.42 770 GLU B N 1
ATOM 5528 C CA . GLU B 1 370 ? 29.705 21.159 39.290 1.00 95.24 770 GLU B CA 1
ATOM 5529 C C . GLU B 1 370 ? 31.108 21.546 39.769 1.00 96.50 770 GLU B C 1
ATOM 5530 O O . GLU B 1 370 ? 31.937 20.618 39.892 1.00 97.36 770 GLU B O 1
#

Radius of gyration: 25.38 Å; Cα contacts (8 Å, |Δi|>4): 1557; chains: 2; bounding box: 64×62×70 Å

Secondary structure (DSSP, 8-state):
-EEEEEEEE-SSTTHHHHHHHHHHHHHHHHHHSSEEEEEEEE-TTS-B--HHHHHHHHTT--HHHHHHHHHTS--TT-TT-TTGGGGTT---SEEEEE--STTTSSSHHHHHHHHTT--BSS--HHHHHHHHSHHHHHHHHHTTT-----EEEE-TTGGGG--HHHHHHHH-S-EEEEESS--TTTTEEEE-SHHHHHHHHHHHTTT-S-EEEEEPP--S-EEEEEEEESSS-EEEEEEEEE-TTSSSSS----HIIIII--TT-EEESS----HHHHHHHHHHHHHHHHHTT--EEEEEEEEE-TT--EEEEEEESS---STT-GGGTGGGGGT--HHHHHHHHHHHHHHHHHHHHHT-/--EEEEEEEE-SSTTHHHHHHHHHHHHHHHHTTSSEEEEEEEE-TTS-EE-HHHHHHHHTT--HHHHHHHHHTT--TT-TTHHHHTTSTT---SEEEE--TTTTTSSSHHHHHHHHTT--BSS--HHHHHHHHSHHHHHHHHHHTT-----EEEE-TTGGGG--HHHHHHHT-S-EEEEESS--SSTT-EEE-SHHHHHHHHHHHTTT-S-EEEEEPP---EEEEEEEEESSS-EEEEEEEE---EESS----HHHHHHHHHHHHHHHHHTT--EEEEEEEEE-TT--EEEEEEESS---STTSGGGTTGGGGT--HHHHHHHHHHHHHHHHHHHTS----------

B-factor: mean 34.14, std 16.17, range [2.0, 100.0]

InterPro domains:
  IPR000291 D-alanine--D-alanine ligase/VANA/B/C, conserved site [PS00843] (102-113)
  IPR000291 D-alanine--D-alanine ligase/VANA/B/C, conserved site [PS00844] (294-322)
  IPR005905 D-alanine--D-alanine ligase [MF_00047] (4-352)
  IPR005905 D-alanine--D-alanine ligase [PIRSF039102] (1-359)
  IPR005905 D-alanine--D-alanine ligase [TIGR01205] (5-349)
  IPR011095 D-alanine--D-alanine ligase, C-terminal [PF07478] (144-348)
  IPR011127 D-alanine--D-alanine ligase, N-terminal domain [PF01820] (5-125)
  IPR011761 ATP-grasp fold [PS50975] (140-349)
  IPR013815 ATP-grasp fold, subdomain 1 [G3DSA:3.30.1490.20] (151-218)
  IPR016185 Pre-ATP-grasp domain superfamily [SSF52440] (3-134)

Nearest PDB structures (foldseek):
  1ehi-assembly1_A  TM=1.003E+00  e=7.274E-86  Leuconostoc mesenteroides
  1ehi-assembly1_B  TM=9.688E-01  e=2.173E-70  Leuconostoc mesenteroides
  1e4e-assembly1_B-2  TM=8.254E-01  e=1.723E-32  Enterococcus faecium
  6dgi-assembly1_A-2  TM=8.421E-01  e=1.315E-30  Vibrio cholerae O1 biovar El Tor str. N16961
  3lwb-assembly1_A  TM=8.143E-01  e=1.822E-31  Mycobacterium tuberculosis

Solvent-accessible surface area: 27591 Å² total; per-residue (Å²): 212,104,59,0,0,0,0,1,0,0,33,2,2,15,4,18,3,0,22,63,0,0,63,24,5,57,70,7,0,98,74,35,68,102,32,78,25,12,3,0,4,1,3,83,54,5,21,0,1,35,18,100,18,0,105,105,2,9,66,124,88,102,35,108,74,25,7,64,56,32,58,172,110,42,87,97,71,20,6,8,16,48,0,82,5,0,58,52,35,31,59,6,50,0,0,1,3,1,0,6,2,30,10,0,17,24,0,0,0,2,0,0,0,70,8,8,66,26,12,34,1,8,0,18,18,40,0,0,3,1,7,24,0,17,5,2,4,6,26,0,0,71,43,66,71,11,90,22,6,102,50,21,70,5,54,56,119,40,9,127,100,54,57,46,101,87,0,48,93,66,13,30,95,58,0,37,0,30,0,0,29,16,13,13,16,16,6,29,27,55,0,57,60,39,130,73,5,79,133,4,20,80,51,0,39,84,32,16,72,40,0,0,0,10,51,20,28,84,10,58,45,32,0,14,0,0,0,0,0,10,36,129,21,71,39,1,56,4,0,1,3,41,6,76,96,27,30,113,28,104,18,55,25,37,22,77,36,42,30,76,77,35,106,63,20,107,62,43,39,66,12,134,37,46,108,126,18,38,154,66,0,53,93,17,0,43,61,0,2,77,24,0,4,4,12,3,3,0,31,0,24,1,49,5,19,114,112,79,46,2,42,1,23,48,6,28,3,7,4,15,0,5,126,50,12,11,1,54,114,0,5,45,98,47,141,14,81,30,29,103,1,0,24,30,0,0,72,35,6,59,97,32,48,43,48,73,125,142,36,120,122,152,86,64,0,0,0,0,0,0,1,63,18,104,56,8,78,58,0,15,92,0,0,61,24,4,65,62,4,0,104,74,37,47,109,26,88,30,20,8,0,2,1,3,115,62,6,24,3,0,32,16,106,16,0,114,100,0,12,66,91,90,109,26,103,74,26,10,68,59,27,63,177,103,38,87,97,76,23,6,8,13,52,0,85,5,0,66,63,45,32,52,2,35,0,0,1,2,2,0,7,10,54,7,0,24,27,0,1,0,1,0,0,1,80,5,7,48,26,14,33,0,9,0,24,4,55,0,0,3,0,11,28,0,26,0,0,6,18,10,0,2,63,52,61,71,14,92,21,12,112,42,20,55,1,33,71,103,32,12,127,91,65,65,30,115,117,0,50,86,73,12,25,91,61,0,65,0,24,1,0,22,34,29,89,64,69,4,76,23,133,0,48,56,40,130,62,9,94,112,0,22,80,40,0,44,97,47,5,34,18,0,0,0,23,52,28,26,133,5,94,70,56,0,20,0,0,0,0,0,9,63,141,23,67,38,0,48,3,0,0,62,106,135,138,35,40,25,72,13,137,28,44,106,105,13,37,131,54,0,41,95,16,0,35,60,0,2,112,27,0,22,6,54,3,3,0,36,0,23,0,61,5,30,124,126,74,44,1,47,4,27,86,12,36,2,4,2,12,0,25,106,152,29,12,4,53,90,0,5,73,99,41,140,22,82,32,22,99,1,0,6,29,0,0,74,39,8,51,86,26,56,50,35,69,116,145,28,34,73,70,44,100,91,36,54,157

Foldseek 3Di:
DAEEEEEEAELAPCRVLLLQLRVLLVVLQVVLVPYDYFYWYQYNVLAIAASVLRVCVSVVPDNVVSVVVRVVVFDVVDPCRRCVNVPNPHDGAEYEYSYDFDCPQQLNVLVVCVVVLHFYFFWHSQLSNQQQQQVSLVVLCVVVVAFAFDKDKDFPVRVVVCQPVNLCVRANQWKKKAARGHDLQQLIDTGRDRVRVVVSVVRNCVPHRMMMITHDALDQKKKKWKWAAAPDIDIFAIKIKGAPCRNVHDDDRHNCCPPVPVPGMDMDVRDPDDPVLRVVVRVSVVVSCVSSRIHGIKMWMWDAHPVGDIGGYGIGGNFRQHPVGPVQPGCVRVVQHSNNSVVSSVVRRVVVSVVVVVVD/DPAEEEEEEAELDPCRPLRLQQSLLLVVLQVVLVPYDYQYWYAYNVQAIDARVLVVVVSVVDDNPVSVVVRVVVFDPVDPCRSPPNVPNVHDGAEYEYRYPFDCRQQLNVLVVCVVVLHFYFKFHSQLSNQLQFQVSLCVLCVVVPQFAFFKDKDFPPRVVVDQQVNVCVGARQWKWKAARHGDDDWLTDTGRDRVRVVVSCVRRCVVHRMMMMTHDAAADKKKKKKWFADPDIDIFAIWIPVLDTDPNDPDDPVLRVSVRVSVVSSCVSSRIHGIKMWMWGAHPVRDIHTHRIGRNFRCHPSGDVVCRCVRVVQHSNNSSVRSVVRRVVVSVVCVVDDPDDDDDDD

CATH classification: 3.40.50.20 (+2 more: 3.30.470.20, 3.30.1490.20)

Sequence (707 aa):
KKRVALIFGGNSSEHDVSKRSAQNFYNAIEATGKYEIIVFAIAQNGFFLDTESSKKILALEDEQPIVDAFMKTVDASDPLARIHALKSAGDFDIFFPVVHGNLGEDGTLQGLFKLLDKPYVGAPLRGHAVSFDKALTKELLTVNGIRNTKYIVVDPESANNWSWDKIVAELGNIVFVKAANQGSSVGISRVTNAEEYTEALSDSFQYDYKVLIEEAVNGARELEVGVIGNDQPLVSEIGAHTVPNQGSGDGWYDYNNKFVDNSAVHFQIPAQLSPEVTKEVKQMALDAYKVLNLRGEARMDFLLDENNVPYLGEPNTLPGFTNMSLFKRLWDYSDINNAKLVDMLIDYGFEDFAQNKKLSTKKRVALIFGGNSSEHDVSKRSAQNFYNAIEATGKYEIIVFAIAQNGFFLDTESSKKILALEDEQPIVDAFMKTVDASDPLARIHALKSAGDFDIFFPVVHGNLGEDGTLQGLFKLLDKPYVGAPLRGHAVSFDKALTKELLTVNGIRNTKYIVVDPESANNWSWDKIVAELGNIVFVKAANQGSSVGISRVTNAEEYTEALSDSFQYDYKVLIEEAVNGARELEVGVIGNDQPLVSEIGAHTVHFQIPAQLSPEVTKEVKQMALDAYKVLNLRGEARMDFLLDENNVPYLGEPNTLPGFTNMSLFKRLWDYSDINNAKLVDMLIDYGFEDFAQNKKLSYSFVSLGE

Organism: Leuconostoc mesenteroides subsp. mesenteroides (strain ATCC 8293 / DSM 20343 / BCRC 11652 / CCM 1803 / JCM 6124 / NCDO 523 / NBRC 100496 / NCIMB 8023 / NCTC 12954 / NRRL B-1118 / 37Y) (NCBI:txid203120)